Protein AF-A0A0D2KY37-F1 (afdb_monomer_lite)

Structure (mmCIF, N/CA/C/O backbone):
data_AF-A0A0D2KY37-F1
#
_entry.id   AF-A0A0D2KY37-F1
#
loop_
_atom_site.group_PDB
_atom_site.id
_atom_site.type_symbol
_atom_site.label_atom_id
_atom_site.label_alt_id
_atom_site.label_comp_id
_atom_site.label_asym_id
_atom_site.label_entity_id
_atom_site.label_seq_id
_atom_site.pdbx_PDB_ins_code
_atom_site.Cartn_x
_atom_site.Cartn_y
_atom_site.Cartn_z
_atom_site.occupancy
_atom_site.B_iso_or_equiv
_atom_site.auth_seq_id
_atom_site.auth_comp_id
_atom_site.auth_asym_id
_atom_site.auth_atom_id
_atom_site.pdbx_PDB_model_num
ATOM 1 N N . MET A 1 1 ? 14.536 -15.785 -15.680 1.00 70.12 1 MET A N 1
ATOM 2 C CA . MET A 1 1 ? 14.813 -16.699 -16.808 1.00 70.12 1 MET A CA 1
ATOM 3 C C . MET A 1 1 ? 16.221 -16.424 -17.296 1.00 70.12 1 MET A C 1
ATOM 5 O O . MET A 1 1 ? 16.558 -15.265 -17.468 1.00 70.12 1 MET A O 1
ATOM 9 N N . THR A 1 2 ? 17.029 -17.465 -17.504 1.00 73.38 2 THR A N 1
ATOM 10 C CA . THR A 1 2 ? 18.356 -17.340 -18.128 1.00 73.38 2 THR A CA 1
ATOM 11 C C . THR A 1 2 ? 18.236 -17.385 -19.651 1.00 73.38 2 THR A C 1
ATOM 13 O O . THR A 1 2 ? 17.233 -17.863 -20.192 1.00 73.38 2 THR A O 1
ATOM 16 N N . SER A 1 3 ? 19.289 -16.984 -20.362 1.00 73.62 3 SER A N 1
ATOM 17 C CA . SER A 1 3 ? 19.343 -17.005 -21.830 1.00 73.62 3 SER A CA 1
ATOM 18 C C . SER A 1 3 ? 19.081 -18.392 -22.445 1.00 73.62 3 SER A C 1
ATOM 20 O O . SER A 1 3 ? 18.662 -18.481 -23.600 1.00 73.62 3 SER A O 1
ATOM 22 N N . LEU A 1 4 ? 19.327 -19.482 -21.702 1.00 77.50 4 LEU A N 1
ATOM 23 C CA . LEU A 1 4 ? 19.006 -20.857 -22.110 1.00 77.50 4 LEU A CA 1
ATOM 24 C C . LEU A 1 4 ? 17.498 -21.135 -22.028 1.00 77.50 4 LEU A C 1
ATOM 26 O O . LEU A 1 4 ? 16.919 -21.662 -22.977 1.00 77.50 4 LEU A O 1
ATOM 30 N N . ARG A 1 5 ? 16.858 -20.743 -20.920 1.00 80.50 5 ARG A N 1
ATOM 31 C CA . ARG A 1 5 ? 15.409 -20.915 -20.722 1.00 80.50 5 ARG A CA 1
ATOM 32 C C . ARG A 1 5 ? 14.601 -20.095 -21.727 1.00 80.50 5 ARG A C 1
ATOM 34 O O . ARG A 1 5 ? 13.606 -20.591 -22.243 1.00 80.50 5 ARG A O 1
ATOM 41 N N . ILE A 1 6 ? 15.070 -18.894 -22.076 1.00 83.38 6 ILE A N 1
ATOM 42 C CA . ILE A 1 6 ? 14.454 -18.068 -23.127 1.00 83.38 6 ILE A CA 1
ATOM 43 C C . ILE A 1 6 ? 14.475 -18.799 -24.476 1.00 83.38 6 ILE A C 1
ATOM 45 O O . ILE A 1 6 ? 13.445 -18.892 -25.140 1.00 83.38 6 ILE A O 1
ATOM 49 N N . ASN A 1 7 ? 15.610 -19.392 -24.858 1.00 82.38 7 ASN A N 1
ATOM 50 C CA . ASN A 1 7 ? 15.710 -20.160 -26.103 1.00 82.38 7 ASN A CA 1
ATOM 51 C C . ASN A 1 7 ? 14.785 -21.386 -26.111 1.00 82.38 7 ASN A C 1
ATOM 53 O O . ASN A 1 7 ? 14.140 -21.654 -27.123 1.00 82.38 7 ASN A O 1
ATOM 57 N N . GLN A 1 8 ? 14.691 -22.109 -24.991 1.00 85.75 8 GLN A N 1
ATOM 58 C CA . GLN A 1 8 ? 13.761 -23.233 -24.851 1.00 85.75 8 GLN A CA 1
ATOM 59 C C . GLN A 1 8 ? 12.312 -22.773 -25.028 1.00 85.75 8 GLN A C 1
ATOM 61 O O . GLN A 1 8 ? 11.577 -23.368 -25.814 1.00 85.75 8 GLN A O 1
ATOM 66 N N . LEU A 1 9 ? 11.917 -21.678 -24.373 1.00 86.50 9 LEU A N 1
ATOM 67 C CA . LEU A 1 9 ? 10.571 -21.122 -24.493 1.00 86.50 9 LEU A CA 1
ATOM 68 C C . LEU A 1 9 ? 10.265 -20.671 -25.926 1.00 86.50 9 LEU A C 1
ATOM 70 O O . LEU A 1 9 ? 9.193 -20.963 -26.444 1.00 86.50 9 LEU A O 1
ATOM 74 N N . ILE A 1 10 ? 11.223 -20.045 -26.613 1.00 87.94 10 ILE A N 1
ATOM 75 C CA . ILE A 1 10 ? 11.088 -19.692 -28.033 1.00 87.94 10 ILE A CA 1
ATOM 76 C C . ILE A 1 10 ? 10.832 -20.939 -28.894 1.00 87.94 10 ILE A C 1
ATOM 78 O O . ILE A 1 10 ? 9.987 -20.898 -29.789 1.00 87.94 10 ILE A O 1
ATOM 82 N N . ILE A 1 11 ? 11.546 -22.042 -28.646 1.00 87.56 11 ILE A N 1
ATOM 83 C CA . ILE A 1 11 ? 11.342 -23.307 -29.366 1.00 87.56 11 ILE A CA 1
ATOM 84 C C . ILE A 1 11 ? 9.944 -23.864 -29.069 1.00 87.56 11 ILE A C 1
ATOM 86 O O . ILE A 1 11 ? 9.227 -24.217 -30.004 1.00 87.56 11 ILE A O 1
ATOM 90 N N . PHE A 1 12 ? 9.512 -23.861 -27.805 1.00 87.19 12 PHE A N 1
ATOM 91 C CA . PHE A 1 12 ? 8.162 -24.290 -27.432 1.00 87.19 12 PHE A CA 1
ATOM 92 C C . PHE A 1 12 ? 7.074 -23.449 -28.102 1.00 87.19 12 PHE A C 1
ATOM 94 O O . PHE A 1 12 ? 6.133 -24.015 -28.650 1.00 87.19 12 PHE A O 1
ATOM 101 N N . LEU A 1 13 ? 7.227 -22.124 -28.155 1.00 87.81 13 LEU A N 1
ATOM 102 C CA . LEU A 1 13 ? 6.288 -21.231 -28.841 1.00 87.81 13 LEU A CA 1
ATOM 103 C C . LEU A 1 13 ? 6.267 -21.432 -30.362 1.00 87.81 13 LEU A C 1
ATOM 105 O O . LEU A 1 13 ? 5.258 -21.150 -31.003 1.00 87.81 13 LEU A O 1
ATOM 109 N N . ARG A 1 14 ? 7.356 -21.922 -30.971 1.00 87.38 14 ARG A N 1
ATOM 110 C CA . ARG A 1 14 ? 7.355 -22.301 -32.396 1.00 87.38 14 ARG A CA 1
ATOM 111 C C . ARG A 1 14 ? 6.544 -23.569 -32.646 1.00 87.38 14 ARG A C 1
ATOM 113 O O . ARG A 1 14 ? 5.856 -23.638 -33.656 1.00 87.38 14 ARG A O 1
ATOM 120 N N . VAL A 1 15 ? 6.638 -24.548 -31.747 1.00 90.50 15 VAL A N 1
ATOM 121 C CA . VAL A 1 15 ? 5.927 -25.831 -31.866 1.00 90.50 15 VAL A CA 1
ATOM 122 C C . VAL A 1 15 ? 4.458 -25.690 -31.466 1.00 90.50 15 VAL A C 1
ATOM 124 O O . VAL A 1 15 ? 3.588 -26.283 -32.096 1.00 90.50 15 VAL A O 1
ATOM 127 N N . ASN A 1 16 ? 4.167 -24.881 -30.447 1.00 87.88 16 ASN A N 1
ATOM 128 C CA . ASN A 1 16 ? 2.819 -24.642 -29.951 1.00 87.88 16 ASN A CA 1
ATOM 129 C C . ASN A 1 16 ? 2.573 -23.141 -29.703 1.00 87.88 16 ASN A C 1
ATOM 131 O O . ASN A 1 16 ? 2.680 -22.670 -28.567 1.00 87.88 16 ASN A O 1
ATOM 135 N N . PRO A 1 17 ? 2.206 -22.379 -30.751 1.00 87.44 17 PRO A N 1
ATOM 136 C CA . PRO A 1 17 ? 1.990 -20.937 -30.649 1.00 87.44 17 PRO A CA 1
ATOM 137 C C . PRO A 1 17 ? 0.914 -20.546 -29.635 1.00 87.44 17 PRO A C 1
ATOM 139 O O . PRO A 1 17 ? 1.040 -19.515 -28.984 1.00 87.44 17 PRO A O 1
ATOM 142 N N . ARG A 1 18 ? -0.111 -21.388 -29.432 1.00 86.88 18 ARG A N 1
ATOM 143 C CA . ARG A 1 18 ? -1.206 -21.106 -28.488 1.00 86.88 18 ARG A CA 1
ATOM 144 C C . ARG A 1 18 ? -0.717 -20.894 -27.058 1.00 86.88 18 ARG A C 1
ATOM 146 O O . ARG A 1 18 ? -1.395 -20.222 -26.300 1.00 86.88 18 ARG A O 1
ATOM 153 N N . LEU A 1 19 ? 0.454 -21.411 -26.685 1.00 85.31 19 LEU A N 1
ATOM 154 C CA . LEU A 1 19 ? 1.026 -21.167 -25.360 1.00 85.31 19 LEU A CA 1
ATOM 155 C C . LEU A 1 19 ? 1.254 -19.674 -25.080 1.00 85.31 19 LEU A C 1
ATOM 157 O O . LEU A 1 19 ? 1.133 -19.267 -23.932 1.00 85.31 19 LEU A O 1
ATOM 161 N N . ALA A 1 20 ? 1.507 -18.852 -26.105 1.00 84.62 20 ALA A N 1
ATOM 162 C CA . ALA A 1 20 ? 1.725 -17.416 -25.932 1.00 84.62 20 ALA A CA 1
ATOM 163 C C . ALA A 1 20 ? 0.520 -16.689 -25.312 1.00 84.62 20 ALA A C 1
ATOM 165 O O . ALA A 1 20 ? 0.726 -15.723 -24.587 1.00 84.62 20 ALA A O 1
ATOM 166 N N . THR A 1 21 ? -0.716 -17.153 -25.542 1.00 84.62 21 THR A N 1
ATOM 167 C CA . THR A 1 21 ? -1.920 -16.524 -24.965 1.00 84.62 21 THR A CA 1
ATOM 168 C C . THR A 1 21 ? -2.069 -16.788 -23.468 1.00 84.62 21 THR A C 1
ATOM 170 O O . THR A 1 21 ? -2.853 -16.113 -22.812 1.00 84.62 21 THR A O 1
ATOM 173 N N . TYR A 1 22 ? -1.341 -17.771 -22.933 1.00 86.94 22 TYR A N 1
ATOM 174 C CA . TYR A 1 22 ? -1.355 -18.134 -21.514 1.00 86.94 22 TYR A CA 1
ATOM 175 C C . TYR A 1 22 ? -0.148 -17.577 -20.748 1.00 86.94 22 TYR A C 1
ATOM 177 O O . TYR A 1 22 ? -0.066 -17.751 -19.535 1.00 86.94 22 TYR A O 1
ATOM 185 N N . ILE A 1 23 ? 0.803 -16.931 -21.434 1.00 88.44 23 ILE A N 1
ATOM 186 C CA . ILE A 1 23 ? 1.933 -16.271 -20.777 1.00 88.44 23 ILE A CA 1
ATOM 187 C C . ILE A 1 23 ? 1.458 -14.896 -20.307 1.00 88.44 23 ILE A C 1
ATOM 189 O O . ILE A 1 23 ? 1.388 -13.961 -21.100 1.00 88.44 23 ILE A O 1
ATOM 193 N N . SER A 1 24 ? 1.136 -14.793 -19.021 1.00 88.44 24 SER A N 1
ATOM 194 C CA . SER A 1 24 ? 0.787 -13.534 -18.354 1.00 88.44 24 SER A CA 1
ATOM 195 C C . SER A 1 24 ? 1.970 -12.898 -17.625 1.00 88.44 24 SER A C 1
ATOM 197 O O . SER A 1 24 ? 1.984 -11.689 -17.441 1.00 88.44 24 SER A O 1
ATOM 199 N N . GLU A 1 25 ? 2.981 -13.687 -17.250 1.00 92.75 25 GLU A N 1
ATOM 200 C CA . GLU A 1 25 ? 4.141 -13.222 -16.488 1.00 92.75 25 GLU A CA 1
ATOM 201 C C . GLU A 1 25 ? 5.451 -13.782 -17.061 1.00 92.75 25 GLU A C 1
ATOM 203 O O . GLU A 1 25 ? 5.562 -14.966 -17.400 1.00 92.75 25 GLU A O 1
ATOM 208 N N . ILE A 1 26 ? 6.476 -12.932 -17.136 1.00 92.12 26 ILE A N 1
ATOM 209 C CA . ILE A 1 26 ? 7.859 -13.314 -17.412 1.00 92.12 26 ILE A CA 1
ATOM 210 C C . ILE A 1 26 ? 8.756 -12.798 -16.288 1.00 92.12 26 ILE A C 1
ATOM 212 O O . ILE A 1 26 ? 9.016 -11.605 -16.179 1.00 92.12 26 ILE A O 1
ATOM 216 N N . THR A 1 27 ? 9.343 -13.714 -15.517 1.00 91.38 27 THR A N 1
ATOM 217 C CA . THR A 1 27 ? 10.465 -13.384 -14.630 1.00 91.38 27 THR A CA 1
ATOM 218 C C . THR A 1 27 ? 11.786 -13.539 -15.385 1.00 91.38 27 THR A C 1
ATOM 220 O O . THR A 1 27 ? 12.134 -14.634 -15.845 1.00 91.38 27 THR A O 1
ATOM 223 N N . THR A 1 28 ? 12.576 -12.477 -15.480 1.00 89.94 28 THR A N 1
ATOM 224 C CA . THR A 1 28 ? 13.885 -12.408 -16.139 1.00 89.94 28 THR A CA 1
ATOM 225 C C . THR A 1 28 ? 14.976 -11.911 -15.183 1.00 89.94 28 THR A C 1
ATOM 227 O O . THR A 1 28 ? 14.690 -11.565 -14.039 1.00 89.94 28 THR A O 1
ATOM 230 N N . SER A 1 29 ? 16.236 -11.941 -15.621 1.00 87.06 29 SER A N 1
ATOM 231 C CA . SER A 1 29 ? 17.353 -11.366 -14.870 1.00 87.06 29 SER A CA 1
ATOM 232 C C . SER A 1 29 ? 17.941 -10.126 -15.543 1.00 87.06 29 SER A C 1
ATOM 234 O O . SER A 1 29 ? 17.772 -9.931 -16.750 1.00 87.06 29 SER A O 1
ATOM 236 N N . THR A 1 30 ? 18.674 -9.332 -14.766 1.00 84.19 30 THR A N 1
ATOM 237 C CA . THR A 1 30 ? 19.556 -8.223 -15.194 1.00 84.19 30 THR A CA 1
ATOM 238 C C . THR A 1 30 ? 20.441 -8.574 -16.395 1.00 84.19 30 THR A C 1
ATOM 240 O O . THR A 1 30 ? 20.605 -7.752 -17.284 1.00 84.19 30 THR A O 1
ATOM 243 N N . GLN A 1 31 ? 20.910 -9.822 -16.521 1.00 82.06 31 GLN A N 1
ATOM 244 C CA . GLN A 1 31 ? 21.679 -10.285 -17.692 1.00 82.06 31 GLN A CA 1
ATOM 245 C C . GLN A 1 31 ? 20.974 -10.170 -19.047 1.00 82.06 31 GLN A C 1
ATOM 247 O O . GLN A 1 31 ? 21.627 -10.257 -20.084 1.00 82.06 31 GLN A O 1
ATOM 252 N N . GLN A 1 32 ? 19.649 -10.031 -19.068 1.00 85.00 32 GLN A N 1
ATOM 253 C CA . GLN A 1 32 ? 18.905 -9.812 -20.311 1.00 85.00 32 GLN A CA 1
ATOM 254 C C . GLN A 1 32 ? 18.830 -8.331 -20.703 1.00 85.00 32 GLN A C 1
ATOM 256 O O . GLN A 1 32 ? 18.091 -7.970 -21.622 1.00 85.00 32 GLN A O 1
ATOM 261 N N . PHE A 1 33 ? 19.584 -7.485 -20.008 1.00 81.12 33 PHE A N 1
ATOM 262 C CA . PHE A 1 33 ? 19.670 -6.058 -20.224 1.00 81.12 33 PHE A CA 1
ATOM 263 C C . PHE A 1 33 ? 21.124 -5.684 -20.495 1.00 81.12 33 PHE A C 1
ATOM 265 O O . PHE A 1 33 ? 22.038 -6.122 -19.802 1.00 81.12 33 PHE A O 1
ATOM 272 N N . VAL A 1 34 ? 21.336 -4.889 -21.537 1.00 75.94 34 VAL A N 1
ATOM 273 C CA . VAL A 1 34 ? 22.650 -4.370 -21.903 1.00 75.94 34 VAL A CA 1
ATOM 274 C C . VAL A 1 34 ? 22.751 -2.939 -21.371 1.00 75.94 34 VAL A C 1
ATOM 276 O O . VAL A 1 34 ? 21.892 -2.114 -21.723 1.00 75.94 34 VAL A O 1
ATOM 279 N N . PRO A 1 35 ? 23.764 -2.616 -20.543 1.00 70.50 35 PRO A N 1
ATOM 280 C CA . PRO A 1 35 ? 23.951 -1.272 -20.005 1.00 70.50 35 PRO A CA 1
ATOM 281 C C . PRO A 1 35 ? 23.894 -0.210 -21.107 1.00 70.50 35 PRO A C 1
ATOM 283 O O . PRO A 1 35 ? 24.473 -0.380 -22.179 1.00 70.50 35 PRO A O 1
ATOM 286 N N . HIS A 1 36 ? 23.145 0.868 -20.864 1.00 69.00 36 HIS A N 1
ATOM 287 C CA . HIS A 1 36 ? 22.909 1.992 -21.788 1.00 69.00 36 HIS A CA 1
ATOM 288 C C . HIS A 1 36 ? 22.251 1.664 -23.147 1.00 69.00 36 HIS A C 1
ATOM 290 O O . HIS A 1 36 ? 21.855 2.588 -23.856 1.00 69.00 36 HIS A O 1
ATOM 296 N N . GLN A 1 37 ? 22.098 0.391 -23.519 1.00 72.12 37 GLN A N 1
ATOM 297 C CA . GLN A 1 37 ? 21.596 -0.027 -24.833 1.00 72.12 37 GLN A CA 1
ATOM 298 C C . GLN A 1 37 ? 20.200 -0.653 -24.775 1.00 72.12 37 GLN A C 1
ATOM 300 O O . GLN A 1 37 ? 19.478 -0.590 -25.767 1.00 72.12 37 GLN A O 1
ATOM 305 N N . GLY A 1 38 ? 19.781 -1.204 -23.632 1.00 79.69 38 GLY A N 1
ATOM 306 C CA . GLY A 1 38 ? 18.414 -1.679 -23.418 1.00 79.69 38 GLY A CA 1
ATOM 307 C C . GLY A 1 38 ? 18.292 -3.203 -23.377 1.00 79.69 38 GLY A C 1
ATOM 308 O O . GLY A 1 38 ? 18.954 -3.843 -22.569 1.00 79.69 38 GLY A O 1
ATOM 309 N N . LEU A 1 39 ? 17.402 -3.794 -24.181 1.00 84.81 39 LEU A N 1
ATOM 310 C CA . LEU A 1 39 ? 17.125 -5.240 -24.155 1.00 84.81 39 LEU A CA 1
ATOM 311 C C . LEU A 1 39 ? 18.173 -6.067 -24.917 1.00 84.81 39 LEU A C 1
ATOM 313 O O . LEU A 1 39 ? 18.529 -5.729 -26.050 1.00 84.81 39 LEU A O 1
ATOM 317 N N . ASP A 1 40 ? 18.556 -7.220 -24.358 1.00 85.88 40 ASP A N 1
ATOM 318 C CA . ASP A 1 40 ? 19.234 -8.280 -25.112 1.00 85.88 40 ASP A CA 1
ATOM 319 C C . ASP A 1 40 ? 18.313 -8.851 -26.207 1.00 85.88 40 ASP A C 1
ATOM 321 O O . ASP A 1 40 ? 17.097 -9.010 -26.035 1.00 85.88 40 ASP A O 1
ATOM 325 N N . HIS A 1 41 ? 18.915 -9.211 -27.341 1.00 83.81 41 HIS A N 1
ATOM 326 C CA . HIS A 1 41 ? 18.229 -9.770 -28.505 1.00 83.81 41 HIS A CA 1
ATOM 327 C C . HIS A 1 41 ? 17.328 -10.979 -28.202 1.00 83.81 41 HIS A C 1
ATOM 329 O O . HIS A 1 41 ? 16.300 -11.133 -28.864 1.00 83.81 41 HIS A O 1
ATOM 335 N N . ARG A 1 42 ? 17.667 -11.845 -27.234 1.00 85.44 42 ARG A N 1
ATOM 336 C CA . ARG A 1 42 ? 16.871 -13.048 -26.932 1.00 85.44 42 ARG A CA 1
ATOM 337 C C . ARG A 1 42 ? 15.577 -12.687 -26.236 1.00 85.44 42 ARG A C 1
ATOM 339 O O . ARG A 1 42 ? 14.523 -13.179 -26.639 1.00 85.44 42 ARG A O 1
ATOM 346 N N . LEU A 1 43 ? 15.654 -11.833 -25.216 1.00 89.38 43 LEU A N 1
ATOM 347 C CA . LEU A 1 43 ? 14.470 -11.360 -24.509 1.00 89.38 43 LEU A CA 1
ATOM 348 C C . LEU A 1 43 ? 13.580 -10.553 -25.457 1.00 89.38 43 LEU A C 1
ATOM 350 O O . LEU A 1 43 ? 12.385 -10.821 -25.541 1.00 89.38 43 LEU A O 1
ATOM 354 N N . ALA A 1 44 ? 14.167 -9.654 -26.250 1.00 89.00 44 ALA A N 1
ATOM 355 C CA . ALA A 1 44 ? 13.427 -8.908 -27.261 1.00 89.00 44 ALA A CA 1
ATOM 356 C C . ALA A 1 44 ? 12.733 -9.835 -28.277 1.00 89.00 44 ALA A C 1
ATOM 358 O O . ALA A 1 44 ? 11.548 -9.663 -28.554 1.00 89.00 44 ALA A O 1
ATOM 359 N N . PHE A 1 45 ? 13.420 -10.865 -28.787 1.00 88.69 45 PHE A N 1
ATOM 360 C CA . PHE A 1 45 ? 12.814 -11.822 -29.715 1.00 88.69 45 PHE A CA 1
ATOM 361 C C . PHE A 1 45 ? 11.667 -12.604 -29.070 1.00 88.69 45 PHE A C 1
ATOM 363 O O . PHE A 1 45 ? 10.628 -12.783 -29.700 1.00 88.69 45 PHE A O 1
ATOM 370 N N . LEU A 1 46 ? 11.817 -13.056 -27.823 1.00 90.81 46 LEU A N 1
ATOM 371 C CA . LEU A 1 46 ? 10.737 -13.724 -27.097 1.00 90.81 46 LEU A CA 1
ATOM 372 C C . LEU A 1 46 ? 9.504 -12.817 -26.977 1.00 90.81 46 LEU A C 1
ATOM 374 O O . LEU A 1 46 ? 8.414 -13.226 -27.376 1.00 90.81 46 LEU A O 1
ATOM 378 N N . LEU A 1 47 ? 9.685 -11.588 -26.486 1.00 92.50 47 LEU A N 1
ATOM 379 C CA . LEU A 1 47 ? 8.608 -10.608 -26.326 1.00 92.50 47 LEU A CA 1
ATOM 380 C C . LEU A 1 47 ? 7.925 -10.297 -27.662 1.00 92.50 47 LEU A C 1
ATOM 382 O O . LEU A 1 47 ? 6.698 -10.304 -27.761 1.00 92.50 47 LEU A O 1
ATOM 386 N N . PHE A 1 48 ? 8.713 -10.121 -28.723 1.00 90.25 48 PHE A N 1
ATOM 387 C CA . PHE A 1 48 ? 8.196 -9.933 -30.073 1.00 90.25 48 PHE A CA 1
ATOM 388 C C . PHE A 1 48 ? 7.330 -11.108 -30.532 1.00 90.25 48 PHE A C 1
ATOM 390 O O . PHE A 1 48 ? 6.249 -10.901 -31.078 1.00 90.25 48 PHE A O 1
ATOM 397 N N . ARG A 1 49 ? 7.779 -12.349 -30.307 1.00 89.06 49 ARG A N 1
ATOM 398 C CA . ARG A 1 49 ? 7.023 -13.547 -30.698 1.00 89.06 49 ARG A CA 1
ATOM 399 C C . ARG A 1 49 ? 5.717 -13.666 -29.928 1.00 89.06 49 ARG A C 1
ATOM 401 O O . ARG A 1 49 ? 4.708 -13.995 -30.544 1.00 89.06 49 ARG A O 1
ATOM 408 N N . ILE A 1 50 ? 5.723 -13.363 -28.631 1.00 90.81 50 ILE A N 1
ATOM 409 C CA . ILE A 1 50 ? 4.496 -13.326 -27.828 1.00 90.81 50 ILE A CA 1
ATOM 410 C C . ILE A 1 50 ? 3.539 -12.286 -28.410 1.00 90.81 50 ILE A C 1
ATOM 412 O O . ILE A 1 50 ? 2.411 -12.638 -28.733 1.00 90.81 50 ILE A O 1
ATOM 416 N N . LYS A 1 51 ? 4.003 -11.057 -28.664 1.00 90.56 51 LYS A N 1
ATOM 417 C CA . LYS A 1 51 ? 3.181 -10.000 -29.272 1.00 90.56 51 LYS A CA 1
ATOM 418 C C . LYS A 1 51 ? 2.616 -10.385 -30.640 1.00 90.56 51 LYS A C 1
ATOM 420 O O . LYS A 1 51 ? 1.466 -10.089 -30.930 1.00 90.56 51 LYS A O 1
ATOM 425 N N . GLN A 1 52 ? 3.409 -11.025 -31.500 1.00 89.50 52 GLN A N 1
ATOM 426 C CA . GLN A 1 52 ? 2.937 -11.457 -32.821 1.00 89.50 52 GLN A CA 1
ATOM 427 C C . GLN A 1 52 ? 1.796 -12.471 -32.728 1.00 89.50 52 GLN A C 1
ATOM 429 O O . GLN A 1 52 ? 0.908 -12.468 -33.576 1.00 89.50 52 GLN A O 1
ATOM 434 N N . ILE A 1 53 ? 1.844 -13.355 -31.731 1.00 88.56 53 ILE A N 1
ATOM 435 C CA . ILE A 1 53 ? 0.843 -14.407 -31.553 1.00 88.56 53 ILE A CA 1
ATOM 436 C C . ILE A 1 53 ? -0.365 -13.889 -30.763 1.00 88.56 53 ILE A C 1
ATOM 438 O O . ILE A 1 53 ? -1.495 -14.266 -31.060 1.00 88.56 53 ILE A O 1
ATOM 442 N N . SER A 1 54 ? -0.129 -13.022 -29.778 1.00 87.25 54 SER A N 1
ATOM 443 C CA . SER A 1 54 ? -1.140 -12.458 -28.888 1.00 87.25 54 SER A CA 1
ATOM 444 C C . SER A 1 54 ? -0.942 -10.942 -28.724 1.00 87.25 54 SER A C 1
ATOM 446 O O . SER A 1 54 ? -0.389 -10.478 -27.725 1.00 87.25 54 SER A O 1
ATOM 448 N N . PRO A 1 55 ? -1.369 -10.137 -29.714 1.00 84.38 55 PRO A N 1
ATOM 449 C CA . PRO A 1 55 ? -1.085 -8.698 -29.757 1.00 84.38 55 PRO A CA 1
ATOM 450 C C . PRO A 1 55 ? -1.824 -7.881 -28.693 1.00 84.38 55 PRO A C 1
ATOM 452 O O . PRO A 1 55 ? -1.443 -6.742 -28.438 1.00 84.38 55 PRO A O 1
ATOM 455 N N . HIS A 1 56 ? -2.866 -8.452 -28.087 1.00 83.12 56 HIS A N 1
ATOM 456 C CA . HIS A 1 56 ? -3.672 -7.822 -27.039 1.00 83.12 56 HIS A CA 1
ATOM 457 C C . HIS A 1 56 ? -3.368 -8.371 -25.639 1.00 83.12 56 HIS A C 1
ATOM 459 O O . HIS A 1 56 ? -4.062 -8.022 -24.689 1.00 83.12 56 HIS A O 1
ATOM 465 N N . SER A 1 57 ? -2.367 -9.248 -25.501 1.00 80.50 57 SER A N 1
ATOM 466 C CA . SER A 1 57 ? -1.969 -9.757 -24.190 1.00 80.50 57 SER A CA 1
ATOM 467 C C . SER A 1 57 ? -1.368 -8.653 -23.329 1.00 80.50 57 SER A C 1
ATOM 469 O O . SER A 1 57 ? -0.511 -7.896 -23.779 1.00 80.50 57 SER A O 1
ATOM 471 N N . SER A 1 58 ? -1.797 -8.635 -22.072 1.00 87.56 58 SER A N 1
ATOM 472 C CA . SER A 1 58 ? -1.150 -7.930 -20.970 1.00 87.56 58 SER A CA 1
ATOM 473 C C . SER A 1 58 ? -0.042 -8.822 -20.417 1.00 87.56 58 SER A C 1
ATOM 475 O O . SER A 1 58 ? -0.300 -9.996 -20.140 1.00 87.56 58 SER A O 1
ATOM 477 N N . LEU A 1 59 ? 1.173 -8.291 -20.289 1.00 93.62 59 LEU A N 1
ATOM 478 C CA . LEU A 1 59 ? 2.316 -9.027 -19.759 1.00 93.62 59 LEU A CA 1
ATOM 479 C C . LEU A 1 59 ? 2.936 -8.309 -18.562 1.00 93.62 59 LEU A C 1
ATOM 481 O O . LEU A 1 59 ? 3.325 -7.141 -18.654 1.00 93.62 59 LEU A O 1
ATOM 485 N N . ASP A 1 60 ? 3.141 -9.077 -17.499 1.00 94.44 60 ASP A N 1
ATOM 486 C CA . ASP A 1 60 ? 3.890 -8.672 -16.320 1.00 94.44 60 ASP A CA 1
ATOM 487 C C . ASP A 1 60 ? 5.355 -9.096 -16.474 1.00 94.44 60 ASP A C 1
ATOM 489 O O . ASP A 1 60 ? 5.679 -10.279 -16.612 1.00 94.44 60 ASP A O 1
ATOM 493 N N . LEU A 1 61 ? 6.266 -8.124 -16.478 1.00 94.44 61 LEU A N 1
ATOM 494 C CA . LEU A 1 61 ? 7.704 -8.360 -16.560 1.00 94.44 61 LEU A CA 1
ATOM 495 C C . LEU A 1 61 ? 8.340 -8.138 -15.188 1.00 94.44 61 LEU A C 1
ATOM 497 O O . LEU A 1 61 ? 8.402 -7.011 -14.701 1.00 94.44 61 LEU A O 1
ATOM 501 N N . GLU A 1 62 ? 8.871 -9.199 -14.586 1.00 93.75 62 GLU A N 1
ATOM 502 C CA . GLU A 1 62 ? 9.641 -9.115 -13.345 1.00 93.75 62 GLU A CA 1
ATOM 503 C C . GLU A 1 62 ? 11.141 -9.276 -13.625 1.00 93.75 62 GLU A C 1
ATOM 505 O O . GLU A 1 62 ? 11.562 -10.247 -14.251 1.00 93.75 62 GLU A O 1
ATOM 510 N N . VAL A 1 63 ? 11.969 -8.349 -13.143 1.00 90.56 63 VAL A N 1
ATOM 511 C CA . VAL A 1 63 ? 13.430 -8.370 -13.275 1.00 90.56 63 VAL A CA 1
ATOM 512 C C . VAL A 1 63 ? 14.065 -8.526 -11.901 1.00 90.56 63 VAL A C 1
ATOM 514 O O . VAL A 1 63 ? 13.759 -7.775 -10.975 1.00 90.56 63 VAL A O 1
ATOM 517 N N . ARG A 1 64 ? 14.973 -9.496 -11.789 1.00 88.50 64 ARG A N 1
ATOM 518 C CA . ARG A 1 64 ? 15.777 -9.767 -10.590 1.00 88.50 64 ARG A CA 1
ATOM 519 C C . ARG A 1 64 ? 17.274 -9.730 -10.914 1.00 88.50 64 ARG A C 1
ATOM 521 O O . ARG A 1 64 ? 17.626 -9.952 -12.076 1.00 88.50 64 ARG A O 1
ATOM 528 N N . PRO A 1 65 ? 18.162 -9.513 -9.935 1.00 84.81 65 PRO A N 1
ATOM 529 C CA . PRO A 1 65 ? 19.590 -9.708 -10.138 1.00 84.81 65 PRO A CA 1
ATOM 530 C C . PRO A 1 65 ? 19.868 -11.158 -10.542 1.00 84.81 65 PRO A C 1
ATOM 532 O O . PRO A 1 65 ? 19.151 -12.088 -10.159 1.00 84.81 65 PRO A O 1
ATOM 535 N N . HIS A 1 66 ? 20.890 -11.350 -11.365 1.00 81.88 66 HIS A N 1
ATOM 536 C CA . HIS A 1 66 ? 21.442 -12.664 -11.640 1.00 81.88 66 HIS A CA 1
ATOM 537 C C . HIS A 1 66 ? 22.461 -13.022 -10.552 1.00 81.88 66 HIS A C 1
ATOM 539 O O . HIS A 1 66 ? 23.220 -12.169 -10.100 1.00 81.88 66 HIS A O 1
ATOM 545 N N . ASP A 1 67 ? 22.559 -14.303 -10.191 1.00 72.62 67 ASP A N 1
ATOM 546 C CA . ASP A 1 67 ? 23.450 -14.792 -9.121 1.00 72.62 67 ASP A CA 1
ATOM 547 C C . ASP A 1 67 ? 24.947 -14.480 -9.352 1.00 72.62 67 ASP A C 1
ATOM 549 O O . ASP A 1 67 ? 25.768 -14.613 -8.450 1.00 72.62 67 ASP A O 1
ATOM 553 N N . THR A 1 68 ? 25.320 -14.080 -10.571 1.00 66.25 68 THR A N 1
ATOM 554 C CA . THR A 1 68 ? 26.700 -13.774 -10.980 1.00 66.25 68 THR A CA 1
ATOM 555 C C . THR A 1 68 ? 26.952 -12.284 -11.216 1.00 66.25 68 THR A C 1
ATOM 557 O O . THR A 1 68 ? 28.001 -11.946 -11.758 1.00 66.25 68 THR A O 1
ATOM 560 N N . ASP A 1 69 ? 26.022 -11.397 -10.852 1.00 60.81 69 ASP A N 1
ATOM 561 C CA . ASP A 1 69 ? 26.141 -9.941 -11.069 1.00 60.81 69 ASP A CA 1
ATOM 562 C C . ASP A 1 69 ? 27.298 -9.287 -10.282 1.00 60.81 69 ASP A C 1
ATOM 564 O O . ASP A 1 69 ? 27.611 -8.121 -10.490 1.00 60.81 69 ASP A O 1
ATOM 568 N N . LEU A 1 70 ? 27.997 -10.048 -9.430 1.00 53.19 70 LEU A N 1
ATOM 569 C CA . LEU A 1 70 ? 29.253 -9.645 -8.781 1.00 53.19 70 LEU A CA 1
ATOM 570 C C . LEU A 1 70 ? 30.451 -9.570 -9.747 1.00 53.19 70 LEU A C 1
ATOM 572 O O . LEU A 1 70 ? 31.520 -9.095 -9.363 1.00 53.19 70 LEU A O 1
ATOM 576 N N . VAL A 1 71 ? 30.309 -10.069 -10.978 1.00 49.16 71 VAL A N 1
ATOM 577 C CA . VAL A 1 71 ? 31.362 -10.047 -11.999 1.00 49.16 71 VAL A CA 1
ATOM 578 C C . VAL A 1 71 ? 31.017 -8.978 -13.038 1.00 49.16 71 VAL A C 1
ATOM 580 O O . VAL A 1 71 ? 29.909 -9.019 -13.577 1.00 49.16 71 VAL A O 1
ATOM 583 N N . PRO A 1 72 ? 31.929 -8.036 -13.353 1.00 50.75 72 PRO A N 1
ATOM 584 C CA . PRO A 1 72 ? 31.658 -6.993 -14.334 1.00 50.75 72 PRO A CA 1
ATOM 585 C C . PRO A 1 72 ? 31.232 -7.608 -15.669 1.00 50.75 72 PRO A C 1
ATOM 587 O O . PRO A 1 72 ? 31.896 -8.499 -16.204 1.00 50.75 72 PRO A O 1
ATOM 590 N N . PHE A 1 73 ? 30.095 -7.135 -16.180 1.00 53.00 73 PHE A N 1
ATOM 591 C CA . PHE A 1 73 ? 29.548 -7.557 -17.461 1.00 53.00 73 PHE A CA 1
ATOM 592 C C . PHE A 1 73 ? 30.557 -7.331 -18.586 1.00 53.00 73 PHE A C 1
ATOM 594 O O . PHE A 1 73 ? 31.201 -6.285 -18.664 1.00 53.00 73 PHE A O 1
ATOM 601 N N . ASP A 1 74 ? 30.638 -8.290 -19.506 1.00 47.81 74 ASP A N 1
ATOM 602 C CA . ASP A 1 74 ? 31.349 -8.101 -20.764 1.00 47.81 74 ASP A CA 1
ATOM 603 C C . ASP A 1 74 ? 30.572 -7.093 -21.632 1.00 47.81 74 ASP A C 1
ATOM 605 O O . ASP A 1 74 ? 29.595 -7.422 -22.312 1.00 47.81 74 ASP A O 1
ATOM 609 N N . THR A 1 75 ? 30.985 -5.827 -21.563 1.00 49.81 75 THR A N 1
ATOM 610 C CA . THR A 1 75 ? 30.389 -4.683 -22.273 1.00 49.81 75 THR A CA 1
ATOM 611 C C . THR A 1 75 ? 30.608 -4.730 -23.788 1.00 49.81 75 THR A C 1
ATOM 613 O O . THR A 1 75 ? 30.101 -3.873 -24.510 1.00 49.81 75 THR A O 1
ATOM 616 N N . THR A 1 76 ? 31.315 -5.742 -24.304 1.00 46.38 76 THR A N 1
ATOM 617 C CA . THR A 1 76 ? 31.564 -5.923 -25.744 1.00 46.38 76 THR A CA 1
ATOM 618 C C . THR A 1 76 ? 30.412 -6.603 -26.497 1.00 46.38 76 THR A C 1
ATOM 620 O O . THR A 1 76 ? 30.482 -6.789 -27.715 1.00 46.38 76 THR A O 1
ATOM 623 N N . SER A 1 77 ? 29.320 -6.961 -25.811 1.00 51.94 77 SER A N 1
ATOM 624 C CA . SER A 1 77 ? 28.173 -7.631 -26.428 1.00 51.94 77 SER A CA 1
ATOM 625 C C . SER A 1 77 ? 27.465 -6.747 -27.468 1.00 51.94 77 SER A C 1
ATOM 627 O O . SER A 1 77 ? 26.741 -5.813 -27.141 1.00 51.94 77 SER A O 1
ATOM 629 N N . THR A 1 78 ? 27.584 -7.107 -28.750 1.00 55.78 78 THR A N 1
ATOM 630 C CA . THR A 1 78 ? 26.866 -6.495 -29.891 1.00 55.78 78 THR A CA 1
ATOM 631 C C . THR A 1 78 ? 25.389 -6.904 -29.987 1.00 55.78 78 THR A C 1
ATOM 633 O O . THR A 1 78 ? 24.732 -6.685 -31.003 1.00 55.78 78 THR A O 1
ATOM 636 N N . ARG A 1 79 ? 24.848 -7.552 -28.950 1.00 65.56 79 ARG A N 1
ATOM 637 C CA . ARG A 1 79 ? 23.578 -8.290 -28.993 1.00 65.56 79 ARG A CA 1
ATOM 638 C C . ARG A 1 79 ? 22.383 -7.489 -28.472 1.00 65.56 79 ARG A C 1
ATOM 640 O O . ARG A 1 79 ? 21.535 -8.027 -27.764 1.00 65.56 79 ARG A O 1
ATOM 647 N N . PHE A 1 80 ? 22.297 -6.218 -28.837 1.00 71.88 80 PHE A N 1
ATOM 648 C CA . PHE A 1 80 ? 21.163 -5.359 -28.500 1.00 71.88 80 PHE A CA 1
ATOM 649 C C . PHE A 1 80 ? 20.266 -5.124 -29.718 1.00 71.88 80 PHE A C 1
ATOM 651 O O . PHE A 1 80 ? 20.653 -5.330 -30.870 1.00 71.88 80 PHE A O 1
ATOM 658 N N . VAL A 1 81 ? 19.030 -4.710 -29.460 1.00 79.19 81 VAL A N 1
ATOM 659 C CA . VAL A 1 81 ? 18.029 -4.449 -30.502 1.00 79.19 81 VAL A CA 1
ATOM 660 C C . VAL A 1 81 ? 17.928 -2.949 -30.774 1.00 79.19 81 VAL A C 1
ATOM 662 O O . VAL A 1 81 ? 18.082 -2.148 -29.863 1.00 79.19 81 VAL A O 1
ATOM 665 N N . ALA A 1 82 ? 17.654 -2.531 -32.010 1.00 83.12 82 ALA A N 1
ATOM 666 C CA . ALA A 1 82 ? 17.467 -1.110 -32.317 1.00 83.12 82 ALA A CA 1
ATOM 667 C C . ALA A 1 82 ? 16.222 -0.522 -31.605 1.00 83.12 82 ALA A C 1
ATOM 669 O O . ALA A 1 82 ? 15.225 -1.238 -31.449 1.00 83.12 82 ALA A O 1
ATOM 670 N N . PRO A 1 83 ? 16.210 0.776 -31.241 1.00 82.81 83 PRO A N 1
ATOM 671 C CA . PRO A 1 83 ? 15.123 1.395 -30.470 1.00 82.81 83 PRO A CA 1
ATOM 672 C C . PRO A 1 83 ? 13.691 1.145 -30.982 1.00 82.81 83 PRO A C 1
ATOM 674 O O . PRO A 1 83 ? 12.837 0.788 -30.169 1.00 82.81 83 PRO A O 1
ATOM 677 N N . PRO A 1 84 ? 13.383 1.229 -32.298 1.00 85.25 84 PRO A N 1
ATOM 678 C CA . PRO A 1 84 ? 12.024 0.971 -32.787 1.00 85.25 84 PRO A CA 1
ATOM 679 C C . PRO A 1 84 ? 11.542 -0.454 -32.508 1.00 85.25 84 PRO A C 1
ATOM 681 O O . PRO A 1 84 ? 10.381 -0.678 -32.166 1.00 85.25 84 PRO A O 1
ATOM 684 N N . ALA A 1 85 ? 12.450 -1.423 -32.615 1.00 85.50 85 ALA A N 1
ATOM 685 C CA . ALA A 1 85 ? 12.143 -2.807 -32.308 1.00 85.50 85 ALA A CA 1
ATOM 686 C C . ALA A 1 85 ? 12.025 -3.023 -30.791 1.00 85.50 85 ALA A C 1
ATOM 688 O O . ALA A 1 85 ? 11.130 -3.755 -30.378 1.00 85.50 85 ALA A O 1
ATOM 689 N N . GLN A 1 86 ? 12.813 -2.334 -29.955 1.00 87.00 86 GLN A N 1
ATOM 690 C CA . GLN A 1 86 ? 12.622 -2.365 -28.497 1.00 87.00 86 GLN A CA 1
ATOM 691 C C . GLN A 1 86 ? 11.235 -1.853 -28.090 1.00 87.00 86 GLN A C 1
ATOM 693 O O . GLN A 1 86 ? 10.526 -2.555 -27.374 1.00 87.00 86 GLN A O 1
ATOM 698 N N . MET A 1 87 ? 10.803 -0.697 -28.609 1.00 86.12 87 MET A N 1
ATOM 699 C CA . MET A 1 87 ? 9.456 -0.157 -28.364 1.00 86.12 87 MET A CA 1
ATOM 700 C C . MET A 1 87 ? 8.361 -1.146 -28.778 1.00 86.12 87 MET A C 1
ATOM 702 O O . MET A 1 87 ? 7.433 -1.424 -28.017 1.00 86.12 87 MET A O 1
ATOM 706 N N . ALA A 1 88 ? 8.488 -1.741 -29.968 1.00 86.25 88 ALA A N 1
ATOM 707 C CA . ALA A 1 88 ? 7.528 -2.731 -30.438 1.00 86.25 88 ALA A CA 1
ATOM 708 C C . ALA A 1 88 ? 7.479 -3.973 -29.533 1.00 86.25 88 ALA A C 1
ATOM 710 O O . ALA A 1 88 ? 6.388 -4.485 -29.288 1.00 86.25 88 ALA A O 1
ATOM 711 N N . CYS A 1 89 ? 8.624 -4.439 -29.031 1.00 88.19 89 CYS A N 1
ATOM 712 C CA . CYS A 1 89 ? 8.707 -5.586 -28.127 1.00 88.19 89 CYS A CA 1
ATOM 713 C C . CYS A 1 89 ? 8.211 -5.266 -26.717 1.00 88.19 89 CYS A C 1
ATOM 715 O O . CYS A 1 89 ? 7.697 -6.153 -26.060 1.00 88.19 89 CYS A O 1
ATOM 717 N N . LEU A 1 90 ? 8.354 -4.033 -26.238 1.00 89.62 90 LEU A N 1
ATOM 718 C CA . LEU A 1 90 ? 7.960 -3.650 -24.881 1.00 89.62 90 LEU A CA 1
ATOM 719 C C . LEU A 1 90 ? 6.503 -3.202 -24.772 1.00 89.62 90 LEU A C 1
ATOM 721 O O . LEU A 1 90 ? 5.948 -3.204 -23.685 1.00 89.62 90 LEU A O 1
ATOM 725 N N . SER A 1 91 ? 5.845 -2.889 -25.886 1.00 89.19 91 SER A N 1
ATOM 726 C CA . SER A 1 91 ? 4.439 -2.452 -25.875 1.00 89.19 91 SER A CA 1
ATOM 727 C C . SER A 1 91 ? 3.414 -3.468 -25.335 1.00 89.19 91 SER A C 1
ATOM 729 O O . SER A 1 91 ? 2.293 -3.063 -25.062 1.00 89.19 91 SER A O 1
ATOM 731 N N . LEU A 1 92 ? 3.741 -4.761 -25.191 1.00 90.44 92 LEU A N 1
ATOM 732 C CA . LEU A 1 92 ? 2.840 -5.708 -24.502 1.00 90.44 92 LEU A CA 1
ATOM 733 C C . LEU A 1 92 ? 3.005 -5.682 -22.973 1.00 90.44 92 LEU A C 1
ATOM 735 O O . LEU A 1 92 ? 2.204 -6.280 -22.262 1.00 90.44 92 LEU A O 1
ATOM 739 N N . VAL A 1 93 ? 4.067 -5.040 -22.475 1.00 93.38 93 VAL A N 1
ATOM 740 C CA . VAL A 1 93 ? 4.360 -4.953 -21.046 1.00 93.38 93 VAL A CA 1
ATOM 741 C C . VAL A 1 93 ? 3.454 -3.895 -20.433 1.00 93.38 93 VAL A C 1
ATOM 743 O O . VAL A 1 93 ? 3.523 -2.719 -20.793 1.00 93.38 93 VAL A O 1
ATOM 746 N N . THR A 1 94 ? 2.614 -4.331 -19.507 1.00 94.12 94 THR A N 1
ATOM 747 C CA . THR A 1 94 ? 1.634 -3.507 -18.786 1.00 94.12 94 THR A CA 1
ATOM 748 C C . THR A 1 94 ? 1.994 -3.386 -17.308 1.00 94.12 94 THR A C 1
ATOM 750 O O . THR A 1 94 ? 1.711 -2.356 -16.693 1.00 94.12 94 THR A O 1
ATOM 753 N N . SER A 1 95 ? 2.704 -4.374 -16.752 1.00 95.06 95 SER A N 1
ATOM 754 C CA . SER A 1 95 ? 3.348 -4.268 -15.445 1.00 95.06 95 SER A CA 1
ATOM 755 C C . SER A 1 95 ? 4.852 -4.496 -15.536 1.00 95.06 95 SER A C 1
ATOM 757 O O . SER A 1 95 ? 5.318 -5.446 -16.165 1.00 95.06 95 SER A O 1
ATOM 759 N N . LEU A 1 96 ? 5.621 -3.632 -14.871 1.00 93.44 96 LEU A N 1
ATOM 760 C CA . LEU A 1 96 ? 7.053 -3.807 -14.665 1.00 93.44 96 LEU A CA 1
ATOM 761 C C . LEU A 1 96 ? 7.350 -3.889 -13.170 1.00 93.44 96 LEU A C 1
ATOM 763 O O . LEU A 1 96 ? 7.010 -2.986 -12.404 1.00 93.44 96 LEU A O 1
ATOM 767 N N . LYS A 1 97 ? 8.055 -4.945 -12.767 1.00 92.44 97 LYS A N 1
ATOM 768 C CA . LYS A 1 97 ? 8.527 -5.140 -11.401 1.00 92.44 97 LYS A CA 1
ATOM 769 C C . LYS A 1 97 ? 10.041 -5.315 -11.380 1.00 92.44 97 LYS A C 1
ATOM 771 O O . LYS A 1 97 ? 10.563 -6.264 -11.953 1.00 92.44 97 LYS A O 1
ATOM 776 N N . LEU A 1 98 ? 10.746 -4.415 -10.708 1.00 89.44 98 LEU A N 1
ATOM 777 C CA . LEU A 1 98 ? 12.198 -4.445 -10.541 1.00 89.44 98 LEU A CA 1
ATOM 778 C C . LEU A 1 98 ? 12.513 -4.760 -9.078 1.00 89.44 98 LEU A C 1
ATOM 780 O O . LEU A 1 98 ? 11.996 -4.094 -8.182 1.00 89.44 98 LEU A O 1
ATOM 784 N N . VAL A 1 99 ? 13.300 -5.805 -8.827 1.00 87.75 99 VAL A N 1
ATOM 785 C CA . VAL A 1 99 ? 13.527 -6.344 -7.478 1.00 87.75 99 VAL A CA 1
ATOM 786 C C . VAL A 1 99 ? 15.016 -6.581 -7.264 1.00 87.75 99 VAL A C 1
ATOM 788 O O . VAL A 1 99 ? 15.564 -7.454 -7.928 1.00 87.75 99 VAL A O 1
ATOM 791 N N . PHE A 1 100 ? 15.647 -5.854 -6.336 1.00 80.75 100 PHE A N 1
ATOM 792 C CA . PHE A 1 100 ? 17.094 -5.903 -6.054 1.00 80.75 100 PHE A CA 1
ATOM 793 C C . PHE A 1 100 ? 17.966 -5.584 -7.280 1.00 80.75 100 PHE A C 1
ATOM 795 O O . PHE A 1 100 ? 18.988 -6.227 -7.517 1.00 80.75 100 PHE A O 1
ATOM 802 N N . VAL A 1 101 ? 17.530 -4.638 -8.114 1.00 76.19 101 VAL A N 1
ATOM 803 C CA . VAL A 1 101 ? 18.238 -4.264 -9.346 1.00 76.19 101 VAL A CA 1
ATOM 804 C C . VAL A 1 101 ? 19.042 -2.994 -9.085 1.00 76.19 101 VAL A C 1
ATOM 806 O O . VAL A 1 101 ? 18.459 -1.923 -8.948 1.00 76.19 101 VAL A O 1
ATOM 809 N N . GLY A 1 102 ? 20.371 -3.122 -9.027 1.00 67.62 102 GLY A N 1
ATOM 810 C CA . GLY A 1 102 ? 21.276 -1.988 -8.797 1.00 67.62 102 GLY A CA 1
ATOM 811 C C . GLY A 1 102 ? 21.434 -1.057 -10.005 1.00 67.62 102 GLY A C 1
ATOM 812 O O . GLY A 1 102 ? 21.617 0.140 -9.849 1.00 67.62 102 GLY A O 1
ATOM 813 N N . GLU A 1 103 ? 21.322 -1.571 -11.234 1.00 67.12 103 GLU A N 1
ATOM 814 C CA . GLU A 1 103 ? 21.378 -0.743 -12.444 1.00 67.12 103 GLU A CA 1
ATOM 815 C C . GLU A 1 103 ? 20.364 -1.236 -13.481 1.00 67.12 103 GLU A C 1
ATOM 817 O O . GLU A 1 103 ? 20.564 -2.244 -14.160 1.00 67.12 103 GLU A O 1
ATOM 822 N N . PHE A 1 104 ? 19.247 -0.516 -13.618 1.00 74.19 104 PHE A N 1
ATOM 823 C CA . PHE A 1 104 ? 18.291 -0.738 -14.703 1.00 74.19 104 PHE A CA 1
ATOM 824 C C . PHE A 1 104 ? 18.541 0.269 -15.836 1.00 74.19 104 PHE A C 1
ATOM 826 O O . PHE A 1 104 ? 18.638 1.467 -15.555 1.00 74.19 104 PHE A O 1
ATOM 833 N N . PRO A 1 105 ? 18.608 -0.147 -17.120 1.00 72.31 105 PRO A N 1
ATOM 834 C CA . PRO A 1 105 ? 18.785 0.798 -18.217 1.00 72.31 105 PRO A CA 1
ATOM 835 C C . PRO A 1 105 ? 17.595 1.758 -18.304 1.00 72.31 105 PRO A C 1
ATOM 837 O O . PRO A 1 105 ? 16.544 1.425 -18.852 1.00 72.31 105 PRO A O 1
ATOM 840 N N . SER A 1 106 ? 17.775 2.978 -17.799 1.00 69.50 106 SER A N 1
ATOM 841 C CA . SER A 1 106 ? 16.734 4.011 -17.741 1.00 69.50 106 SER A CA 1
ATOM 842 C C . SER A 1 106 ? 16.130 4.327 -19.112 1.00 69.50 106 SER A C 1
ATOM 844 O O . SER A 1 106 ? 14.947 4.636 -19.202 1.00 69.50 106 SER A O 1
ATOM 846 N N . ILE A 1 107 ? 16.895 4.142 -20.194 1.00 70.56 107 ILE A N 1
ATOM 847 C CA . ILE A 1 107 ? 16.419 4.265 -21.580 1.00 70.56 107 ILE A CA 1
ATOM 848 C C . ILE A 1 107 ? 15.185 3.394 -21.874 1.00 70.56 107 ILE A C 1
ATOM 850 O O . ILE A 1 107 ? 14.326 3.786 -22.660 1.00 70.56 107 ILE A O 1
ATOM 854 N N . LEU A 1 108 ? 15.063 2.231 -21.223 1.00 77.19 108 LEU A N 1
ATOM 855 C CA . LEU A 1 108 ? 13.936 1.320 -21.414 1.00 77.19 108 LEU A CA 1
ATOM 856 C C . LEU A 1 108 ? 12.645 1.834 -20.795 1.00 77.19 108 LEU A C 1
ATOM 858 O O . LEU A 1 108 ? 11.574 1.526 -21.315 1.00 77.19 108 LEU A O 1
ATOM 862 N N . LEU A 1 109 ? 12.738 2.640 -19.735 1.00 77.06 109 LEU A N 1
ATOM 863 C CA . LEU A 1 109 ? 11.576 3.273 -19.114 1.00 77.06 109 LEU A CA 1
ATOM 864 C C . LEU A 1 109 ? 10.819 4.136 -20.132 1.00 77.06 109 LEU A C 1
ATOM 866 O O . LEU A 1 109 ? 9.594 4.140 -20.141 1.00 77.06 109 LEU A O 1
ATOM 870 N N . PHE A 1 110 ? 11.527 4.768 -21.070 1.00 74.12 110 PHE A N 1
ATOM 871 C CA . PHE A 1 110 ? 10.917 5.592 -22.119 1.00 74.12 110 PHE A CA 1
ATOM 872 C C . PHE A 1 110 ? 10.204 4.782 -23.213 1.00 74.12 110 PHE A C 1
ATOM 874 O O . PHE A 1 110 ? 9.327 5.308 -23.902 1.00 74.12 110 PHE A O 1
ATOM 881 N N . TYR A 1 111 ? 10.555 3.505 -23.385 1.00 81.06 111 TYR A N 1
ATOM 882 C CA . TYR A 1 111 ? 9.938 2.619 -24.380 1.00 81.06 111 TYR A CA 1
ATOM 883 C C . TYR A 1 111 ? 8.705 1.876 -23.846 1.00 81.06 111 TYR A C 1
ATOM 885 O O . TYR A 1 111 ? 7.950 1.286 -24.625 1.00 81.06 111 TYR A O 1
ATOM 893 N N . LEU A 1 112 ? 8.480 1.924 -22.533 1.00 84.75 112 LEU A N 1
ATOM 894 C CA . LEU A 1 112 ? 7.355 1.308 -21.837 1.00 84.75 112 LEU A CA 1
ATOM 895 C C . LEU A 1 112 ? 6.119 2.214 -21.890 1.00 84.75 112 LEU A C 1
ATOM 897 O O . LEU A 1 112 ? 5.766 2.893 -20.935 1.00 84.75 112 LEU A O 1
ATOM 901 N N . THR A 1 113 ? 5.462 2.223 -23.047 1.00 82.69 113 THR A N 1
ATOM 902 C CA . THR A 1 113 ? 4.334 3.126 -23.348 1.00 82.69 113 THR A CA 1
ATOM 903 C C . THR A 1 113 ? 2.981 2.670 -22.802 1.00 82.69 113 THR A C 1
ATOM 905 O O . THR A 1 113 ? 2.069 3.483 -22.709 1.00 82.69 113 THR A O 1
ATOM 908 N N . ASN A 1 114 ? 2.850 1.390 -22.446 1.00 88.69 114 ASN A N 1
ATOM 909 C CA . ASN A 1 114 ? 1.598 0.785 -21.981 1.00 88.69 114 ASN A CA 1
ATOM 910 C C . ASN A 1 114 ? 1.670 0.328 -20.517 1.00 88.69 114 ASN A C 1
ATOM 912 O O . ASN A 1 114 ? 0.763 -0.358 -20.046 1.00 88.69 114 ASN A O 1
ATOM 916 N N . VAL A 1 115 ? 2.740 0.681 -19.796 1.00 91.75 115 VAL A N 1
ATOM 917 C CA . VAL A 1 115 ? 2.897 0.277 -18.397 1.00 91.75 115 VAL A CA 1
ATOM 918 C C . VAL A 1 115 ? 1.961 1.093 -17.522 1.00 91.75 115 VAL A C 1
ATOM 920 O O . VAL A 1 115 ? 2.106 2.309 -17.408 1.00 91.75 115 VAL A O 1
ATOM 923 N N . THR A 1 116 ? 1.025 0.400 -16.884 1.00 94.81 116 THR A N 1
ATOM 924 C CA . THR A 1 116 ? 0.085 0.951 -15.906 1.00 94.81 116 THR A CA 1
ATOM 925 C C . THR A 1 116 ? 0.532 0.682 -14.473 1.00 94.81 116 THR A C 1
ATOM 927 O O . THR A 1 116 ? 0.194 1.447 -13.574 1.00 94.81 116 THR A O 1
ATOM 930 N N . CYS A 1 117 ? 1.334 -0.362 -14.246 1.00 94.94 117 CYS A N 1
ATOM 931 C CA . CYS A 1 117 ? 1.777 -0.770 -12.916 1.00 94.94 117 CYS A CA 1
ATOM 932 C C . CYS A 1 117 ? 3.305 -0.872 -12.832 1.00 94.94 117 CYS A C 1
ATOM 934 O O . CYS A 1 117 ? 3.908 -1.744 -13.461 1.00 94.94 117 CYS A O 1
ATOM 936 N N . LEU A 1 118 ? 3.929 -0.013 -12.022 1.00 92.69 118 LEU A N 1
ATOM 937 C CA . LEU A 1 118 ? 5.374 0.005 -11.788 1.00 92.69 118 LEU A CA 1
ATOM 938 C C . LEU A 1 118 ? 5.687 -0.328 -10.324 1.00 92.69 118 LEU A C 1
ATOM 940 O O . LEU A 1 118 ? 5.258 0.377 -9.412 1.00 92.69 118 LEU A O 1
ATOM 944 N N . LYS A 1 119 ? 6.452 -1.398 -10.092 1.00 91.88 119 LYS A N 1
ATOM 945 C CA . LYS A 1 119 ? 6.873 -1.844 -8.755 1.00 91.88 119 LYS A CA 1
ATOM 946 C C . LYS A 1 119 ? 8.395 -1.853 -8.657 1.00 91.88 119 LYS A C 1
ATOM 948 O O . LYS A 1 119 ? 9.055 -2.599 -9.373 1.00 91.88 119 LYS A O 1
ATOM 953 N N . LEU A 1 120 ? 8.949 -1.052 -7.760 1.00 88.38 120 LEU A N 1
ATOM 954 C CA . LEU A 1 120 ? 10.381 -0.861 -7.556 1.00 88.38 120 LEU A CA 1
ATOM 955 C C . LEU A 1 120 ? 10.719 -1.307 -6.136 1.00 88.38 120 LEU A C 1
ATOM 957 O O . LEU A 1 120 ? 10.278 -0.685 -5.175 1.00 88.38 120 LEU A O 1
ATOM 961 N N . LYS A 1 121 ? 11.460 -2.405 -5.995 1.00 85.56 121 LYS A N 1
ATOM 962 C CA . LYS A 1 121 ? 11.880 -2.943 -4.700 1.00 85.56 121 LYS A CA 1
ATOM 963 C C . LYS A 1 121 ? 13.398 -2.986 -4.630 1.00 85.56 121 LYS A C 1
ATOM 965 O O . LYS A 1 121 ? 13.993 -3.771 -5.362 1.00 85.56 121 LYS A O 1
ATOM 970 N N . ILE A 1 122 ? 13.977 -2.216 -3.713 1.00 76.69 122 ILE A N 1
ATOM 971 C CA . ILE A 1 122 ? 15.414 -2.151 -3.416 1.00 76.69 122 ILE A CA 1
ATOM 972 C C . ILE A 1 122 ? 16.171 -1.932 -4.725 1.00 76.69 122 ILE A C 1
ATOM 974 O O . ILE A 1 122 ? 16.747 -2.847 -5.312 1.00 76.69 122 ILE A O 1
ATOM 978 N N . MET A 1 123 ? 16.021 -0.722 -5.252 1.00 69.31 123 MET A N 1
ATOM 979 C CA . MET A 1 123 ? 16.719 -0.296 -6.452 1.00 69.31 123 MET A CA 1
ATOM 980 C C . MET A 1 123 ? 17.705 0.792 -6.100 1.00 69.31 123 MET A C 1
ATOM 982 O O . MET A 1 123 ? 17.317 1.778 -5.474 1.00 69.31 123 MET A O 1
ATOM 986 N N . ASP A 1 124 ? 18.911 0.647 -6.629 1.00 60.56 124 ASP A N 1
ATOM 987 C CA . ASP A 1 124 ? 19.832 1.760 -6.700 1.00 60.56 124 ASP A CA 1
ATOM 988 C C . ASP A 1 124 ? 19.500 2.528 -7.981 1.00 60.56 124 ASP A C 1
ATOM 990 O O . ASP A 1 124 ? 19.530 2.006 -9.099 1.00 60.56 124 ASP A O 1
ATOM 994 N N . PHE A 1 125 ? 19.102 3.786 -7.835 1.00 54.28 125 PHE A N 1
ATOM 995 C CA . PHE A 1 125 ? 19.075 4.672 -8.986 1.00 54.28 125 PHE A CA 1
ATOM 996 C C . PHE A 1 125 ? 20.518 5.094 -9.243 1.00 54.28 125 PHE A C 1
ATOM 998 O O . PHE A 1 125 ? 21.144 5.720 -8.392 1.00 54.28 125 PHE A O 1
ATOM 1005 N N . HIS A 1 126 ? 21.067 4.730 -10.407 1.00 48.16 126 HIS A N 1
ATOM 1006 C CA . HIS A 1 126 ? 22.380 5.222 -10.828 1.00 48.16 126 HIS A CA 1
ATOM 1007 C C . HIS A 1 126 ? 22.392 6.757 -10.684 1.00 48.16 126 HIS A C 1
ATOM 1009 O O . HIS A 1 126 ? 21.433 7.367 -11.143 1.00 48.16 126 HIS A O 1
ATOM 1015 N N . PRO A 1 127 ? 23.445 7.419 -10.173 1.00 39.94 127 PRO A N 1
ATOM 1016 C CA . PRO A 1 127 ? 23.512 8.885 -9.983 1.00 39.94 127 PRO A CA 1
ATOM 1017 C C . PRO A 1 127 ? 23.351 9.721 -11.273 1.00 39.94 127 PRO A C 1
ATOM 1019 O O . PRO A 1 127 ? 23.242 10.938 -11.257 1.00 39.94 127 PRO A O 1
ATOM 1022 N N . ALA A 1 128 ? 23.239 9.071 -12.434 1.00 43.62 128 ALA A N 1
ATOM 1023 C CA . ALA A 1 128 ? 22.759 9.701 -13.672 1.00 43.62 128 ALA A CA 1
ATOM 1024 C C . ALA A 1 128 ? 21.216 9.842 -13.703 1.00 43.62 128 ALA A C 1
ATOM 1026 O O . ALA A 1 128 ? 20.634 10.352 -14.661 1.00 43.62 128 ALA A O 1
ATOM 1027 N N . LEU A 1 129 ? 20.531 9.384 -12.662 1.00 41.88 129 LEU A N 1
ATOM 1028 C CA . LEU A 1 129 ? 19.160 9.725 -12.326 1.00 41.88 129 LEU A CA 1
ATOM 1029 C C . LEU A 1 129 ? 19.077 10.937 -11.400 1.00 41.88 129 LEU A C 1
ATOM 1031 O O . LEU A 1 129 ? 18.041 11.584 -11.415 1.00 41.88 129 LEU A O 1
ATOM 1035 N N . ASP A 1 130 ? 20.168 11.367 -10.761 1.00 41.09 130 ASP A N 1
ATOM 1036 C CA . ASP A 1 130 ? 20.236 12.726 -10.199 1.00 41.09 130 ASP A CA 1
ATOM 1037 C C . ASP A 1 130 ? 20.128 13.762 -11.338 1.00 41.09 130 ASP A C 1
ATOM 1039 O O . ASP A 1 130 ? 19.581 14.846 -11.181 1.00 41.09 130 ASP A O 1
ATOM 1043 N N . THR A 1 131 ? 20.506 13.391 -12.573 1.00 42.66 131 THR A N 1
ATOM 1044 C CA . THR A 1 131 ? 20.189 14.196 -13.764 1.00 42.66 131 THR A CA 1
ATOM 1045 C C . THR A 1 131 ? 18.721 14.140 -14.228 1.00 42.66 131 THR A C 1
ATOM 1047 O O . THR A 1 131 ? 18.360 14.946 -15.089 1.00 42.66 131 THR A O 1
ATOM 1050 N N . PHE A 1 132 ? 17.839 13.284 -13.677 1.00 44.97 132 PHE A N 1
ATOM 1051 C CA . PHE A 1 132 ? 16.385 13.319 -13.972 1.00 44.97 132 PHE A CA 1
ATOM 1052 C C . PHE A 1 132 ? 15.680 14.562 -13.422 1.00 44.97 132 PHE A C 1
ATOM 1054 O O . PHE A 1 132 ? 14.540 14.835 -13.790 1.00 44.97 132 PHE A O 1
ATOM 1061 N N . GLU A 1 133 ? 16.380 15.366 -12.634 1.00 49.34 133 GLU A N 1
ATOM 1062 C CA . GLU A 1 133 ? 15.959 16.711 -12.253 1.00 49.34 133 GLU A CA 1
ATOM 1063 C C . GLU A 1 133 ? 16.000 17.695 -13.436 1.00 49.34 133 GLU A C 1
ATOM 1065 O O . GLU A 1 133 ? 15.467 18.801 -13.367 1.00 49.34 133 GLU A O 1
ATOM 1070 N N . SER A 1 134 ? 16.570 17.291 -14.580 1.00 51.28 134 SER A N 1
ATOM 1071 C CA . SER A 1 134 ? 16.445 18.043 -15.823 1.00 51.28 134 SER A CA 1
ATOM 1072 C C . SER A 1 134 ? 15.022 17.919 -16.394 1.00 51.28 134 SER A C 1
ATOM 1074 O O . SER A 1 134 ? 14.600 16.812 -16.747 1.00 51.28 134 SER A O 1
ATOM 1076 N N . PRO A 1 135 ? 14.313 19.036 -16.658 1.00 56.97 135 PRO A N 1
ATOM 1077 C CA . PRO A 1 135 ? 13.015 19.034 -17.343 1.00 56.97 135 PRO A CA 1
ATOM 1078 C C . PRO A 1 135 ? 13.007 18.261 -18.675 1.00 56.97 135 PRO A C 1
ATOM 1080 O O . PRO A 1 135 ? 11.964 17.782 -19.118 1.00 56.97 135 PRO A O 1
ATOM 1083 N N . ARG A 1 136 ? 14.176 18.098 -19.312 1.00 53.25 136 ARG A N 1
ATOM 1084 C CA . ARG A 1 136 ? 14.350 17.314 -20.544 1.00 53.25 136 ARG A CA 1
ATOM 1085 C C . ARG A 1 136 ? 14.113 15.817 -20.343 1.00 53.25 136 ARG A C 1
ATOM 1087 O O . ARG A 1 136 ? 13.617 15.168 -21.255 1.00 53.25 136 ARG A O 1
ATOM 1094 N N . LEU A 1 137 ? 14.444 15.260 -19.179 1.00 53.75 137 LEU A N 1
ATOM 1095 C CA . LEU A 1 137 ? 14.238 13.837 -18.895 1.00 53.75 137 LEU A CA 1
ATOM 1096 C C . LEU A 1 137 ? 12.807 13.546 -18.439 1.00 53.75 137 LEU A C 1
ATOM 1098 O O . LEU A 1 137 ? 12.264 12.521 -18.835 1.00 53.75 137 LEU A O 1
ATOM 1102 N N . VAL A 1 138 ? 12.142 14.480 -17.748 1.00 59.25 138 VAL A N 1
ATOM 1103 C CA . VAL A 1 138 ? 10.682 14.418 -17.520 1.00 59.25 138 VAL A CA 1
ATOM 1104 C C . VAL A 1 138 ? 9.921 14.444 -18.852 1.00 59.25 138 VAL A C 1
ATOM 1106 O O . VAL A 1 138 ? 8.995 13.660 -19.055 1.00 59.25 138 VAL A O 1
ATOM 1109 N N . GLN A 1 139 ? 10.352 15.274 -19.811 1.00 61.81 139 GLN A N 1
ATOM 1110 C CA . GLN A 1 139 ? 9.805 15.261 -21.177 1.00 61.81 139 GLN A CA 1
ATOM 1111 C C . GLN A 1 139 ? 9.992 13.905 -21.874 1.00 61.81 139 GLN A C 1
ATOM 1113 O O . GLN A 1 139 ? 9.097 13.449 -22.583 1.00 61.81 139 GLN A O 1
ATOM 1118 N N . LEU A 1 140 ? 11.121 13.231 -21.645 1.00 56.56 140 LEU A N 1
ATOM 1119 C CA . LEU A 1 140 ? 11.371 11.891 -22.180 1.00 56.56 140 LEU A CA 1
ATOM 1120 C C . LEU A 1 140 ? 10.542 10.818 -21.453 1.00 56.56 140 LEU A C 1
ATOM 1122 O O . LEU A 1 140 ? 10.023 9.913 -22.102 1.00 56.56 140 LEU A O 1
ATOM 1126 N N . ALA A 1 141 ? 10.344 10.952 -20.137 1.00 63.88 141 ALA A N 1
ATOM 1127 C CA . ALA A 1 141 ? 9.516 10.075 -19.299 1.00 63.88 141 ALA A CA 1
ATOM 1128 C C . ALA A 1 141 ? 8.009 10.318 -19.455 1.00 63.88 141 ALA A C 1
ATOM 1130 O O . ALA A 1 141 ? 7.208 9.555 -18.924 1.00 63.88 141 ALA A O 1
ATOM 1131 N N . THR A 1 142 ? 7.601 11.358 -20.187 1.00 69.88 142 THR A N 1
ATOM 1132 C CA . THR A 1 142 ? 6.199 11.784 -20.277 1.00 69.88 142 THR A CA 1
ATOM 1133 C C . THR A 1 142 ? 5.283 10.676 -20.798 1.00 69.88 142 THR A C 1
ATOM 1135 O O . THR A 1 142 ? 4.139 10.585 -20.363 1.00 69.88 142 THR A O 1
ATOM 1138 N N . SER A 1 143 ? 5.756 9.820 -21.710 1.00 68.88 143 SER A N 1
ATOM 1139 C CA . SER A 1 143 ? 4.985 8.663 -22.186 1.00 68.88 143 SER A CA 1
ATOM 1140 C C . SER A 1 143 ? 4.690 7.672 -21.059 1.00 68.88 143 SER A C 1
ATOM 1142 O O . SER A 1 143 ? 3.536 7.301 -20.879 1.00 68.88 143 SER A O 1
ATOM 1144 N N . LEU A 1 144 ? 5.712 7.305 -20.284 1.00 75.25 144 LEU A N 1
ATOM 1145 C CA . LEU A 1 144 ? 5.606 6.398 -19.144 1.00 75.25 144 LEU A CA 1
ATOM 1146 C C . LEU A 1 144 ? 4.718 6.985 -18.040 1.00 75.25 144 LEU A C 1
ATOM 1148 O O . LEU A 1 144 ? 3.804 6.330 -17.552 1.00 75.25 144 LEU A O 1
ATOM 1152 N N . CYS A 1 145 ? 4.956 8.237 -17.655 1.00 79.50 145 CYS A N 1
ATOM 1153 C CA . CYS A 1 145 ? 4.214 8.864 -16.565 1.00 79.50 145 CYS A CA 1
ATOM 1154 C C . CYS A 1 145 ? 2.720 9.038 -16.894 1.00 79.50 145 CYS A C 1
ATOM 1156 O O . CYS A 1 145 ? 1.883 9.023 -15.997 1.00 79.50 145 CYS A O 1
ATOM 1158 N N . ARG A 1 146 ? 2.351 9.161 -18.175 1.00 83.19 146 ARG A N 1
ATOM 1159 C CA . ARG A 1 146 ? 0.941 9.259 -18.589 1.00 83.19 146 ARG A CA 1
ATOM 1160 C C . ARG A 1 146 ? 0.156 7.958 -18.433 1.00 83.19 146 ARG A C 1
ATOM 1162 O O . ARG A 1 146 ? -1.060 8.033 -18.330 1.00 83.19 146 ARG A O 1
ATOM 1169 N N . SER A 1 147 ? 0.805 6.794 -18.473 1.00 88.12 147 SER A N 1
ATOM 1170 C CA . SER A 1 147 ? 0.115 5.499 -18.396 1.00 88.12 147 SER A CA 1
ATOM 1171 C C . SER A 1 147 ? 0.062 4.914 -16.988 1.00 88.12 147 SER A C 1
ATOM 1173 O O . SER A 1 147 ? -0.817 4.099 -16.720 1.00 88.12 147 SER A O 1
ATOM 1175 N N . ILE A 1 148 ? 0.983 5.295 -16.097 1.00 92.50 148 ILE A N 1
ATOM 1176 C CA . ILE A 1 148 ? 1.081 4.700 -14.760 1.00 92.50 148 ILE A CA 1
ATOM 1177 C C . ILE A 1 148 ? -0.142 5.079 -13.917 1.00 92.50 148 ILE A C 1
ATOM 1179 O O . ILE A 1 148 ? -0.350 6.249 -13.604 1.00 92.50 148 ILE A O 1
ATOM 1183 N N . THR A 1 149 ? -0.891 4.063 -13.489 1.00 96.06 149 THR A N 1
ATOM 1184 C CA . THR A 1 149 ? -1.995 4.167 -12.526 1.00 96.06 149 THR A CA 1
ATOM 1185 C C . THR A 1 149 ? -1.619 3.618 -11.153 1.00 96.06 149 THR A C 1
ATOM 1187 O O . THR A 1 149 ? -2.201 4.017 -10.147 1.00 96.06 149 THR A O 1
ATOM 1190 N N . THR A 1 150 ? -0.631 2.720 -11.083 1.00 97.00 150 THR A N 1
ATOM 1191 C CA . THR A 1 150 ? -0.142 2.110 -9.841 1.00 97.00 150 THR A CA 1
ATOM 1192 C C . THR A 1 150 ? 1.375 2.223 -9.737 1.00 97.00 150 THR A C 1
ATOM 1194 O O . THR A 1 150 ? 2.098 1.715 -10.596 1.00 97.00 150 THR A O 1
ATOM 1197 N N . LEU A 1 151 ? 1.861 2.826 -8.652 1.00 95.25 151 LEU A N 1
ATOM 1198 C CA . LEU A 1 151 ? 3.283 2.950 -8.339 1.00 95.25 151 LEU A CA 1
ATOM 1199 C C . LEU A 1 151 ? 3.570 2.386 -6.945 1.00 95.25 151 LEU A C 1
ATOM 1201 O O . LEU A 1 151 ? 2.965 2.802 -5.961 1.00 95.25 151 LEU A O 1
ATOM 1205 N N . SER A 1 152 ? 4.510 1.448 -6.856 1.00 94.62 152 SER A N 1
ATOM 1206 C CA . SER A 1 152 ? 4.997 0.902 -5.589 1.00 94.62 152 SER A CA 1
ATOM 1207 C C . SER A 1 152 ? 6.503 1.066 -5.500 1.00 94.62 152 SER A C 1
ATOM 1209 O O . SER A 1 152 ? 7.221 0.606 -6.384 1.00 94.62 152 SER A O 1
ATOM 1211 N N . ILE A 1 153 ? 6.977 1.714 -4.441 1.00 90.69 153 ILE A N 1
ATOM 1212 C CA . ILE A 1 153 ? 8.393 1.952 -4.179 1.00 90.69 153 ILE A CA 1
ATOM 1213 C C . ILE A 1 153 ? 8.685 1.425 -2.781 1.00 90.69 153 ILE A C 1
ATOM 1215 O O . ILE A 1 153 ? 8.130 1.915 -1.802 1.00 90.69 153 ILE A O 1
ATOM 1219 N N . LYS A 1 154 ? 9.544 0.414 -2.699 1.00 87.88 154 LYS A N 1
ATOM 1220 C CA . LYS A 1 154 ? 9.980 -0.192 -1.444 1.00 87.88 154 LYS A CA 1
ATOM 1221 C C . LYS A 1 154 ? 11.493 -0.149 -1.371 1.00 87.88 154 LYS A C 1
ATOM 1223 O O . LYS A 1 154 ? 12.141 -0.820 -2.174 1.00 87.88 154 LYS A O 1
ATOM 1228 N N . ASN A 1 155 ? 12.053 0.635 -0.463 1.00 78.94 155 ASN A N 1
ATOM 1229 C CA . ASN A 1 155 ? 13.493 0.685 -0.248 1.00 78.94 155 ASN A CA 1
ATOM 1230 C C . ASN A 1 155 ? 13.882 -0.118 1.001 1.00 78.94 155 ASN A C 1
ATOM 1232 O O . ASN A 1 155 ? 13.024 -0.511 1.782 1.00 78.94 155 ASN A O 1
ATOM 1236 N N . SER A 1 156 ? 15.168 -0.409 1.173 1.00 57.25 156 SER A N 1
ATOM 1237 C CA . SER A 1 156 ? 15.695 -0.954 2.427 1.00 57.25 156 SER A CA 1
ATOM 1238 C C . SER A 1 156 ? 16.588 0.083 3.089 1.00 57.25 156 SER A C 1
ATOM 1240 O O . SER A 1 156 ? 17.480 0.624 2.435 1.00 57.25 156 SER A O 1
ATOM 1242 N N . GLU A 1 157 ? 16.399 0.306 4.391 1.00 55.25 157 GLU A N 1
ATOM 1243 C CA . GLU A 1 157 ? 17.224 1.217 5.199 1.00 55.25 157 GLU A CA 1
ATOM 1244 C C . GLU A 1 157 ? 18.731 0.912 5.131 1.00 55.25 157 GLU A C 1
ATOM 1246 O O . GLU A 1 157 ? 19.546 1.810 5.331 1.00 55.25 157 GLU A O 1
ATOM 1251 N N . GLU A 1 158 ? 19.123 -0.325 4.792 1.00 53.69 158 GLU A N 1
ATOM 1252 C CA . GLU A 1 158 ? 20.529 -0.725 4.628 1.00 53.69 158 GLU A CA 1
ATOM 1253 C C . GLU A 1 158 ? 21.279 0.116 3.571 1.00 53.69 158 GLU A C 1
ATOM 1255 O O . GLU A 1 158 ? 22.486 0.316 3.697 1.00 53.69 158 GLU A O 1
ATOM 1260 N N . ASN A 1 159 ? 20.569 0.712 2.602 1.00 53.50 159 ASN A N 1
ATOM 1261 C CA . ASN A 1 159 ? 21.129 1.631 1.600 1.00 53.50 159 ASN A CA 1
ATOM 1262 C C . ASN A 1 159 ? 20.926 3.110 1.993 1.00 53.50 159 ASN A C 1
ATOM 1264 O O . ASN A 1 159 ? 20.674 3.952 1.129 1.00 53.50 159 ASN A O 1
ATOM 1268 N N . GLY A 1 160 ? 21.024 3.414 3.295 1.00 50.06 160 GLY A N 1
ATOM 1269 C CA . GLY A 1 160 ? 20.505 4.584 4.033 1.00 50.06 160 GLY A CA 1
ATOM 1270 C C . GLY A 1 160 ? 20.777 6.019 3.548 1.00 50.06 160 GLY A C 1
ATOM 1271 O O . GLY A 1 160 ? 20.431 6.958 4.257 1.00 50.06 160 GLY A O 1
ATOM 1272 N N . ASN A 1 161 ? 21.334 6.228 2.356 1.00 58.44 161 ASN A N 1
ATOM 1273 C CA . ASN A 1 161 ? 21.506 7.545 1.736 1.00 58.44 161 ASN A CA 1
ATOM 1274 C C . ASN A 1 161 ? 20.780 7.714 0.393 1.00 58.44 161 ASN A C 1
ATOM 1276 O O . ASN A 1 161 ? 20.850 8.793 -0.195 1.00 58.44 161 ASN A O 1
ATOM 1280 N N . GLN A 1 162 ? 20.100 6.687 -0.122 1.00 67.62 162 GLN A N 1
ATOM 1281 C CA . GLN A 1 162 ? 19.441 6.799 -1.420 1.00 67.62 162 GLN A CA 1
ATOM 1282 C C . GLN A 1 162 ? 18.057 7.432 -1.314 1.00 67.62 162 GLN A C 1
ATOM 1284 O O . GLN A 1 162 ? 17.149 6.918 -0.656 1.00 67.62 162 GLN A O 1
ATOM 1289 N N . LYS A 1 163 ? 17.911 8.556 -2.013 1.00 77.25 163 LYS A N 1
ATOM 1290 C CA . LYS A 1 163 ? 16.687 9.343 -2.104 1.00 77.25 163 LYS A CA 1
ATOM 1291 C C . LYS A 1 163 ? 16.004 9.080 -3.446 1.00 77.25 163 LYS A C 1
ATOM 1293 O O . LYS A 1 163 ? 16.653 9.004 -4.485 1.00 77.25 163 LYS A O 1
ATOM 1298 N N . PHE A 1 164 ? 14.686 8.939 -3.428 1.00 80.38 164 PHE A N 1
ATOM 1299 C CA . PHE A 1 164 ? 13.865 8.763 -4.618 1.00 80.38 164 PHE A CA 1
ATOM 1300 C C . PHE A 1 164 ? 13.522 10.127 -5.248 1.00 80.38 164 PHE A C 1
ATOM 1302 O O . PHE A 1 164 ? 13.116 11.043 -4.526 1.00 80.38 164 PHE A O 1
ATOM 1309 N N . PRO A 1 165 ? 13.598 10.278 -6.582 1.00 78.00 165 PRO A N 1
ATOM 1310 C CA . PRO A 1 165 ? 13.231 11.523 -7.252 1.00 78.00 165 PRO A CA 1
ATOM 1311 C C . PRO A 1 165 ? 11.706 11.721 -7.246 1.00 78.00 165 PRO A C 1
ATOM 1313 O O . PRO A 1 165 ? 10.982 11.214 -8.109 1.00 78.00 165 PRO A O 1
ATOM 1316 N N . GLY A 1 166 ? 11.200 12.496 -6.280 1.00 80.75 166 GLY A N 1
ATOM 1317 C CA . GLY A 1 166 ? 9.761 12.730 -6.079 1.00 80.75 166 GLY A CA 1
ATOM 1318 C C . GLY A 1 166 ? 9.036 13.298 -7.309 1.00 80.75 166 GLY A C 1
ATOM 1319 O O . GLY A 1 166 ? 7.857 13.011 -7.519 1.00 80.75 166 GLY A O 1
ATOM 1320 N N . ILE A 1 167 ? 9.749 14.018 -8.184 1.00 77.94 167 ILE A N 1
ATOM 1321 C CA . ILE A 1 167 ? 9.218 14.559 -9.446 1.00 77.94 167 ILE A CA 1
ATOM 1322 C C . ILE A 1 167 ? 8.606 13.485 -10.359 1.00 77.94 167 ILE A C 1
ATOM 1324 O O . ILE A 1 167 ? 7.664 13.778 -11.100 1.00 77.94 167 ILE A O 1
ATOM 1328 N N . LEU A 1 168 ? 9.083 12.235 -10.290 1.00 80.12 168 LEU A N 1
ATOM 1329 C CA . LEU A 1 168 ? 8.500 11.133 -11.057 1.00 80.12 168 LEU A CA 1
ATOM 1330 C C . LEU A 1 168 ? 7.072 10.823 -10.602 1.00 80.12 168 LEU A C 1
ATOM 1332 O O . LEU A 1 168 ? 6.217 10.587 -11.450 1.00 80.12 168 LEU A O 1
ATOM 1336 N N . ILE A 1 169 ? 6.797 10.887 -9.294 1.00 88.00 169 ILE A N 1
ATOM 1337 C CA . ILE A 1 169 ? 5.443 10.716 -8.746 1.00 88.00 169 ILE A CA 1
ATOM 1338 C C . ILE A 1 169 ? 4.557 11.854 -9.246 1.00 88.00 169 ILE A C 1
ATOM 1340 O O . ILE A 1 169 ? 3.519 11.604 -9.852 1.00 88.00 169 ILE A O 1
ATOM 1344 N N . ALA A 1 170 ? 5.013 13.099 -9.074 1.00 85.62 170 ALA A N 1
ATOM 1345 C CA . ALA A 1 170 ? 4.252 14.290 -9.449 1.00 85.62 170 ALA A CA 1
ATOM 1346 C C . ALA A 1 170 ? 3.942 14.369 -10.959 1.00 85.62 170 ALA A C 1
ATOM 1348 O O . ALA A 1 170 ? 2.962 14.990 -11.363 1.00 85.62 170 ALA A O 1
ATOM 1349 N N . SER A 1 171 ? 4.759 13.723 -11.796 1.00 83.44 171 SER A N 1
ATOM 1350 C CA . SER A 1 171 ? 4.565 13.667 -13.250 1.00 83.44 171 SER A CA 1
ATOM 1351 C C . SER A 1 171 ? 3.553 12.601 -13.691 1.00 83.44 171 SER A C 1
ATOM 1353 O O . SER A 1 171 ? 3.095 12.629 -14.836 1.00 83.44 171 SER A O 1
ATOM 1355 N N . CYS A 1 172 ? 3.196 11.647 -12.823 1.00 88.88 172 CYS A N 1
ATOM 1356 C CA . CYS A 1 172 ? 2.286 10.554 -13.162 1.00 88.88 172 CYS A CA 1
ATOM 1357 C C . CYS A 1 172 ? 0.817 10.974 -13.035 1.00 88.88 172 CYS A C 1
ATOM 1359 O O . CYS A 1 172 ? 0.132 10.545 -12.120 1.00 88.88 172 CYS A O 1
ATOM 1361 N N . HIS A 1 173 ? 0.309 11.815 -13.939 1.00 87.94 173 HIS A N 1
ATOM 1362 C CA . HIS A 1 173 ? -1.031 12.417 -13.806 1.00 87.94 173 HIS A CA 1
ATOM 1363 C C . HIS A 1 173 ? -2.207 11.423 -13.715 1.00 87.94 173 HIS A C 1
ATOM 1365 O O . HIS A 1 173 ? -3.265 11.802 -13.220 1.00 87.94 173 HIS A O 1
ATOM 1371 N N . SER A 1 174 ? -2.037 10.185 -14.189 1.00 92.31 174 SER A N 1
ATOM 1372 C CA . SER A 1 174 ? -3.039 9.109 -14.102 1.00 92.31 174 SER A CA 1
ATOM 1373 C C . SER A 1 174 ? -2.862 8.204 -12.879 1.00 92.31 174 SER A C 1
ATOM 1375 O O . SER A 1 174 ? -3.537 7.183 -12.779 1.00 92.31 174 SER A O 1
ATOM 1377 N N . LEU A 1 175 ? -1.948 8.543 -11.967 1.00 95.62 175 LEU A N 1
ATOM 1378 C CA . LEU A 1 175 ? -1.661 7.752 -10.778 1.00 95.62 175 LEU A CA 1
ATOM 1379 C C . LEU A 1 175 ? -2.861 7.748 -9.827 1.00 95.62 175 LEU A C 1
ATOM 1381 O O . LEU A 1 175 ? -3.265 8.794 -9.332 1.00 95.62 175 LEU A O 1
ATOM 1385 N N . GLU A 1 176 ? -3.360 6.554 -9.523 1.00 97.25 176 GLU A N 1
ATOM 1386 C CA . GLU A 1 176 ? -4.485 6.320 -8.614 1.00 97.25 176 GLU A CA 1
ATOM 1387 C C . GLU A 1 176 ? -4.037 5.609 -7.330 1.00 97.25 176 GLU A C 1
ATOM 1389 O O . GLU A 1 176 ? -4.570 5.875 -6.253 1.00 97.25 176 GLU A O 1
ATOM 1394 N N . ARG A 1 177 ? -3.049 4.708 -7.430 1.00 98.25 177 ARG A N 1
ATOM 1395 C CA . ARG A 1 177 ? -2.575 3.867 -6.322 1.00 98.25 177 ARG A CA 1
ATOM 1396 C C . ARG A 1 177 ? -1.093 4.094 -6.058 1.00 98.25 177 ARG A C 1
ATOM 1398 O O . ARG A 1 177 ? -0.263 3.833 -6.932 1.00 98.25 177 ARG A O 1
ATOM 1405 N N . LEU A 1 178 ? -0.755 4.511 -4.842 1.00 97.69 178 LEU A N 1
ATOM 1406 C CA . LEU A 1 178 ? 0.622 4.750 -4.417 1.00 97.69 178 LEU A CA 1
ATOM 1407 C C . LEU A 1 178 ? 0.970 3.914 -3.179 1.00 97.69 178 LEU A C 1
ATOM 1409 O O . LEU A 1 178 ? 0.250 3.940 -2.187 1.00 97.69 178 LEU A O 1
ATOM 1413 N N . VAL A 1 179 ? 2.085 3.187 -3.241 1.00 96.38 179 VAL A N 1
ATOM 1414 C CA . VAL A 1 179 ? 2.632 2.397 -2.127 1.00 96.38 179 VAL A CA 1
ATOM 1415 C C . VAL A 1 179 ? 4.073 2.829 -1.879 1.00 96.38 179 VAL A C 1
ATOM 1417 O O . VAL A 1 179 ? 4.898 2.711 -2.786 1.00 96.38 179 VAL A O 1
ATOM 1420 N N . LEU A 1 180 ? 4.385 3.301 -0.674 1.00 93.50 180 LEU A N 1
ATOM 1421 C CA . LEU A 1 180 ? 5.724 3.742 -0.275 1.00 93.50 180 LEU A CA 1
ATOM 1422 C C . LEU A 1 180 ? 6.169 3.008 0.989 1.00 93.50 180 LEU A C 1
ATOM 1424 O O . LEU A 1 180 ? 5.435 2.974 1.967 1.00 93.50 180 LEU A O 1
ATOM 1428 N N . ASP A 1 181 ? 7.373 2.453 0.977 1.00 89.94 181 ASP A N 1
ATOM 1429 C CA . ASP A 1 181 ? 7.923 1.651 2.074 1.00 89.94 181 ASP A CA 1
ATOM 1430 C C . ASP A 1 181 ? 9.407 2.008 2.254 1.00 89.94 181 ASP A C 1
ATOM 1432 O O . ASP A 1 181 ? 10.192 1.869 1.308 1.00 89.94 181 ASP A O 1
ATOM 1436 N N . ALA A 1 182 ? 9.750 2.584 3.411 1.00 86.19 182 ALA A N 1
ATOM 1437 C CA . ALA A 1 182 ? 11.078 3.112 3.750 1.00 86.19 182 ALA A CA 1
ATOM 1438 C C . ALA A 1 182 ? 11.663 4.085 2.697 1.00 86.19 182 ALA A C 1
ATOM 1440 O O . ALA A 1 182 ? 12.850 4.057 2.365 1.00 86.19 182 ALA A O 1
ATOM 1441 N N . VAL A 1 183 ? 10.827 4.962 2.126 1.00 86.12 183 VAL A N 1
ATOM 1442 C CA . VAL A 1 183 ? 11.230 5.903 1.062 1.00 86.12 183 VAL A CA 1
ATOM 1443 C C . VAL A 1 183 ? 11.602 7.270 1.635 1.00 86.12 183 VAL A C 1
ATOM 1445 O O . VAL A 1 183 ? 10.908 7.816 2.488 1.00 86.12 183 VAL A O 1
ATOM 1448 N N . THR A 1 184 ? 12.659 7.881 1.099 1.00 84.94 184 THR A N 1
ATOM 1449 C CA . THR A 1 184 ? 12.972 9.307 1.289 1.00 84.94 184 THR A CA 1
ATOM 1450 C C . THR A 1 184 ? 13.045 10.001 -0.068 1.00 84.94 184 THR A C 1
ATOM 1452 O O . THR A 1 184 ? 13.333 9.343 -1.064 1.00 84.94 184 THR A O 1
ATOM 1455 N N . PHE A 1 185 ? 12.755 11.302 -0.135 1.00 83.38 185 PHE A N 1
ATOM 1456 C CA . PHE A 1 185 ? 12.773 12.068 -1.389 1.00 83.38 185 PHE A CA 1
ATOM 1457 C C . PHE A 1 185 ? 14.015 12.954 -1.494 1.00 83.38 185 PHE A C 1
ATOM 1459 O O . PHE A 1 185 ? 14.570 13.341 -0.465 1.00 83.38 185 PHE A O 1
ATOM 1466 N N . THR A 1 186 ? 14.455 13.254 -2.721 1.00 77.00 186 THR A N 1
ATOM 1467 C CA . THR A 1 186 ? 15.526 14.232 -2.986 1.00 77.00 186 THR A CA 1
ATOM 1468 C C . THR A 1 186 ? 15.103 15.632 -2.523 1.00 77.00 186 THR A C 1
ATOM 1470 O O . THR A 1 186 ? 13.923 15.975 -2.591 1.00 77.00 186 THR A O 1
ATOM 1473 N N . ASP A 1 187 ? 16.050 16.416 -1.985 1.00 64.88 187 ASP A N 1
ATOM 1474 C CA . ASP A 1 187 ? 15.762 17.730 -1.371 1.00 64.88 187 ASP A CA 1
ATOM 1475 C C . ASP A 1 187 ? 15.540 18.831 -2.422 1.00 64.88 187 ASP A C 1
ATOM 1477 O O . ASP A 1 187 ? 15.043 19.914 -2.095 1.00 64.88 187 ASP A O 1
ATOM 1481 N N . ASP A 1 188 ? 15.921 18.572 -3.675 1.00 57.22 188 ASP A N 1
ATOM 1482 C CA . ASP A 1 188 ? 15.872 19.558 -4.739 1.00 57.22 188 ASP A CA 1
ATOM 1483 C C . ASP A 1 188 ? 14.426 19.916 -5.076 1.00 57.22 188 ASP A C 1
ATOM 1485 O O . ASP A 1 188 ? 13.583 19.079 -5.407 1.00 57.22 188 ASP A O 1
ATOM 1489 N N . MET A 1 189 ? 14.148 21.208 -4.897 1.00 52.78 189 MET A N 1
ATOM 1490 C CA . MET A 1 189 ? 12.829 21.821 -4.894 1.00 52.78 189 MET A CA 1
ATOM 1491 C C . MET A 1 189 ? 11.968 21.307 -6.044 1.00 52.78 189 MET A C 1
ATOM 1493 O O . MET A 1 189 ? 12.104 21.744 -7.188 1.00 52.78 189 MET A O 1
ATOM 1497 N N . VAL A 1 190 ? 11.025 20.420 -5.721 1.00 54.06 190 VAL A N 1
ATOM 1498 C CA . VAL A 1 190 ? 9.939 20.062 -6.625 1.00 54.06 190 VAL A CA 1
ATOM 1499 C C . VAL A 1 190 ? 9.150 21.343 -6.873 1.00 54.06 190 VAL A C 1
ATOM 1501 O O . VAL A 1 190 ? 8.290 21.729 -6.081 1.00 54.06 190 VAL A O 1
ATOM 1504 N N . LEU A 1 191 ? 9.470 22.041 -7.967 1.00 55.53 191 LEU A N 1
ATOM 1505 C CA . LEU A 1 191 ? 8.579 23.026 -8.563 1.00 55.53 191 LEU A CA 1
ATOM 1506 C C . LEU A 1 191 ? 7.251 22.299 -8.722 1.00 55.53 191 LEU A C 1
ATOM 1508 O O . LEU A 1 191 ? 7.176 21.344 -9.491 1.00 55.53 191 LEU A O 1
ATOM 1512 N N . SER A 1 192 ? 6.257 22.693 -7.925 1.00 53.47 192 SER A N 1
ATOM 1513 C CA . SER A 1 192 ? 4.952 22.047 -7.827 1.00 53.47 192 SER A CA 1
ATOM 1514 C C . SER A 1 192 ? 4.415 21.756 -9.228 1.00 53.47 192 SER A C 1
ATOM 1516 O O . SER A 1 192 ? 3.928 22.668 -9.905 1.00 53.47 192 SER A O 1
ATOM 1518 N N . ALA A 1 193 ? 4.547 20.510 -9.688 1.00 59.72 193 ALA A N 1
ATOM 1519 C CA . ALA A 1 193 ? 3.991 20.099 -10.963 1.00 59.72 193 ALA A CA 1
ATOM 1520 C C . ALA A 1 193 ? 2.474 20.165 -10.791 1.00 59.72 193 ALA A C 1
ATOM 1522 O O . ALA A 1 193 ? 1.887 19.403 -10.028 1.00 59.72 193 ALA A O 1
ATOM 1523 N N . SER A 1 194 ? 1.852 21.163 -11.411 1.00 62.69 194 SER A N 1
ATOM 1524 C CA . SER A 1 194 ? 0.409 21.363 -11.364 1.00 62.69 194 SER A CA 1
ATOM 1525 C C . SER A 1 194 ? -0.175 21.024 -12.737 1.00 62.69 194 SER A C 1
ATOM 1527 O O . SER A 1 194 ? 0.315 21.561 -13.734 1.00 62.69 194 SER A O 1
ATOM 1529 N N . PRO A 1 195 ? -1.202 20.161 -12.823 1.00 81.38 195 PRO A N 1
ATOM 1530 C CA . PRO A 1 195 ? -1.890 19.504 -11.710 1.00 81.38 195 PRO A CA 1
ATOM 1531 C C . PRO A 1 195 ? -1.100 18.314 -11.133 1.00 81.38 195 PRO A C 1
ATOM 1533 O O . PRO A 1 195 ? -0.556 17.498 -11.881 1.00 81.38 195 PRO A O 1
ATOM 1536 N N . ARG A 1 196 ? -1.097 18.201 -9.797 1.00 89.62 196 ARG A N 1
ATOM 1537 C CA . ARG A 1 196 ? -0.588 17.022 -9.078 1.00 89.62 196 ARG A CA 1
ATOM 1538 C C . ARG A 1 196 ? -1.538 15.836 -9.297 1.00 89.62 196 ARG A C 1
ATOM 1540 O O . ARG A 1 196 ? -2.744 16.065 -9.425 1.00 89.62 196 ARG A O 1
ATOM 1547 N N . PRO A 1 197 ? -1.036 14.592 -9.333 1.00 92.69 197 PRO A N 1
ATOM 1548 C CA . PRO A 1 197 ? -1.884 13.413 -9.437 1.00 92.69 197 PRO A CA 1
ATOM 1549 C C . PRO A 1 197 ? -2.839 13.303 -8.254 1.00 92.69 197 PRO A C 1
ATOM 1551 O O . PRO A 1 197 ? -2.432 13.472 -7.102 1.00 92.69 197 PRO A O 1
ATOM 1554 N N . LYS A 1 198 ? -4.099 12.992 -8.553 1.00 95.31 198 LYS A N 1
ATOM 1555 C CA . LYS A 1 198 ? -5.124 12.716 -7.551 1.00 95.31 198 LYS A CA 1
ATOM 1556 C C . LYS A 1 198 ? -5.168 11.222 -7.287 1.00 95.31 198 LYS A C 1
ATOM 1558 O O . LYS A 1 198 ? -5.594 10.462 -8.149 1.00 95.31 198 LYS A O 1
ATOM 1563 N N . ILE A 1 199 ? -4.724 10.814 -6.106 1.00 97.50 199 ILE A N 1
ATOM 1564 C CA . ILE A 1 199 ? -4.677 9.397 -5.748 1.00 97.50 199 ILE A CA 1
ATOM 1565 C C . ILE A 1 199 ? -5.926 8.992 -4.965 1.00 97.50 199 ILE A C 1
ATOM 1567 O O . ILE A 1 199 ? -6.443 9.761 -4.156 1.00 97.50 199 ILE A O 1
ATOM 1571 N N . THR A 1 200 ? -6.386 7.763 -5.183 1.00 98.25 200 THR A N 1
ATOM 1572 C CA . THR A 1 200 ? -7.528 7.156 -4.485 1.00 98.25 200 THR A CA 1
ATOM 1573 C C . THR A 1 200 ? -7.081 6.142 -3.432 1.00 98.25 200 THR A C 1
ATOM 1575 O O . THR A 1 200 ? -7.816 5.887 -2.480 1.00 98.25 200 THR A O 1
ATOM 1578 N N . PHE A 1 201 ? -5.863 5.603 -3.552 1.00 98.38 201 PHE A N 1
ATOM 1579 C CA . PHE A 1 201 ? -5.278 4.655 -2.606 1.00 98.38 201 PHE A CA 1
ATOM 1580 C C . PHE A 1 201 ? -3.849 5.057 -2.227 1.00 98.38 201 PHE A C 1
ATOM 1582 O O . PHE A 1 201 ? -3.009 5.280 -3.105 1.00 98.38 201 PHE A O 1
ATOM 1589 N N . LEU A 1 202 ? -3.565 5.074 -0.923 1.00 98.06 202 LEU A N 1
ATOM 1590 C CA . LEU A 1 202 ? -2.238 5.329 -0.373 1.00 98.06 202 LEU A CA 1
ATOM 1591 C C . LEU A 1 202 ? -1.881 4.301 0.706 1.00 98.06 202 LEU A C 1
ATOM 1593 O O . LEU A 1 202 ? -2.580 4.188 1.709 1.00 98.06 202 LEU A O 1
ATOM 1597 N N . GLU A 1 203 ? -0.755 3.615 0.528 1.00 96.12 203 GLU A N 1
ATOM 1598 C CA . GLU A 1 203 ? -0.135 2.759 1.544 1.00 96.12 203 GLU A CA 1
ATOM 1599 C C . GLU A 1 203 ? 1.255 3.301 1.889 1.00 96.12 203 GLU A C 1
ATOM 1601 O O . GLU A 1 203 ? 2.060 3.556 0.988 1.00 96.12 203 GLU A O 1
ATOM 1606 N N . LEU A 1 204 ? 1.530 3.489 3.180 1.00 92.88 204 LEU A N 1
ATOM 1607 C CA . LEU A 1 204 ? 2.813 3.976 3.686 1.00 92.88 204 LEU A CA 1
ATOM 1608 C C . LEU A 1 204 ? 3.378 3.017 4.739 1.00 92.88 204 LEU A C 1
ATOM 1610 O O . LEU A 1 204 ? 2.654 2.625 5.647 1.00 92.88 204 LEU A O 1
ATOM 1614 N N . ALA A 1 205 ? 4.670 2.716 4.668 1.00 88.69 205 ALA A N 1
ATOM 1615 C CA . ALA A 1 205 ? 5.436 2.016 5.699 1.00 88.69 205 ALA A CA 1
ATOM 1616 C C . ALA A 1 205 ? 6.764 2.740 5.961 1.00 88.69 205 ALA A C 1
ATOM 1618 O O . ALA A 1 205 ? 7.328 3.348 5.045 1.00 88.69 205 ALA A O 1
ATOM 1619 N N . ASP A 1 206 ? 7.246 2.683 7.204 1.00 84.12 206 ASP A N 1
ATOM 1620 C CA . ASP A 1 206 ? 8.543 3.218 7.644 1.00 84.12 206 ASP A CA 1
ATOM 1621 C C . ASP A 1 206 ? 8.779 4.668 7.182 1.00 84.12 206 ASP A C 1
ATOM 1623 O O . ASP A 1 206 ? 9.791 5.025 6.574 1.00 84.12 206 ASP A O 1
ATOM 1627 N N . PHE A 1 207 ? 7.785 5.526 7.432 1.00 86.69 207 PHE A N 1
ATOM 1628 C CA . PHE A 1 207 ? 7.783 6.922 6.998 1.00 86.69 207 PHE A CA 1
ATOM 1629 C C . PHE A 1 207 ? 8.142 7.901 8.121 1.00 86.69 207 PHE A C 1
ATOM 1631 O O . PHE A 1 207 ? 7.981 7.641 9.311 1.00 86.69 207 PHE A O 1
ATOM 1638 N N . ARG A 1 208 ? 8.587 9.097 7.716 1.00 86.31 208 ARG A N 1
ATOM 1639 C CA . ARG A 1 208 ? 8.889 10.229 8.606 1.00 86.31 208 ARG A CA 1
ATOM 1640 C C . ARG A 1 208 ? 8.016 11.430 8.265 1.00 86.31 208 ARG A C 1
ATOM 1642 O O . ARG A 1 208 ? 7.563 11.562 7.127 1.00 86.31 208 ARG A O 1
ATOM 1649 N N . TYR A 1 209 ? 7.851 12.343 9.219 1.00 88.94 209 TYR A N 1
ATOM 1650 C CA . TYR A 1 209 ? 7.064 13.564 9.031 1.00 88.94 209 TYR A CA 1
ATOM 1651 C C . TYR A 1 209 ? 7.471 14.362 7.785 1.00 88.94 209 TYR A C 1
ATOM 1653 O O . TYR A 1 209 ? 6.616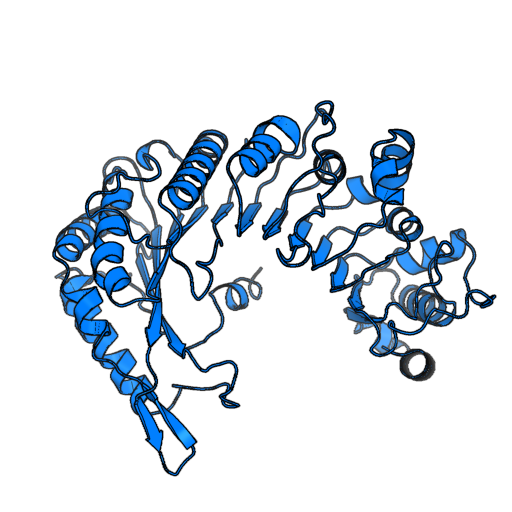 14.655 6.954 1.00 88.94 209 TYR A O 1
ATOM 1661 N N . ASP A 1 210 ? 8.764 14.631 7.589 1.00 89.06 210 ASP A N 1
ATOM 1662 C CA . ASP A 1 210 ? 9.247 15.417 6.441 1.00 89.06 210 ASP A CA 1
ATOM 1663 C C . ASP A 1 210 ? 8.915 14.768 5.087 1.00 89.06 210 ASP A C 1
ATOM 1665 O O . ASP A 1 210 ? 8.603 15.456 4.112 1.00 89.06 210 ASP A O 1
ATOM 1669 N N . MET A 1 211 ? 8.935 13.432 5.030 1.00 89.81 211 MET A N 1
ATOM 1670 C CA . MET A 1 211 ? 8.568 12.666 3.837 1.00 89.81 211 MET A CA 1
ATOM 1671 C C . MET A 1 211 ? 7.075 12.811 3.539 1.00 89.81 211 MET A C 1
ATOM 1673 O O . MET A 1 211 ? 6.708 13.166 2.418 1.00 89.81 211 MET A O 1
ATOM 1677 N N . VAL A 1 212 ? 6.222 12.615 4.549 1.00 93.25 212 VAL A N 1
ATOM 1678 C CA . VAL A 1 212 ? 4.765 12.757 4.414 1.00 93.25 212 VAL A CA 1
ATOM 1679 C C . VAL A 1 212 ? 4.386 14.190 4.059 1.00 93.25 212 VAL A C 1
ATOM 1681 O O . VAL A 1 212 ? 3.566 14.413 3.169 1.00 93.25 212 VAL A O 1
ATOM 1684 N N . LYS A 1 213 ? 5.022 15.172 4.700 1.00 92.69 213 LYS A N 1
ATOM 1685 C CA . LYS A 1 213 ? 4.832 16.584 4.386 1.00 92.69 213 LYS A CA 1
ATOM 1686 C C . LYS A 1 213 ? 5.185 16.867 2.927 1.00 92.69 213 LYS A C 1
ATOM 1688 O O . LYS A 1 213 ? 4.392 17.476 2.221 1.00 92.69 213 LYS A O 1
ATOM 1693 N N . THR A 1 214 ? 6.329 16.373 2.451 1.00 90.69 214 THR A N 1
ATOM 1694 C CA . THR A 1 214 ? 6.747 16.540 1.050 1.00 90.69 214 THR A CA 1
ATOM 1695 C C . THR A 1 214 ? 5.752 15.906 0.078 1.00 90.69 214 THR A C 1
ATOM 1697 O O . THR A 1 214 ? 5.357 16.533 -0.906 1.00 90.69 214 THR A O 1
ATOM 1700 N N . LEU A 1 215 ? 5.305 14.684 0.379 1.00 92.75 215 LEU A N 1
ATOM 1701 C CA . LEU A 1 215 ? 4.314 13.956 -0.409 1.00 92.75 215 LEU A CA 1
ATOM 1702 C C . LEU A 1 215 ? 3.023 14.774 -0.576 1.00 92.75 215 LEU A C 1
ATOM 1704 O O . LEU A 1 215 ? 2.583 15.012 -1.700 1.00 92.75 215 LEU A O 1
ATOM 1708 N N . VAL A 1 216 ? 2.457 15.239 0.537 1.00 93.50 216 VAL A N 1
ATOM 1709 C CA . VAL A 1 216 ? 1.173 15.953 0.589 1.00 93.50 216 VAL A CA 1
ATOM 1710 C C . VAL A 1 216 ? 1.263 17.379 0.039 1.00 93.50 216 VAL A C 1
ATOM 1712 O O . VAL A 1 216 ? 0.341 17.831 -0.643 1.00 93.50 216 VAL A O 1
ATOM 1715 N N . ASP A 1 217 ? 2.354 18.100 0.307 1.00 91.12 217 ASP A N 1
ATOM 1716 C CA . ASP A 1 217 ? 2.513 19.495 -0.125 1.00 91.12 217 ASP A CA 1
ATOM 1717 C C . ASP A 1 217 ? 2.902 19.609 -1.602 1.00 91.12 217 ASP A C 1
ATOM 1719 O O . ASP A 1 217 ? 2.486 20.554 -2.276 1.00 91.12 217 ASP A O 1
ATOM 1723 N N . PHE A 1 218 ? 3.646 18.644 -2.154 1.00 89.38 218 PHE A N 1
ATOM 1724 C CA . PHE A 1 218 ? 4.271 18.820 -3.472 1.00 89.38 218 PHE A CA 1
ATOM 1725 C C . PHE A 1 218 ? 3.990 17.712 -4.480 1.00 89.38 218 PHE A C 1
ATOM 1727 O O . PHE A 1 218 ? 3.945 18.006 -5.675 1.00 89.38 218 PHE A O 1
ATOM 1734 N N . LEU A 1 219 ? 3.797 16.464 -4.048 1.00 90.81 219 LEU A N 1
ATOM 1735 C CA . LEU A 1 219 ? 3.839 15.326 -4.971 1.00 90.81 219 LEU A CA 1
ATOM 1736 C C . LEU A 1 219 ? 2.464 14.816 -5.390 1.00 90.81 219 LEU A C 1
ATOM 1738 O O . LEU A 1 219 ? 2.301 14.429 -6.543 1.00 90.81 219 LEU A O 1
ATOM 1742 N N . VAL A 1 220 ? 1.489 14.803 -4.483 1.00 93.81 220 VAL A N 1
ATOM 1743 C CA . VAL A 1 220 ? 0.155 14.240 -4.739 1.00 93.81 220 VAL A CA 1
ATOM 1744 C C . VAL A 1 220 ? -0.950 15.147 -4.207 1.00 93.81 220 VAL A C 1
ATOM 1746 O O . VAL A 1 220 ? -0.735 16.001 -3.349 1.00 93.81 220 VAL A O 1
ATOM 1749 N N . ASP A 1 221 ? -2.154 14.958 -4.729 1.00 94.81 221 ASP A N 1
ATOM 1750 C CA . ASP A 1 221 ? -3.389 15.539 -4.223 1.00 94.81 221 ASP A CA 1
ATOM 1751 C C . ASP A 1 221 ? -4.229 14.436 -3.560 1.00 94.81 221 ASP A C 1
ATOM 1753 O O . ASP A 1 221 ? -4.574 13.434 -4.188 1.00 94.81 221 ASP A O 1
ATOM 1757 N N . LEU A 1 222 ? -4.537 14.622 -2.273 1.00 96.62 222 LEU A N 1
ATOM 1758 C CA . LEU A 1 222 ? -5.324 13.688 -1.463 1.00 96.62 222 LEU A CA 1
ATOM 1759 C C . LEU A 1 222 ? -6.814 14.052 -1.404 1.00 96.62 222 LEU A C 1
ATOM 1761 O O . LEU A 1 222 ? -7.561 13.445 -0.643 1.00 96.62 222 LEU A O 1
ATOM 1765 N N . SER A 1 223 ? -7.273 15.033 -2.185 1.00 95.38 223 SER A N 1
ATOM 1766 C CA . SER A 1 223 ? -8.675 15.469 -2.177 1.00 95.38 223 SER A CA 1
ATOM 1767 C C . SER A 1 223 ? -9.667 14.381 -2.596 1.00 95.38 223 SER A C 1
ATOM 1769 O O . SER A 1 223 ? -10.828 14.449 -2.200 1.00 95.38 223 SER A O 1
ATOM 1771 N N . GLU A 1 224 ? -9.225 13.345 -3.312 1.00 96.25 224 GLU A N 1
ATOM 1772 C CA . GLU A 1 224 ? -10.046 12.212 -3.774 1.00 96.25 224 GLU A CA 1
ATOM 1773 C C . GLU A 1 224 ? -9.627 10.868 -3.147 1.00 96.25 224 GLU A C 1
ATOM 1775 O O . GLU A 1 224 ? -10.023 9.804 -3.625 1.00 96.25 224 GLU A O 1
ATOM 1780 N N . ILE A 1 225 ? -8.845 10.896 -2.062 1.00 97.75 225 ILE A N 1
ATOM 1781 C CA . ILE A 1 225 ? -8.392 9.673 -1.397 1.00 97.75 225 ILE A CA 1
ATOM 1782 C C . ILE A 1 225 ? -9.578 8.887 -0.831 1.00 97.75 225 ILE A C 1
ATOM 1784 O O . ILE A 1 225 ? -10.402 9.402 -0.079 1.00 97.75 225 ILE A O 1
ATOM 1788 N N . TYR A 1 226 ? -9.651 7.610 -1.187 1.00 97.75 226 TYR A N 1
ATOM 1789 C CA . TYR A 1 226 ? -10.684 6.689 -0.733 1.00 97.75 226 TYR A CA 1
ATOM 1790 C C . TYR A 1 226 ? -10.159 5.781 0.380 1.00 97.75 226 TYR A C 1
ATOM 1792 O O . TYR A 1 226 ? -10.841 5.582 1.387 1.00 97.75 226 TYR A O 1
ATOM 1800 N N . GLU A 1 227 ? -8.938 5.263 0.226 1.00 97.38 227 GLU A N 1
ATOM 1801 C CA . GLU A 1 227 ? -8.321 4.325 1.161 1.00 97.38 227 GLU A CA 1
ATOM 1802 C C . GLU A 1 227 ? -6.903 4.747 1.554 1.00 97.38 227 GLU A C 1
ATOM 1804 O O . GLU A 1 227 ? -6.068 5.062 0.704 1.00 97.38 227 GLU A O 1
ATOM 1809 N N . LEU A 1 228 ? -6.643 4.725 2.862 1.00 96.75 228 LEU A N 1
ATOM 1810 C CA . LEU A 1 228 ? -5.352 5.028 3.467 1.00 96.75 228 LEU A CA 1
ATOM 1811 C C . LEU A 1 228 ? -4.943 3.888 4.395 1.00 96.75 228 LEU A C 1
ATOM 1813 O O . LEU A 1 228 ? -5.692 3.520 5.304 1.00 96.75 228 LEU A O 1
ATOM 1817 N N . VAL A 1 229 ? -3.742 3.362 4.176 1.00 93.44 229 VAL A N 1
ATOM 1818 C CA . VAL A 1 229 ? -3.172 2.245 4.929 1.00 93.44 229 VAL A CA 1
ATOM 1819 C C . VAL A 1 229 ? -1.814 2.647 5.497 1.00 93.44 229 VAL A C 1
ATOM 1821 O O . VAL A 1 229 ? -0.896 2.990 4.756 1.00 93.44 229 VAL A O 1
ATOM 1824 N N . ASP A 1 230 ? -1.683 2.585 6.815 1.00 89.81 230 ASP A N 1
ATOM 1825 C CA . ASP A 1 230 ? -0.392 2.579 7.501 1.00 89.81 230 ASP A CA 1
ATOM 1826 C C . ASP A 1 230 ? 0.064 1.132 7.701 1.00 89.81 230 ASP A C 1
ATOM 1828 O O . ASP A 1 230 ? -0.683 0.299 8.221 1.00 89.81 230 ASP A O 1
ATOM 1832 N N . PHE A 1 231 ? 1.285 0.853 7.262 1.00 84.06 231 PHE A N 1
ATOM 1833 C CA . PHE A 1 231 ? 1.949 -0.440 7.298 1.00 84.06 231 PHE A CA 1
ATOM 1834 C C . PHE A 1 231 ? 3.357 -0.347 7.922 1.00 84.06 231 PHE A C 1
ATOM 1836 O O . PHE A 1 231 ? 4.220 -1.177 7.662 1.00 84.06 231 PHE A O 1
ATOM 1843 N N . THR A 1 232 ? 3.605 0.661 8.761 1.00 78.25 232 THR A N 1
ATOM 1844 C CA . THR A 1 232 ? 4.874 0.834 9.491 1.00 78.25 232 THR A CA 1
ATOM 1845 C C . THR A 1 232 ? 5.065 -0.273 10.530 1.00 78.25 232 THR A C 1
ATOM 1847 O O . THR A 1 232 ? 4.415 -0.251 11.576 1.00 78.25 232 THR A O 1
ATOM 1850 N N . GLU A 1 233 ? 5.929 -1.259 10.264 1.00 70.25 233 GLU A N 1
ATOM 1851 C CA . GLU A 1 233 ? 6.200 -2.349 11.209 1.00 70.25 233 GLU A CA 1
ATOM 1852 C C . GLU A 1 233 ? 7.216 -1.899 12.281 1.00 70.25 233 GLU A C 1
ATOM 1854 O O . GLU A 1 233 ? 8.204 -1.232 11.978 1.00 70.25 233 GLU A O 1
ATOM 1859 N N . PRO A 1 234 ? 7.038 -2.270 13.560 1.00 61.06 234 PRO A N 1
ATOM 1860 C CA . PRO A 1 234 ? 8.084 -2.092 14.550 1.00 61.06 234 PRO A CA 1
ATOM 1861 C C . PRO A 1 234 ? 9.255 -3.006 14.185 1.00 61.06 234 PRO A C 1
ATOM 1863 O O . PRO A 1 234 ? 9.088 -4.221 14.062 1.00 61.06 234 PRO A O 1
ATOM 1866 N N . GLN A 1 235 ? 10.455 -2.442 14.045 1.00 58.34 235 GLN A N 1
ATOM 1867 C CA . GLN A 1 235 ? 11.647 -3.256 13.831 1.00 58.34 235 GLN A CA 1
ATOM 1868 C C . GLN A 1 235 ? 11.779 -4.262 14.984 1.00 58.34 235 GLN A C 1
ATOM 1870 O O . GLN A 1 235 ? 11.742 -3.872 16.152 1.00 58.34 235 GLN A O 1
ATOM 1875 N N . ASP A 1 236 ? 11.937 -5.552 14.648 1.00 52.56 236 ASP A N 1
ATOM 1876 C CA . ASP A 1 236 ? 11.889 -6.747 15.522 1.00 52.56 236 ASP A CA 1
ATOM 1877 C C . ASP A 1 236 ? 12.704 -6.665 16.848 1.00 52.56 236 ASP A C 1
ATOM 1879 O O . ASP A 1 236 ? 12.690 -7.609 17.645 1.00 52.56 236 ASP A O 1
ATOM 1883 N N . ARG A 1 237 ? 13.492 -5.606 17.091 1.00 47.88 237 ARG A N 1
ATOM 1884 C CA . ARG A 1 237 ? 14.502 -5.531 18.158 1.00 47.88 237 ARG A CA 1
ATOM 1885 C C . ARG A 1 237 ? 14.561 -4.223 18.948 1.00 47.88 237 ARG A C 1
ATOM 1887 O O . ARG A 1 237 ? 14.997 -4.277 20.095 1.00 47.88 237 ARG A O 1
ATOM 1894 N N . GLU A 1 238 ? 14.090 -3.087 18.435 1.00 53.56 238 GLU A N 1
ATOM 1895 C CA . GLU A 1 238 ? 14.323 -1.783 19.084 1.00 53.56 238 GLU A CA 1
ATOM 1896 C C . GLU A 1 238 ? 13.015 -1.071 19.437 1.00 53.56 238 GLU A C 1
ATOM 1898 O O . GLU A 1 238 ? 12.004 -1.198 18.752 1.00 53.56 238 GLU A O 1
ATOM 1903 N N . GLU A 1 239 ? 12.978 -0.449 20.621 1.00 58.69 239 GLU A N 1
ATOM 1904 C CA . GLU A 1 239 ? 11.851 0.417 20.968 1.00 58.69 239 GLU A CA 1
ATOM 1905 C C . GLU A 1 239 ? 11.945 1.638 20.078 1.00 58.69 239 GLU A C 1
ATOM 1907 O O . GLU A 1 239 ? 12.996 2.275 20.068 1.00 58.69 239 GLU A O 1
ATOM 1912 N N . PHE A 1 240 ? 10.847 2.017 19.420 1.00 62.91 240 PHE A N 1
ATOM 1913 C CA . PHE A 1 240 ? 10.759 3.381 18.923 1.00 62.91 240 PHE A CA 1
ATOM 1914 C C . PHE A 1 240 ? 11.048 4.319 20.088 1.00 62.91 240 PHE A C 1
ATOM 1916 O O . PHE A 1 240 ? 10.344 4.315 21.113 1.00 62.91 240 PHE A O 1
ATOM 1923 N N . THR A 1 241 ? 12.080 5.133 19.914 1.00 69.31 241 THR A N 1
ATOM 1924 C CA . THR A 1 241 ? 12.357 6.245 20.802 1.00 69.31 241 THR A CA 1
ATOM 1925 C C . THR A 1 241 ? 11.107 7.121 20.882 1.00 69.31 241 THR A C 1
ATOM 1927 O O . THR A 1 241 ? 10.289 7.191 19.959 1.00 69.31 241 THR A O 1
ATOM 1930 N N . SER A 1 242 ? 10.933 7.840 21.994 1.00 73.19 242 SER A N 1
ATOM 1931 C CA . SER A 1 242 ? 9.817 8.789 22.119 1.00 73.19 242 SER A CA 1
ATOM 1932 C C . SER A 1 242 ? 9.774 9.791 20.958 1.00 73.19 242 SER A C 1
ATOM 1934 O O . SER A 1 242 ? 8.695 10.252 20.604 1.00 73.19 242 SER A O 1
ATOM 1936 N N . LYS A 1 243 ? 10.937 10.110 20.372 1.00 76.69 243 LYS A N 1
ATOM 1937 C CA . LYS A 1 243 ? 11.061 10.990 19.212 1.00 76.69 243 LYS A CA 1
ATOM 1938 C C . LYS A 1 243 ? 10.485 10.344 17.950 1.00 76.69 243 LYS A C 1
ATOM 1940 O O . LYS A 1 243 ? 9.569 10.915 17.382 1.00 76.69 243 LYS A O 1
ATOM 1945 N N . GLU A 1 244 ? 10.937 9.148 17.573 1.00 75.44 244 GLU A N 1
ATOM 1946 C CA . GLU A 1 244 ? 10.442 8.448 16.372 1.00 75.44 244 GLU A CA 1
ATOM 1947 C C . GLU A 1 244 ? 8.934 8.207 16.435 1.00 75.44 244 GLU A C 1
ATOM 1949 O O . GLU A 1 244 ? 8.219 8.435 15.464 1.00 75.44 244 GLU A O 1
ATOM 1954 N N . TYR A 1 245 ? 8.421 7.827 17.608 1.00 76.81 245 TYR A N 1
ATOM 1955 C CA . TYR A 1 245 ? 6.981 7.674 17.790 1.00 76.81 245 TYR A CA 1
ATOM 1956 C C . TYR A 1 245 ? 6.228 8.998 17.588 1.00 76.81 245 TYR A C 1
ATOM 1958 O O . TYR A 1 245 ? 5.168 9.018 16.965 1.00 76.81 245 TYR A O 1
ATOM 1966 N N . ASN A 1 246 ? 6.740 10.102 18.140 1.00 79.94 246 ASN A N 1
ATOM 1967 C CA . ASN A 1 246 ? 6.113 11.411 17.964 1.00 79.94 246 ASN A CA 1
ATOM 1968 C C . ASN A 1 246 ? 6.149 11.849 16.495 1.00 79.94 246 ASN A C 1
ATOM 1970 O O . ASN A 1 246 ? 5.136 12.347 16.012 1.00 79.94 246 ASN A O 1
ATOM 1974 N N . ASP A 1 247 ? 7.253 11.591 15.791 1.00 82.00 247 ASP A N 1
ATOM 1975 C CA . ASP A 1 247 ? 7.396 11.884 14.363 1.00 82.00 247 ASP A CA 1
ATOM 1976 C C . ASP A 1 247 ? 6.366 11.091 13.531 1.00 82.00 247 ASP A C 1
ATOM 1978 O O . ASP A 1 247 ? 5.725 11.661 12.647 1.00 82.00 247 ASP A O 1
ATOM 1982 N N . ILE A 1 248 ? 6.130 9.809 13.849 1.00 83.06 248 ILE A N 1
ATOM 1983 C CA . ILE A 1 248 ? 5.083 8.984 13.211 1.00 83.06 248 ILE A CA 1
ATOM 1984 C C . ILE A 1 248 ? 3.686 9.555 13.494 1.00 83.06 248 ILE A C 1
ATOM 1986 O O . ILE A 1 248 ? 2.872 9.704 12.581 1.00 83.06 248 ILE A O 1
ATOM 1990 N N . VAL A 1 249 ? 3.387 9.905 14.750 1.00 83.38 249 VAL A N 1
ATOM 1991 C CA . VAL A 1 249 ? 2.080 10.476 15.122 1.00 83.38 249 VAL A CA 1
ATOM 1992 C C . VAL A 1 249 ? 1.835 11.812 14.424 1.00 83.38 249 VAL A C 1
ATOM 1994 O O . VAL A 1 249 ? 0.718 12.071 13.972 1.00 83.38 249 VAL A O 1
ATOM 1997 N N . GLU A 1 250 ? 2.853 12.663 14.330 1.00 88.06 250 GLU A N 1
ATOM 1998 C CA . GLU A 1 250 ? 2.760 13.948 13.640 1.00 88.06 250 GLU A CA 1
ATOM 1999 C C . GLU A 1 250 ? 2.553 13.755 12.133 1.00 88.06 250 GLU A C 1
ATOM 2001 O O . GLU A 1 250 ? 1.673 14.392 11.550 1.00 88.06 250 GLU A O 1
ATOM 2006 N N . ALA A 1 251 ? 3.271 12.807 11.526 1.00 90.12 251 ALA A N 1
ATOM 2007 C CA . ALA A 1 251 ? 3.102 12.413 10.130 1.00 90.12 251 ALA A CA 1
ATOM 2008 C C . ALA A 1 251 ? 1.677 11.918 9.837 1.00 90.12 251 ALA A C 1
ATOM 2010 O O . ALA A 1 251 ? 1.017 12.433 8.931 1.00 90.12 251 ALA A O 1
ATOM 2011 N N . LEU A 1 252 ? 1.153 10.994 10.647 1.00 90.25 252 LEU A N 1
ATOM 2012 C CA . LEU A 1 252 ? -0.217 10.494 10.512 1.00 90.25 252 LEU A CA 1
ATOM 2013 C C . LEU A 1 252 ? -1.253 11.604 10.702 1.00 90.25 252 LEU A C 1
ATOM 2015 O O . LEU A 1 252 ? -2.205 11.700 9.931 1.00 90.25 252 LEU A O 1
ATOM 2019 N N . ARG A 1 253 ? -1.073 12.486 11.692 1.00 91.06 253 ARG A N 1
ATOM 2020 C CA . ARG A 1 253 ? -1.977 13.625 11.913 1.00 91.06 253 ARG A CA 1
ATOM 2021 C C . ARG A 1 253 ? -1.991 14.577 10.721 1.00 91.06 253 ARG A C 1
ATOM 2023 O O . ARG A 1 253 ? -3.052 15.095 10.367 1.00 91.06 253 ARG A O 1
ATOM 2030 N N . TYR A 1 254 ? -0.833 14.829 10.123 1.00 94.19 254 TYR A N 1
ATOM 2031 C CA . TYR A 1 254 ? -0.713 15.668 8.937 1.00 94.19 254 TYR A CA 1
ATOM 2032 C C . TYR A 1 254 ? -1.431 15.039 7.739 1.00 94.19 254 TYR A C 1
ATOM 2034 O O . TYR A 1 254 ? -2.264 15.682 7.098 1.00 94.19 254 TYR A O 1
ATOM 2042 N N . LEU A 1 255 ? -1.199 13.745 7.515 1.00 94.50 255 LEU A N 1
ATOM 2043 C CA . LEU A 1 255 ? -1.822 12.975 6.446 1.00 94.50 255 LEU A CA 1
ATOM 2044 C C . LEU A 1 255 ? -3.350 12.893 6.589 1.00 94.50 255 LEU A C 1
ATOM 2046 O O . LEU A 1 255 ? -4.080 13.124 5.624 1.00 94.50 255 LEU A O 1
ATOM 2050 N N . LEU A 1 256 ? -3.852 12.625 7.798 1.00 94.62 256 LEU A N 1
ATOM 2051 C CA . LEU A 1 256 ? -5.288 12.574 8.095 1.00 94.62 256 LEU A CA 1
ATOM 2052 C C . LEU A 1 256 ? -5.955 13.943 7.924 1.00 94.62 256 LEU A C 1
ATOM 2054 O O . LEU A 1 256 ? -7.056 14.032 7.386 1.00 94.62 256 LEU A O 1
ATOM 2058 N N . ASN A 1 257 ? -5.280 15.034 8.294 1.00 95.31 257 ASN A N 1
ATOM 2059 C CA . ASN A 1 257 ? -5.800 16.380 8.047 1.00 95.31 257 ASN A CA 1
ATOM 2060 C C . ASN A 1 257 ? -5.961 16.698 6.558 1.00 95.31 257 ASN A C 1
ATOM 2062 O O . ASN A 1 257 ? -6.928 17.372 6.197 1.00 95.31 257 ASN A O 1
ATOM 2066 N N . ALA A 1 258 ? -5.042 16.221 5.717 1.00 95.50 258 ALA A N 1
ATOM 2067 C CA . ALA A 1 258 ? -5.092 16.416 4.272 1.00 95.50 258 ALA A CA 1
ATOM 2068 C C . ALA A 1 258 ? -6.125 15.514 3.569 1.00 95.50 258 ALA A C 1
ATOM 2070 O O . ALA A 1 258 ? -6.640 15.888 2.520 1.00 95.50 258 ALA A O 1
ATOM 2071 N N . SER A 1 259 ? -6.452 14.356 4.151 1.00 96.56 259 SER A N 1
ATOM 2072 C CA . SER A 1 259 ? -7.326 13.330 3.554 1.00 96.56 259 SER A CA 1
ATOM 2073 C C . SER A 1 259 ? -8.761 13.307 4.093 1.00 96.56 259 SER A C 1
ATOM 2075 O O . SER A 1 259 ? -9.651 12.741 3.458 1.00 96.56 259 SER A O 1
ATOM 2077 N N . LYS A 1 260 ? -9.036 13.940 5.242 1.00 95.12 260 LYS A N 1
ATOM 2078 C CA . LYS A 1 260 ? -10.324 13.819 5.957 1.00 95.12 260 LYS A CA 1
ATOM 2079 C C . LYS A 1 260 ? -11.581 14.138 5.141 1.00 95.12 260 LYS A C 1
ATOM 2081 O O . LYS A 1 260 ? -12.657 13.669 5.494 1.00 95.12 260 LYS A O 1
ATOM 2086 N N . GLY A 1 261 ? -11.468 14.958 4.094 1.00 95.00 261 GLY A N 1
ATOM 2087 C CA . GLY A 1 261 ? -12.607 15.390 3.280 1.00 95.00 261 GLY A CA 1
ATOM 2088 C C . GLY A 1 261 ? -13.221 14.284 2.417 1.00 95.00 261 GLY A C 1
ATOM 2089 O O . GLY A 1 261 ? -14.412 14.349 2.124 1.00 95.00 261 GLY A O 1
ATOM 2090 N N . SER A 1 262 ? -12.444 13.270 2.039 1.00 96.62 262 SER A N 1
ATOM 2091 C CA . SER A 1 262 ? -12.855 12.205 1.109 1.00 96.62 262 SER A CA 1
ATOM 2092 C C . SER A 1 262 ? -12.604 10.796 1.633 1.00 96.62 262 SER A C 1
ATOM 2094 O O . SER A 1 262 ? -13.258 9.874 1.158 1.00 96.62 262 SER A O 1
ATOM 2096 N N . LEU A 1 263 ? -11.743 10.636 2.642 1.00 97.19 263 LEU A N 1
ATOM 2097 C CA . LEU A 1 263 ? -11.349 9.331 3.164 1.00 97.19 263 LEU A CA 1
ATOM 2098 C C . LEU A 1 263 ? -12.546 8.486 3.634 1.00 97.19 263 LEU A C 1
ATOM 2100 O O . LEU A 1 263 ? -13.324 8.913 4.491 1.00 97.19 263 LEU A O 1
ATOM 2104 N N . VAL A 1 264 ? -12.634 7.261 3.106 1.00 94.94 264 VAL A N 1
ATOM 2105 C CA . VAL A 1 264 ? -13.702 6.289 3.393 1.00 94.94 264 VAL A CA 1
ATOM 2106 C C . VAL A 1 264 ? -13.179 5.104 4.204 1.00 94.94 264 VAL A C 1
ATOM 2108 O O . VAL A 1 264 ? -13.818 4.684 5.171 1.00 94.94 264 VAL A O 1
ATOM 2111 N N . ASN A 1 265 ? -12.000 4.591 3.845 1.00 94.75 265 ASN A N 1
ATOM 2112 C CA . ASN A 1 265 ? -11.367 3.447 4.494 1.00 94.75 265 ASN A CA 1
ATOM 2113 C C . ASN A 1 265 ? -10.030 3.855 5.114 1.00 94.75 265 ASN A C 1
ATOM 2115 O O . ASN A 1 265 ? -9.114 4.276 4.412 1.00 94.75 265 ASN A O 1
ATOM 2119 N N . LEU A 1 266 ? -9.904 3.685 6.427 1.00 94.31 266 LEU A N 1
ATOM 2120 C CA . LEU A 1 266 ? -8.670 3.942 7.160 1.00 94.31 266 LEU A CA 1
ATOM 2121 C C . LEU A 1 266 ? -8.177 2.651 7.805 1.00 94.31 266 LEU A C 1
ATOM 2123 O O . LEU A 1 266 ? -8.922 2.019 8.550 1.00 94.31 266 LEU A O 1
ATOM 2127 N N . ARG A 1 267 ? -6.921 2.278 7.566 1.00 91.06 267 ARG A N 1
ATOM 2128 C CA . ARG A 1 267 ? -6.247 1.180 8.266 1.00 91.06 267 ARG A CA 1
ATOM 2129 C C . ARG A 1 267 ? -4.991 1.702 8.940 1.00 91.06 267 ARG A C 1
ATOM 2131 O O . ARG A 1 267 ? -4.149 2.309 8.287 1.00 91.06 267 ARG A O 1
ATOM 2138 N N . LEU A 1 268 ? -4.889 1.473 10.242 1.00 88.25 268 LEU A N 1
ATOM 2139 C CA . LEU A 1 268 ? -3.772 1.919 11.062 1.00 88.25 268 LEU A CA 1
ATOM 2140 C C . LEU A 1 268 ? -3.044 0.715 11.651 1.00 88.25 268 LEU A C 1
ATOM 2142 O O . LEU A 1 268 ? -3.654 -0.089 12.363 1.00 88.25 268 LEU A O 1
ATOM 2146 N N . LEU A 1 269 ? -1.741 0.622 11.402 1.00 79.06 269 LEU A N 1
ATOM 2147 C CA . LEU A 1 269 ? -0.870 -0.315 12.093 1.00 79.06 269 LEU A CA 1
ATOM 2148 C C . LEU A 1 269 ? -0.365 0.342 13.380 1.00 79.06 269 LEU A C 1
ATOM 2150 O O . LEU A 1 269 ? 0.263 1.395 13.378 1.00 79.06 269 LEU A O 1
ATOM 2154 N N . HIS A 1 270 ? -0.678 -0.259 14.521 1.00 69.75 270 HIS A N 1
ATOM 2155 C CA . HIS A 1 270 ? -0.214 0.218 15.808 1.00 69.75 270 HIS A CA 1
ATOM 2156 C C . HIS A 1 270 ? 1.111 -0.431 16.196 1.00 69.75 270 HIS A C 1
ATOM 2158 O O . HIS A 1 270 ? 1.168 -1.623 16.514 1.00 69.75 270 HIS A O 1
ATOM 2164 N N . CYS A 1 271 ? 2.133 0.414 16.302 1.00 57.31 271 CYS A N 1
ATOM 2165 C CA . CYS A 1 271 ? 3.374 0.121 17.002 1.00 57.31 271 CYS A CA 1
ATOM 2166 C C . CYS A 1 271 ? 3.280 0.628 18.443 1.00 57.31 271 CYS A C 1
ATOM 2168 O O . CYS A 1 271 ? 3.260 1.839 18.699 1.00 57.31 271 CYS A O 1
ATOM 2170 N N . VAL A 1 272 ? 3.217 -0.289 19.410 1.00 56.50 272 VAL A N 1
ATOM 2171 C CA . VAL A 1 272 ? 3.249 0.087 20.824 1.00 56.50 272 VAL A CA 1
ATOM 2172 C C . VAL A 1 272 ? 4.651 0.606 21.168 1.00 56.50 272 VAL A C 1
ATOM 2174 O O . VAL A 1 272 ? 5.634 -0.121 21.100 1.00 56.50 272 VAL A O 1
ATOM 2177 N N . SER A 1 273 ? 4.756 1.872 21.578 1.00 52.81 273 SER A N 1
ATOM 2178 C CA . SER A 1 273 ? 6.007 2.443 22.101 1.00 52.81 273 SER A CA 1
ATOM 2179 C C . SER A 1 273 ? 6.101 2.306 23.630 1.00 52.81 273 SER A C 1
ATOM 2181 O O . SER A 1 273 ? 5.104 2.317 24.367 1.00 52.81 273 SER A O 1
ATOM 2183 N N . ALA A 1 274 ? 7.330 2.190 24.132 1.00 45.22 274 ALA A N 1
ATOM 2184 C CA . ALA A 1 274 ? 7.644 1.959 25.537 1.00 45.22 274 ALA A CA 1
ATOM 2185 C C . ALA A 1 274 ? 7.340 3.140 26.477 1.00 45.22 274 ALA A C 1
ATOM 2187 O O . ALA A 1 274 ? 7.097 2.924 27.666 1.00 45.22 274 ALA A O 1
ATOM 2188 N N . SER A 1 275 ? 7.229 4.368 25.971 1.00 46.53 275 SER A N 1
ATOM 2189 C CA . SER A 1 275 ? 7.157 5.560 26.819 1.00 46.53 275 SER A CA 1
ATOM 2190 C C . SER A 1 275 ? 5.726 6.084 27.040 1.00 46.53 275 SER A C 1
ATOM 2192 O O . SER A 1 275 ? 5.164 6.764 26.193 1.00 46.53 275 SER A O 1
ATOM 2194 N N . SER A 1 276 ? 5.185 5.832 28.238 1.00 46.97 276 SER A N 1
ATOM 2195 C CA . SER A 1 276 ? 3.960 6.396 28.854 1.00 46.97 276 SER A CA 1
ATOM 2196 C C . SER A 1 276 ? 2.634 5.620 28.725 1.00 46.97 276 SER A C 1
ATOM 2198 O O . SER A 1 276 ? 2.282 5.062 27.688 1.00 46.97 276 SER A O 1
ATOM 2200 N N . GLU A 1 277 ? 1.900 5.590 29.845 1.00 51.62 277 GLU A N 1
ATOM 2201 C CA . GLU A 1 277 ? 0.598 4.928 30.049 1.00 51.62 277 GLU A CA 1
ATOM 2202 C C . GLU A 1 277 ? -0.593 5.728 29.478 1.00 51.62 277 GLU A C 1
ATOM 2204 O O . GLU A 1 277 ? -1.725 5.246 29.456 1.00 51.62 277 GLU A O 1
ATOM 2209 N N . THR A 1 278 ? -0.359 6.955 29.005 1.00 53.12 278 THR A N 1
ATOM 2210 C CA . THR A 1 278 ? -1.408 7.926 28.654 1.00 53.12 278 THR A CA 1
ATOM 2211 C C . THR A 1 278 ? -1.081 8.665 27.360 1.00 53.12 278 THR A C 1
ATOM 2213 O O . THR A 1 278 ? -1.009 9.893 27.320 1.00 53.12 278 THR A O 1
ATOM 2216 N N . LYS A 1 279 ? -0.882 7.935 26.258 1.00 61.28 279 LYS A N 1
ATOM 2217 C CA . LYS A 1 279 ? -0.745 8.600 24.957 1.00 61.28 279 LYS A CA 1
ATOM 2218 C C . LYS A 1 279 ? -2.116 9.068 24.437 1.00 61.28 279 LYS A C 1
ATOM 2220 O O . LYS A 1 279 ? -3.060 8.267 24.419 1.00 61.28 279 LYS A O 1
ATOM 2225 N N . PRO A 1 280 ? -2.249 10.351 24.044 1.00 59.75 280 PRO A N 1
ATOM 2226 C CA . PRO A 1 280 ? -3.468 10.870 23.433 1.00 59.75 280 PRO A CA 1
ATOM 2227 C C . PRO A 1 280 ? -3.719 10.205 22.072 1.00 59.75 280 PRO A C 1
ATOM 2229 O O . PRO A 1 280 ? -2.800 9.651 21.469 1.00 59.75 280 PRO A O 1
ATOM 2232 N N . SER A 1 281 ? -4.969 10.263 21.602 1.00 66.81 281 SER A N 1
ATOM 2233 C CA . SER A 1 281 ? -5.346 9.793 20.262 1.00 66.81 281 SER A CA 1
ATOM 2234 C C . SER A 1 281 ? -4.445 10.410 19.187 1.00 66.81 281 SER A C 1
ATOM 2236 O O . SER A 1 281 ? -4.061 11.580 19.298 1.00 66.81 281 SER A O 1
ATOM 2238 N N . ILE A 1 282 ? -4.130 9.647 18.135 1.00 72.88 282 ILE A N 1
ATOM 2239 C CA . ILE A 1 282 ? -3.338 10.149 16.998 1.00 72.88 282 ILE A CA 1
ATOM 2240 C C . ILE A 1 282 ? -4.062 11.337 16.358 1.00 72.88 282 ILE A C 1
ATOM 2242 O O . ILE A 1 282 ? -3.477 12.399 16.104 1.00 72.88 282 ILE A O 1
ATOM 2246 N N . PHE A 1 283 ? -5.368 11.161 16.177 1.00 81.38 283 PHE A N 1
ATOM 2247 C CA . PHE A 1 283 ? -6.262 12.085 15.507 1.00 81.38 283 PHE A CA 1
ATOM 2248 C C . PHE A 1 283 ? -7.670 11.989 16.102 1.00 81.38 283 PHE A C 1
ATOM 2250 O O . PHE A 1 283 ? -8.037 10.974 16.694 1.00 81.38 283 PHE A O 1
ATOM 2257 N N . ASP A 1 284 ? -8.456 13.049 15.960 1.00 87.81 284 ASP A N 1
ATOM 2258 C CA . ASP A 1 284 ? -9.875 13.027 16.300 1.00 87.81 284 ASP A CA 1
ATOM 2259 C C . ASP A 1 284 ? -10.671 12.470 15.112 1.00 87.81 284 ASP A C 1
ATOM 2261 O O . ASP A 1 284 ? -10.976 13.189 14.159 1.00 87.81 284 ASP A O 1
ATOM 2265 N N . LEU A 1 285 ? -10.968 11.168 15.142 1.00 89.75 285 LEU A N 1
ATOM 2266 C CA . LEU A 1 285 ? -11.602 10.458 14.027 1.00 89.75 285 LEU A CA 1
ATOM 2267 C C . LEU A 1 285 ? -13.031 10.949 13.733 1.00 89.75 285 LEU A C 1
ATOM 2269 O O . LEU A 1 285 ? -13.541 10.703 12.638 1.00 89.75 285 LEU A O 1
ATOM 2273 N N . SER A 1 286 ? -13.671 11.694 14.646 1.00 89.19 286 SER A N 1
ATOM 2274 C CA . SER A 1 286 ? -14.952 12.357 14.362 1.00 89.19 286 SER A CA 1
ATOM 2275 C C . SER A 1 286 ? -14.860 13.414 13.256 1.00 89.19 286 SER A C 1
ATOM 2277 O O . SER A 1 286 ? -15.869 13.742 12.631 1.00 89.19 286 SER A O 1
ATOM 2279 N N . GLN A 1 287 ? -13.653 13.911 12.963 1.00 92.00 287 GLN A N 1
ATOM 2280 C CA . GLN A 1 287 ? -13.406 14.910 11.920 1.00 92.00 287 GLN A CA 1
ATOM 2281 C C . GLN A 1 287 ? -13.323 14.321 10.505 1.00 92.00 287 GLN A C 1
ATOM 2283 O O . GLN A 1 287 ? -13.109 15.074 9.555 1.00 92.00 287 GLN A O 1
ATOM 2288 N N . ILE A 1 288 ? -13.481 13.001 10.355 1.00 93.25 288 ILE A N 1
ATOM 2289 C CA . ILE A 1 288 ? -13.513 12.298 9.068 1.00 93.25 288 ILE A CA 1
ATOM 2290 C C . ILE A 1 288 ? -14.975 11.901 8.796 1.00 93.25 288 ILE A C 1
ATOM 2292 O O . ILE A 1 288 ? -15.412 10.817 9.195 1.00 93.25 288 ILE A O 1
ATOM 2296 N N . PRO A 1 289 ? -15.786 12.785 8.184 1.00 90.75 289 PRO A N 1
ATOM 2297 C CA . PRO A 1 289 ? -17.233 12.586 8.075 1.00 90.75 289 PRO A CA 1
ATOM 2298 C C . PRO A 1 289 ? -17.625 11.392 7.197 1.00 90.75 289 PRO A C 1
ATOM 2300 O O . PRO A 1 289 ? -18.681 10.806 7.420 1.00 90.75 289 PRO A O 1
ATOM 2303 N N . ASN A 1 290 ? -16.781 11.032 6.226 1.00 92.31 290 ASN A N 1
ATOM 2304 C CA . ASN A 1 290 ? -17.051 9.976 5.248 1.00 92.31 290 ASN A CA 1
ATOM 2305 C C . ASN A 1 290 ? -16.482 8.608 5.648 1.00 92.31 290 ASN A C 1
ATOM 2307 O O . ASN A 1 290 ? -16.611 7.658 4.879 1.00 92.31 290 ASN A O 1
ATOM 2311 N N . LEU A 1 291 ? -15.871 8.492 6.832 1.00 91.94 291 LEU A N 1
ATOM 2312 C CA . LEU A 1 291 ? -15.265 7.247 7.289 1.00 91.94 291 LEU A CA 1
ATOM 2313 C C . LEU A 1 291 ? -16.340 6.164 7.448 1.00 91.94 291 LEU A C 1
ATOM 2315 O O . LEU A 1 291 ? -17.212 6.280 8.311 1.00 91.94 291 LEU A O 1
ATOM 2319 N N . THR A 1 292 ? -16.255 5.105 6.645 1.00 89.62 292 THR A N 1
ATOM 2320 C CA . THR A 1 292 ? -17.133 3.931 6.750 1.00 89.62 292 THR A CA 1
ATOM 2321 C C . THR A 1 292 ? -16.405 2.721 7.297 1.00 89.62 292 THR A C 1
ATOM 2323 O O . THR A 1 292 ? -17.036 1.896 7.943 1.00 89.62 292 THR A O 1
ATOM 2326 N N . THR A 1 293 ? -15.097 2.608 7.063 1.00 89.50 293 THR A N 1
ATOM 2327 C CA . THR A 1 293 ? -14.305 1.450 7.488 1.00 89.50 293 THR A CA 1
ATOM 2328 C C . THR A 1 293 ? -13.099 1.904 8.287 1.00 89.50 293 THR A C 1
ATOM 2330 O O . THR A 1 293 ? -12.308 2.719 7.809 1.00 89.50 293 THR A O 1
ATOM 2333 N N . LEU A 1 294 ? -12.922 1.333 9.476 1.00 90.38 294 LEU A N 1
ATOM 2334 C CA . LEU A 1 294 ? -11.764 1.582 10.325 1.00 90.38 294 LEU A CA 1
ATOM 2335 C C . LEU A 1 294 ? -11.105 0.267 10.735 1.00 90.38 294 LEU A C 1
ATOM 2337 O O . LEU A 1 294 ? -11.686 -0.526 11.473 1.00 90.38 294 LEU A O 1
ATOM 2341 N N . GLY A 1 295 ? -9.880 0.059 10.267 1.00 88.44 295 GLY A N 1
ATOM 2342 C CA . GLY A 1 295 ? -9.028 -1.065 10.618 1.00 88.44 295 GLY A CA 1
ATOM 2343 C C . GLY A 1 295 ? -7.933 -0.673 11.603 1.00 88.44 295 GLY A C 1
ATOM 2344 O O . GLY A 1 295 ? -7.256 0.334 11.405 1.00 88.44 295 GLY A O 1
ATOM 2345 N N . PHE A 1 296 ? -7.717 -1.495 12.623 1.00 86.00 296 PHE A N 1
ATOM 2346 C CA . PHE A 1 296 ? -6.527 -1.449 13.462 1.00 86.00 296 PHE A CA 1
ATOM 2347 C C . PHE A 1 296 ? -5.827 -2.795 13.423 1.00 86.00 296 PHE A C 1
ATOM 2349 O O . PHE A 1 296 ? -6.404 -3.797 13.842 1.00 86.00 296 PHE A O 1
ATOM 2356 N N . THR A 1 297 ? -4.569 -2.798 13.004 1.00 82.50 297 THR A N 1
ATOM 2357 C CA . THR A 1 297 ? -3.678 -3.938 13.204 1.00 82.50 297 THR A CA 1
ATOM 2358 C C . THR A 1 297 ? -2.782 -3.615 14.389 1.00 82.50 297 THR A C 1
ATOM 2360 O O . THR A 1 297 ? -2.153 -2.567 14.432 1.00 82.50 297 THR A O 1
ATOM 2363 N N . VAL A 1 298 ? -2.745 -4.476 15.397 1.00 79.06 298 VAL A N 1
ATOM 2364 C CA . VAL A 1 298 ? -1.975 -4.276 16.623 1.00 79.06 298 VAL A CA 1
ATOM 2365 C C . VAL A 1 298 ? -0.896 -5.336 16.698 1.00 79.06 298 VAL A C 1
ATOM 2367 O O . VAL A 1 298 ? -1.199 -6.525 16.804 1.00 79.06 298 VAL A O 1
ATOM 2370 N N . GLN A 1 299 ? 0.363 -4.906 16.689 1.00 76.44 299 GLN A N 1
ATOM 2371 C CA . GLN A 1 299 ? 1.479 -5.816 16.898 1.00 76.44 299 GLN A CA 1
ATOM 2372 C C . GLN A 1 299 ? 1.822 -5.908 18.386 1.00 76.44 299 GLN A C 1
ATOM 2374 O O . GLN A 1 299 ? 2.233 -4.941 19.023 1.00 76.44 299 GLN A O 1
ATOM 2379 N N . CYS A 1 300 ? 1.628 -7.094 18.949 1.00 74.62 300 CYS A N 1
ATOM 2380 C CA . CYS A 1 300 ? 1.983 -7.454 20.312 1.00 74.62 300 CYS A CA 1
ATOM 2381 C C . CYS A 1 300 ? 3.281 -8.267 20.293 1.00 74.62 300 CYS A C 1
ATOM 2383 O O . CYS A 1 300 ? 3.255 -9.492 20.426 1.00 74.62 300 CYS A O 1
ATOM 2385 N N . VAL A 1 301 ? 4.406 -7.583 20.081 1.00 70.81 301 VAL A N 1
ATOM 2386 C CA . VAL A 1 301 ? 5.729 -8.208 19.917 1.00 70.81 301 VAL A CA 1
ATOM 2387 C C . VAL A 1 301 ? 6.406 -8.437 21.275 1.00 70.81 301 VAL A C 1
ATOM 2389 O O . VAL A 1 301 ? 7.245 -9.324 21.417 1.00 70.81 301 VAL A O 1
ATOM 2392 N N . ARG A 1 302 ? 6.033 -7.657 22.295 1.00 68.50 302 ARG A N 1
ATOM 2393 C CA . ARG A 1 302 ? 6.625 -7.655 23.639 1.00 68.50 302 ARG A CA 1
ATOM 2394 C C . ARG A 1 302 ? 5.563 -7.785 24.726 1.00 68.50 302 ARG A C 1
ATOM 2396 O O . ARG A 1 302 ? 4.421 -7.366 24.558 1.00 68.50 302 ARG A O 1
ATOM 2403 N N . ALA A 1 303 ? 5.985 -8.234 25.909 1.00 65.75 303 ALA A N 1
ATOM 2404 C CA . ALA A 1 303 ? 5.106 -8.395 27.071 1.00 65.75 303 ALA A CA 1
ATOM 2405 C C . ALA A 1 303 ? 4.357 -7.103 27.474 1.00 65.75 303 ALA A C 1
ATOM 2407 O O . ALA A 1 303 ? 3.201 -7.151 27.896 1.00 65.75 303 ALA A O 1
ATOM 2408 N N . VAL A 1 304 ? 5.000 -5.937 27.329 1.00 70.31 304 VAL A N 1
ATOM 2409 C CA . VAL A 1 304 ? 4.394 -4.625 27.630 1.00 70.31 304 VAL A CA 1
ATOM 2410 C C . VAL A 1 304 ? 3.339 -4.208 26.599 1.00 70.31 304 VAL A C 1
ATOM 2412 O O . VAL A 1 304 ? 2.410 -3.467 26.933 1.00 70.31 304 VAL A O 1
ATOM 2415 N N . ASP A 1 305 ? 3.432 -4.716 25.368 1.00 72.50 305 ASP A N 1
ATOM 2416 C CA . ASP A 1 305 ? 2.525 -4.359 24.274 1.00 72.50 305 ASP A CA 1
ATOM 2417 C C . ASP A 1 305 ? 1.105 -4.825 24.568 1.00 72.50 305 ASP A C 1
ATOM 2419 O O . ASP A 1 305 ? 0.133 -4.120 24.293 1.00 72.50 305 ASP A O 1
ATOM 2423 N N . HIS A 1 306 ? 0.995 -5.967 25.246 1.00 69.12 306 HIS A N 1
ATOM 2424 C CA . HIS A 1 306 ? -0.262 -6.543 25.700 1.00 69.12 306 HIS A CA 1
ATOM 2425 C C . HIS A 1 306 ? -1.052 -5.607 26.628 1.00 69.12 306 HIS A C 1
ATOM 2427 O O . HIS A 1 306 ? -2.281 -5.607 26.607 1.00 69.12 306 HIS A O 1
ATOM 2433 N N . ILE A 1 307 ? -0.363 -4.792 27.434 1.00 71.19 307 ILE A N 1
ATOM 2434 C CA . ILE A 1 307 ? -1.002 -3.867 28.382 1.00 71.19 307 ILE A CA 1
ATOM 2435 C C . ILE A 1 307 ? -1.485 -2.604 27.657 1.00 71.19 307 ILE A C 1
ATOM 2437 O O . ILE A 1 307 ? -2.577 -2.099 27.918 1.00 71.19 307 ILE A O 1
ATOM 2441 N N . LYS A 1 308 ? -0.684 -2.095 26.719 1.00 76.12 308 LYS A N 1
ATOM 2442 C CA . LYS A 1 308 ? -0.909 -0.790 26.081 1.00 76.12 308 LYS A CA 1
ATOM 2443 C C . LYS A 1 308 ? -1.826 -0.843 24.862 1.00 76.12 308 LYS A C 1
ATOM 2445 O O . LYS A 1 308 ? -2.532 0.132 24.609 1.00 76.12 308 LYS A O 1
ATOM 2450 N N . ALA A 1 309 ? -1.868 -1.973 24.158 1.00 76.25 309 ALA A N 1
ATOM 2451 C CA . ALA A 1 309 ? -2.703 -2.188 22.977 1.00 76.25 309 ALA A CA 1
ATOM 2452 C C . ALA A 1 309 ? -4.169 -1.771 23.191 1.00 76.25 309 ALA A C 1
ATOM 2454 O O . ALA A 1 309 ? -4.722 -0.975 22.431 1.00 76.25 309 ALA A O 1
ATOM 2455 N N . ALA A 1 310 ? -4.788 -2.265 24.267 1.00 78.00 310 ALA A N 1
ATOM 2456 C CA . ALA A 1 310 ? -6.190 -1.985 24.572 1.00 78.00 310 ALA A CA 1
ATOM 2457 C C . ALA A 1 310 ? -6.428 -0.505 24.927 1.00 78.00 310 ALA A C 1
ATOM 2459 O O . ALA A 1 310 ? -7.449 0.069 24.552 1.00 78.00 310 ALA A O 1
ATOM 2460 N N . VAL A 1 311 ? -5.483 0.137 25.622 1.00 79.75 311 VAL A N 1
ATOM 2461 C CA . VAL A 1 311 ? -5.570 1.564 25.976 1.00 79.75 311 VAL A CA 1
ATOM 2462 C C . VAL A 1 311 ? -5.491 2.437 24.727 1.00 79.75 311 VAL A C 1
ATOM 2464 O O . VAL A 1 311 ? -6.307 3.344 24.567 1.00 79.75 311 VAL A O 1
ATOM 2467 N N . TYR A 1 312 ? -4.553 2.145 23.827 1.00 79.12 312 TYR A N 1
ATOM 2468 C CA . TYR A 1 312 ? -4.413 2.858 22.561 1.00 79.12 312 TYR A CA 1
ATOM 2469 C C . TYR A 1 312 ? -5.665 2.719 21.692 1.00 79.12 312 TYR A C 1
ATOM 2471 O O . TYR A 1 312 ? -6.211 3.724 21.226 1.00 79.12 312 TYR A O 1
ATOM 2479 N N . LEU A 1 313 ? -6.151 1.485 21.520 1.00 82.75 313 LEU A N 1
ATOM 2480 C CA . LEU A 1 313 ? -7.355 1.222 20.744 1.00 82.75 313 LEU A CA 1
ATOM 2481 C C . LEU A 1 313 ? -8.544 1.992 21.326 1.00 82.75 313 LEU A C 1
ATOM 2483 O O . LEU A 1 313 ? -9.212 2.731 20.608 1.00 82.75 313 LEU A O 1
ATOM 2487 N N . ARG A 1 314 ? -8.759 1.903 22.645 1.00 85.50 314 ARG A N 1
ATOM 2488 C CA . ARG A 1 314 ? -9.801 2.671 23.333 1.00 85.50 314 ARG A CA 1
ATOM 2489 C C . ARG A 1 314 ? -9.673 4.167 23.056 1.00 85.50 314 ARG A C 1
ATOM 2491 O O . ARG A 1 314 ? -10.670 4.798 22.725 1.00 85.50 314 ARG A O 1
ATOM 2498 N N . ASN A 1 315 ? -8.482 4.741 23.214 1.00 84.31 315 ASN A N 1
ATOM 2499 C CA . ASN A 1 315 ? -8.284 6.183 23.080 1.00 84.31 315 ASN A CA 1
ATOM 2500 C C . ASN A 1 315 ? -8.611 6.676 21.661 1.00 84.31 315 ASN A C 1
ATOM 2502 O O . ASN A 1 315 ? -9.232 7.727 21.537 1.00 84.31 315 ASN A O 1
ATOM 2506 N N . ASN A 1 316 ? -8.273 5.913 20.615 1.00 84.88 316 ASN A N 1
ATOM 2507 C CA . ASN A 1 316 ? -8.661 6.252 19.241 1.00 84.88 316 ASN A CA 1
ATOM 2508 C C . ASN A 1 316 ? -10.169 6.062 19.019 1.00 84.88 316 ASN A C 1
ATOM 2510 O O . ASN A 1 316 ? -10.829 6.961 18.502 1.00 84.88 316 ASN A O 1
ATOM 2514 N N . LEU A 1 317 ? -10.749 4.943 19.470 1.00 85.94 317 LEU A N 1
ATOM 2515 C CA . LEU A 1 317 ? -12.187 4.680 19.321 1.00 85.94 317 LEU A CA 1
ATOM 2516 C C . LEU A 1 317 ? -13.067 5.692 20.064 1.00 85.94 317 LEU A C 1
ATOM 2518 O O . LEU A 1 317 ? -14.167 5.986 19.608 1.00 85.94 317 LEU A O 1
ATOM 2522 N N . LEU A 1 318 ? -12.599 6.243 21.187 1.00 87.31 318 LEU A N 1
ATOM 2523 C CA . LEU A 1 318 ? -13.310 7.288 21.930 1.00 87.31 318 LEU A CA 1
ATOM 2524 C C . LEU A 1 318 ? -13.412 8.614 21.165 1.00 87.31 318 LEU A C 1
ATOM 2526 O O . LEU A 1 318 ? -14.252 9.436 21.522 1.00 87.31 318 LEU A O 1
ATOM 2530 N N . THR A 1 319 ? -12.580 8.829 20.141 1.00 88.00 319 THR A N 1
ATOM 2531 C CA . THR A 1 319 ? -12.685 10.018 19.281 1.00 88.00 319 THR A CA 1
ATOM 2532 C C . THR A 1 319 ? -13.745 9.885 18.200 1.00 88.00 319 THR A C 1
ATOM 2534 O O . THR A 1 319 ? -14.151 10.882 17.618 1.00 88.00 319 THR A O 1
ATOM 2537 N N . LEU A 1 320 ? -14.228 8.673 17.930 1.00 86.12 320 LEU A N 1
ATOM 2538 C CA . LEU A 1 320 ? -15.375 8.502 17.055 1.00 86.12 320 LEU A CA 1
ATOM 2539 C C . LEU A 1 320 ? -16.638 8.977 17.769 1.00 86.12 320 LEU A C 1
ATOM 2541 O O . LEU A 1 320 ? -16.799 8.797 18.977 1.00 86.12 320 LEU A O 1
ATOM 2545 N N . SER A 1 321 ? -17.578 9.515 16.998 1.00 83.50 321 SER A N 1
ATOM 2546 C CA . SER A 1 321 ? -18.904 9.860 17.499 1.00 83.50 321 SER A CA 1
ATOM 2547 C C . SER A 1 321 ? -19.914 8.808 17.034 1.00 83.50 321 SER A C 1
ATOM 2549 O O . SER A 1 321 ? -20.385 8.868 15.893 1.00 83.50 321 SER A O 1
ATOM 2551 N N . PRO A 1 322 ? -20.345 7.873 17.910 1.00 74.88 322 PRO A N 1
ATOM 2552 C CA . PRO A 1 322 ? -21.378 6.894 17.561 1.00 74.88 322 PRO A CA 1
ATOM 2553 C C . PRO A 1 322 ? -22.705 7.553 17.169 1.00 74.88 322 PRO A C 1
ATOM 2555 O O . PRO A 1 322 ? -23.574 6.925 16.571 1.00 74.88 322 PRO A O 1
ATOM 2558 N N . GLN A 1 323 ? -22.887 8.825 17.537 1.00 74.06 323 GLN A N 1
ATOM 2559 C CA . GLN A 1 323 ? -24.089 9.601 17.265 1.00 74.06 323 GLN A CA 1
ATOM 2560 C C . GLN A 1 323 ? -24.178 10.057 15.807 1.00 74.06 323 GLN A C 1
ATOM 2562 O O . GLN A 1 323 ? -25.291 10.190 15.297 1.00 74.06 323 GLN A O 1
ATOM 2567 N N . THR A 1 324 ? -23.040 10.262 15.145 1.00 74.81 324 THR A N 1
ATOM 2568 C CA . THR A 1 324 ? -22.970 10.878 13.813 1.00 74.81 324 THR A CA 1
ATOM 2569 C C . THR A 1 324 ? -22.305 9.990 12.767 1.00 74.81 324 THR A C 1
ATOM 2571 O O . THR A 1 324 ? -22.526 10.216 11.583 1.00 74.81 324 THR A O 1
ATOM 2574 N N . GLN A 1 325 ? -21.545 8.969 13.171 1.00 76.56 325 GLN A N 1
ATOM 2575 C CA . GLN A 1 325 ? -20.798 8.101 12.260 1.00 76.56 325 GLN A CA 1
ATOM 2576 C C . GLN A 1 325 ? -21.297 6.650 12.319 1.00 76.56 325 GLN A C 1
ATOM 2578 O O . GLN A 1 325 ? -21.612 6.124 13.390 1.00 76.56 325 GLN A O 1
ATOM 2583 N N . LYS A 1 326 ? -21.354 5.999 11.151 1.00 80.31 326 LYS A N 1
ATOM 2584 C CA . LYS A 1 326 ? -21.569 4.553 10.997 1.00 80.31 326 LYS A CA 1
ATOM 2585 C C . LYS A 1 326 ? -20.277 3.956 10.455 1.00 80.31 326 LYS A C 1
ATOM 2587 O O . LYS A 1 326 ? -19.962 4.181 9.292 1.00 80.31 326 LYS A O 1
ATOM 2592 N N . VAL A 1 327 ? -19.543 3.252 11.309 1.00 81.94 327 VAL A N 1
ATOM 2593 C CA . VAL A 1 327 ? -18.215 2.723 10.990 1.00 81.94 327 VAL A CA 1
ATOM 2594 C C . VAL A 1 327 ? -18.204 1.219 11.224 1.00 81.94 327 VAL A C 1
ATOM 2596 O O . VAL A 1 327 ? -18.540 0.773 12.322 1.00 81.94 327 VAL A O 1
ATOM 2599 N N . ASP A 1 328 ? -17.794 0.470 10.207 1.00 83.50 328 ASP A N 1
ATOM 2600 C CA . ASP A 1 328 ? -17.448 -0.941 10.301 1.00 83.50 328 ASP A CA 1
ATOM 2601 C C . ASP A 1 328 ? -16.010 -1.053 10.824 1.00 83.50 328 ASP A C 1
ATOM 2603 O O . ASP A 1 328 ? -15.067 -0.480 10.264 1.00 83.50 328 ASP A O 1
ATOM 2607 N N . LEU A 1 329 ? -15.844 -1.762 11.938 1.00 82.00 329 LEU A N 1
ATOM 2608 C CA . LEU A 1 329 ? -14.586 -1.866 12.659 1.00 82.00 329 LEU A CA 1
ATOM 2609 C C . LEU A 1 329 ? -13.886 -3.197 12.367 1.00 82.00 329 LEU A C 1
ATOM 2611 O O . LEU A 1 329 ? -14.469 -4.266 12.522 1.00 82.00 329 LEU A O 1
ATOM 2615 N N . TYR A 1 330 ? -12.602 -3.142 12.038 1.00 82.94 330 TYR A N 1
ATOM 2616 C CA . TYR A 1 330 ? -11.764 -4.318 11.821 1.00 82.94 330 TYR A CA 1
ATOM 2617 C C . TYR A 1 330 ? -10.598 -4.273 12.802 1.00 82.94 330 TYR A C 1
ATOM 2619 O O . TYR A 1 330 ? -9.829 -3.318 12.809 1.00 82.94 330 TYR A O 1
ATOM 2627 N N . LEU A 1 331 ? -10.473 -5.283 13.656 1.00 78.88 331 LEU A N 1
ATOM 2628 C CA . LEU A 1 331 ? -9.372 -5.405 14.605 1.00 78.88 331 LEU A CA 1
ATOM 2629 C C . LEU A 1 331 ? -8.555 -6.652 14.291 1.00 78.88 331 LEU A C 1
ATOM 2631 O O . LEU A 1 331 ? -9.083 -7.759 14.290 1.00 78.88 331 LEU A O 1
ATOM 2635 N N . GLU A 1 332 ? -7.261 -6.474 14.091 1.00 80.56 332 GLU A N 1
ATOM 2636 C CA . GLU A 1 332 ? -6.304 -7.550 13.878 1.00 80.56 332 GLU A CA 1
ATOM 2637 C C . GLU A 1 332 ? -5.244 -7.489 14.977 1.00 80.56 332 GLU A C 1
ATOM 2639 O O . GLU A 1 332 ? -4.646 -6.446 15.219 1.00 80.56 332 GLU A O 1
ATOM 2644 N N . PHE A 1 333 ? -4.999 -8.605 15.657 1.00 75.88 333 PHE A N 1
ATOM 2645 C CA . PHE A 1 333 ? -3.929 -8.734 16.645 1.00 75.88 333 PHE A CA 1
ATOM 2646 C C . PHE A 1 333 ? -2.863 -9.685 16.128 1.00 75.88 333 PHE A C 1
ATOM 2648 O O . PHE A 1 333 ? -3.138 -10.862 15.921 1.00 75.88 333 PHE A O 1
ATOM 2655 N N . VAL A 1 334 ? -1.634 -9.208 15.980 1.00 75.50 334 VAL A N 1
ATOM 2656 C CA . VAL A 1 334 ? -0.476 -10.048 15.671 1.00 75.50 334 VAL A CA 1
ATOM 2657 C C . VAL A 1 334 ? 0.306 -10.246 16.961 1.00 75.50 334 VAL A C 1
ATOM 2659 O O . VAL A 1 334 ? 0.984 -9.336 17.429 1.00 75.50 334 VAL A O 1
ATOM 2662 N N . VAL A 1 335 ? 0.186 -11.422 17.570 1.00 74.06 335 VAL A N 1
ATOM 2663 C CA . VAL A 1 335 ? 0.847 -11.755 18.836 1.00 74.06 335 VAL A CA 1
ATOM 2664 C C . VAL A 1 335 ? 2.111 -12.552 18.549 1.00 74.06 335 VAL A C 1
ATOM 2666 O O . VAL A 1 335 ? 2.056 -13.619 17.931 1.00 74.06 335 VAL A O 1
ATOM 2669 N N . LEU A 1 336 ? 3.260 -12.043 18.993 1.00 72.75 336 LEU A N 1
ATOM 2670 C CA . LEU A 1 336 ? 4.499 -12.808 18.970 1.00 72.75 336 LEU A CA 1
ATOM 2671 C C . LEU A 1 336 ? 4.496 -13.787 20.147 1.00 72.75 336 LEU A C 1
ATOM 2673 O O . LEU A 1 336 ? 4.385 -13.376 21.300 1.00 72.75 336 LEU A O 1
ATOM 2677 N N . MET A 1 337 ? 4.630 -15.076 19.850 1.00 71.81 337 MET A N 1
ATOM 2678 C CA . MET A 1 337 ? 4.653 -16.132 20.860 1.00 71.81 337 MET A CA 1
ATOM 2679 C C . MET A 1 337 ? 6.056 -16.709 20.993 1.00 71.81 337 MET A C 1
ATOM 2681 O O . MET A 1 337 ? 6.746 -16.939 19.993 1.00 71.81 337 MET A O 1
ATOM 2685 N N . GLU A 1 338 ? 6.467 -16.949 22.236 1.00 71.81 338 GLU A N 1
ATOM 2686 C CA . GLU A 1 338 ? 7.745 -17.586 22.530 1.00 71.81 338 GLU A CA 1
ATOM 2687 C C . GLU A 1 338 ? 7.659 -19.097 22.300 1.00 71.81 338 GLU A C 1
ATOM 2689 O O . GLU A 1 338 ? 6.653 -19.745 22.602 1.00 71.81 338 GLU A O 1
ATOM 2694 N N . HIS A 1 339 ? 8.727 -19.658 21.740 1.00 72.50 339 HIS A N 1
ATOM 2695 C CA . HIS A 1 339 ? 8.879 -21.096 21.580 1.00 72.50 339 HIS A CA 1
ATOM 2696 C C . HIS A 1 339 ? 9.288 -21.727 22.917 1.00 72.50 339 HIS A C 1
ATOM 2698 O O . HIS A 1 339 ? 10.299 -21.344 23.504 1.00 72.50 339 HIS A O 1
ATOM 2704 N N . VAL A 1 340 ? 8.516 -22.711 23.380 1.00 76.75 340 VAL A N 1
ATOM 2705 C CA . VAL A 1 340 ? 8.749 -23.413 24.652 1.00 76.75 340 VAL A CA 1
ATOM 2706 C C . VAL A 1 340 ? 9.578 -24.672 24.433 1.00 76.75 340 VAL A C 1
ATOM 2708 O O . VAL A 1 340 ? 10.567 -24.901 25.126 1.00 76.75 340 VAL A O 1
ATOM 2711 N N . ALA A 1 341 ? 9.166 -25.513 23.485 1.00 76.62 341 ALA A N 1
ATOM 2712 C CA . ALA A 1 341 ? 9.800 -26.797 23.215 1.00 76.62 341 ALA A CA 1
ATOM 2713 C C . ALA A 1 341 ? 9.447 -27.298 21.815 1.00 76.62 341 ALA A C 1
ATOM 2715 O O . ALA A 1 341 ? 8.386 -26.988 21.285 1.00 76.62 341 ALA A O 1
ATOM 2716 N N . THR A 1 342 ? 10.303 -28.139 21.243 1.00 75.12 342 THR A N 1
ATOM 2717 C CA . THR A 1 342 ? 9.973 -28.915 20.045 1.00 75.12 342 THR A CA 1
ATOM 2718 C C . THR A 1 342 ? 9.783 -30.369 20.455 1.00 75.12 342 THR A C 1
ATOM 2720 O O . THR A 1 342 ? 10.635 -30.918 21.155 1.00 75.12 342 THR A O 1
ATOM 2723 N N . ASP A 1 343 ? 8.679 -30.997 20.057 1.00 73.12 343 ASP A N 1
ATOM 2724 C CA . ASP A 1 343 ? 8.461 -32.411 20.362 1.00 73.12 343 ASP A CA 1
ATOM 2725 C C . ASP A 1 343 ? 9.249 -33.354 19.436 1.00 73.12 343 ASP A C 1
ATOM 2727 O O . ASP A 1 343 ? 9.941 -32.943 18.502 1.00 73.12 343 ASP A O 1
ATOM 2731 N N . SER A 1 344 ? 9.135 -34.659 19.693 1.00 71.94 344 SER A N 1
ATOM 2732 C CA . SER A 1 344 ? 9.800 -35.711 18.916 1.00 71.94 344 SER A CA 1
ATOM 2733 C C . SER A 1 344 ? 9.380 -35.769 17.443 1.00 71.94 344 SER A C 1
ATOM 2735 O O . SER A 1 344 ? 10.084 -36.380 16.643 1.00 71.94 344 SER A O 1
ATOM 2737 N N . ASN A 1 345 ? 8.247 -35.159 17.081 1.00 67.06 345 ASN A N 1
ATOM 2738 C CA . ASN A 1 345 ? 7.759 -35.071 15.705 1.00 67.06 345 ASN A CA 1
ATOM 2739 C C . ASN A 1 345 ? 8.220 -33.779 15.012 1.00 67.06 345 ASN A C 1
ATOM 2741 O O . ASN A 1 345 ? 7.882 -33.552 13.850 1.00 67.06 345 ASN A O 1
ATOM 2745 N N . GLY A 1 346 ? 8.993 -32.934 15.701 1.00 61.41 346 GLY A N 1
ATOM 2746 C CA . GLY A 1 346 ? 9.453 -31.655 15.176 1.00 61.41 346 GLY A CA 1
ATOM 2747 C C . GLY A 1 346 ? 8.415 -30.534 15.278 1.00 61.41 346 GLY A C 1
ATOM 2748 O O . GLY A 1 346 ? 8.601 -29.503 14.630 1.00 61.41 346 GLY A O 1
ATOM 2749 N N . VAL A 1 347 ? 7.334 -30.708 16.052 1.00 63.88 347 VAL A N 1
ATOM 2750 C CA . VAL A 1 347 ? 6.305 -29.674 16.248 1.00 63.88 347 VAL A CA 1
ATOM 2751 C C . VAL A 1 347 ? 6.753 -28.7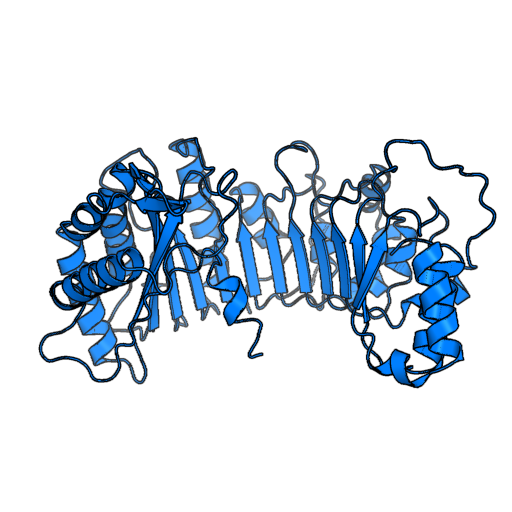00 17.332 1.00 63.88 347 VAL A C 1
ATOM 2753 O O . VAL A 1 347 ? 7.120 -29.104 18.434 1.00 63.88 347 VAL A O 1
ATOM 2756 N N . ALA A 1 348 ? 6.721 -27.408 17.006 1.00 64.12 348 ALA A N 1
ATOM 2757 C CA . ALA A 1 348 ? 7.017 -26.314 17.922 1.00 64.12 348 ALA A CA 1
ATOM 2758 C C . ALA A 1 348 ? 5.813 -26.023 18.835 1.00 64.12 348 ALA A C 1
ATOM 2760 O O . ALA A 1 348 ? 4.739 -25.657 18.358 1.00 64.12 348 ALA A O 1
ATOM 2761 N N . HIS A 1 349 ? 6.020 -26.139 20.143 1.00 69.25 349 HIS A N 1
ATOM 2762 C CA . HIS A 1 349 ? 5.072 -25.784 21.197 1.00 69.25 349 HIS A CA 1
ATOM 2763 C C . HIS A 1 349 ? 5.295 -24.328 21.609 1.00 69.25 349 HIS A C 1
ATOM 2765 O O . HIS A 1 349 ? 6.426 -23.930 21.899 1.00 69.25 349 HIS A O 1
ATOM 2771 N N . LEU A 1 350 ? 4.227 -23.530 21.612 1.00 72.06 350 LEU A N 1
ATOM 2772 C CA . LEU A 1 350 ? 4.267 -22.088 21.879 1.00 72.06 350 LEU A CA 1
ATOM 2773 C C . LEU A 1 350 ? 3.703 -21.763 23.266 1.00 72.06 350 LEU A C 1
ATOM 2775 O O . LEU A 1 350 ? 2.783 -22.436 23.734 1.00 72.06 350 LEU A O 1
ATOM 2779 N N . ASP A 1 351 ? 4.227 -20.719 23.910 1.00 73.94 351 ASP A N 1
ATOM 2780 C CA . ASP A 1 351 ? 3.722 -20.267 25.208 1.00 73.94 351 ASP A CA 1
ATOM 2781 C C . ASP A 1 351 ? 2.456 -19.418 25.052 1.00 73.94 351 ASP A C 1
ATOM 2783 O O . ASP A 1 351 ? 2.515 -18.271 24.616 1.00 73.94 351 ASP A O 1
ATOM 2787 N N . PHE A 1 352 ? 1.311 -19.962 25.471 1.00 72.62 352 PHE A N 1
ATOM 2788 C CA . PHE A 1 352 ? 0.020 -19.269 25.461 1.00 72.62 352 PHE A CA 1
ATOM 2789 C C . PHE A 1 352 ? -0.256 -18.396 26.697 1.00 72.62 352 PHE A C 1
ATOM 2791 O O . PHE A 1 352 ? -1.328 -17.791 26.789 1.00 72.62 352 PHE A O 1
ATOM 2798 N N . SER A 1 353 ? 0.686 -18.293 27.641 1.00 73.75 353 SER A N 1
ATOM 2799 C CA . SER A 1 353 ? 0.517 -17.539 28.893 1.00 73.75 353 SER A CA 1
ATOM 2800 C C . SER A 1 353 ? 0.331 -16.026 28.695 1.00 73.75 353 SER A C 1
ATOM 2802 O O . SER A 1 353 ? -0.278 -15.359 29.540 1.00 73.75 353 SER A O 1
ATOM 2804 N N . THR A 1 354 ? 0.788 -15.486 27.563 1.00 68.88 354 THR A N 1
ATOM 2805 C CA . THR A 1 354 ? 0.716 -14.059 27.209 1.00 68.88 354 THR A CA 1
ATOM 2806 C C . THR A 1 354 ? -0.672 -13.620 26.742 1.00 68.88 354 THR A C 1
ATOM 2808 O O . THR A 1 354 ? -1.073 -12.482 26.998 1.00 68.88 354 THR A O 1
ATOM 2811 N N . LEU A 1 355 ? -1.459 -14.513 26.128 1.00 70.56 355 LEU A N 1
ATOM 2812 C CA . LEU A 1 355 ? -2.790 -14.179 25.605 1.00 70.56 355 LEU A CA 1
ATOM 2813 C C . LEU A 1 355 ? -3.738 -13.656 26.695 1.00 70.56 355 LEU A C 1
ATOM 2815 O O . LEU A 1 355 ? -4.294 -12.569 26.519 1.00 70.56 355 LEU A O 1
ATOM 2819 N N . PRO A 1 356 ? -3.877 -14.315 27.868 1.00 73.06 356 PRO A N 1
ATOM 2820 C CA . PRO A 1 356 ? -4.660 -13.769 28.973 1.00 73.06 356 PRO A CA 1
ATOM 2821 C C . PRO A 1 356 ? -4.247 -12.360 29.427 1.00 73.06 356 PRO A C 1
ATOM 2823 O O . PRO A 1 356 ? -5.075 -11.655 29.999 1.00 73.06 356 PRO A O 1
ATOM 2826 N N . LEU A 1 357 ? -2.999 -11.928 29.212 1.00 72.31 357 LEU A N 1
ATOM 2827 C CA . LEU A 1 357 ? -2.524 -10.606 29.641 1.00 72.31 357 LEU A CA 1
ATOM 2828 C C . LEU A 1 357 ? -3.024 -9.480 28.730 1.00 72.31 357 LEU A C 1
ATOM 2830 O O . LEU A 1 357 ? -3.409 -8.423 29.238 1.00 72.31 357 LEU A O 1
ATOM 2834 N N . ILE A 1 358 ? -3.104 -9.731 27.415 1.00 70.00 358 ILE A N 1
ATOM 2835 C CA . ILE A 1 358 ? -3.751 -8.828 26.440 1.00 70.00 358 ILE A CA 1
ATOM 2836 C C . ILE A 1 358 ? -5.200 -8.579 26.867 1.00 70.00 358 ILE A C 1
ATOM 2838 O O . ILE A 1 358 ? -5.737 -7.478 26.794 1.00 70.00 358 ILE A O 1
ATOM 2842 N N . PHE A 1 359 ? -5.817 -9.637 27.369 1.00 70.12 359 PHE A N 1
ATOM 2843 C CA . PHE A 1 359 ? -7.239 -9.795 27.601 1.00 70.12 359 PHE A CA 1
ATOM 2844 C C . PHE A 1 359 ? -7.760 -9.294 28.950 1.00 70.12 359 PHE A C 1
ATOM 2846 O O . PHE A 1 359 ? -8.966 -9.101 29.096 1.00 70.12 359 PHE A O 1
ATOM 2853 N N . ARG A 1 360 ? -6.882 -9.068 29.933 1.00 72.62 360 ARG A N 1
ATOM 2854 C CA . ARG A 1 360 ? -7.248 -8.631 31.296 1.00 72.62 360 ARG A CA 1
ATOM 2855 C C . ARG A 1 360 ? -7.388 -7.113 31.456 1.00 72.62 360 ARG A C 1
ATOM 2857 O O . ARG A 1 360 ? -7.699 -6.647 32.550 1.00 72.62 360 ARG A O 1
ATOM 2864 N N . GLN A 1 361 ? -7.160 -6.338 30.397 1.00 77.62 361 GLN A N 1
ATOM 2865 C CA . GLN A 1 361 ? -7.159 -4.876 30.471 1.00 77.62 361 GLN A CA 1
ATOM 2866 C C . GLN A 1 361 ? -8.574 -4.302 30.629 1.00 77.62 361 GLN A C 1
ATOM 2868 O O . GLN A 1 361 ? -9.482 -4.630 29.865 1.00 77.62 361 GLN A O 1
ATOM 2873 N N . SER A 1 362 ? -8.755 -3.373 31.573 1.00 78.69 362 SER A N 1
ATOM 2874 C CA . SER A 1 362 ? -10.050 -2.713 31.819 1.00 78.69 362 SER A CA 1
ATOM 2875 C C . SER A 1 362 ? -10.556 -1.915 30.610 1.00 78.69 362 SER A C 1
ATOM 2877 O O . SER A 1 362 ? -11.766 -1.801 30.413 1.00 78.69 362 SER A O 1
ATOM 2879 N N . ALA A 1 363 ? -9.645 -1.441 29.751 1.00 82.00 363 ALA A N 1
ATOM 2880 C CA . ALA A 1 363 ? -9.962 -0.724 28.517 1.00 82.00 363 ALA A CA 1
ATOM 2881 C C . ALA A 1 363 ? -10.862 -1.525 27.555 1.00 82.00 363 ALA A C 1
ATOM 2883 O O . ALA A 1 363 ? -11.638 -0.926 26.811 1.00 82.00 363 ALA A O 1
ATOM 2884 N N . TRP A 1 364 ? -10.848 -2.863 27.612 1.00 80.81 364 TRP A N 1
ATOM 2885 C CA . TRP A 1 364 ? -11.753 -3.701 26.818 1.00 80.81 364 TRP A CA 1
ATOM 2886 C C . TRP A 1 364 ? -13.226 -3.487 27.153 1.00 80.81 364 TRP A C 1
ATOM 2888 O O . TRP A 1 364 ? -14.072 -3.569 26.267 1.00 80.81 364 TRP A O 1
ATOM 2898 N N . SER A 1 365 ? -13.544 -3.140 28.403 1.00 81.62 365 SER A N 1
ATOM 2899 C CA . SER A 1 365 ? -14.920 -2.810 28.792 1.00 81.62 365 SER A CA 1
ATOM 2900 C C . SER A 1 365 ? -15.408 -1.534 28.101 1.00 81.62 365 SER A C 1
ATOM 2902 O O . SER A 1 365 ? -16.572 -1.437 27.714 1.00 81.62 365 SER A O 1
ATOM 2904 N N . ASP A 1 366 ? -14.522 -0.555 27.910 1.00 83.12 366 ASP A N 1
ATOM 2905 C CA . ASP A 1 366 ? -14.829 0.679 27.182 1.00 83.12 366 ASP A CA 1
ATOM 2906 C C . ASP A 1 366 ? -15.002 0.403 25.687 1.00 83.12 366 ASP A C 1
ATOM 2908 O O . ASP A 1 366 ? -15.991 0.833 25.093 1.00 83.12 366 ASP A O 1
ATOM 2912 N N . ILE A 1 367 ? -14.091 -0.383 25.106 1.00 83.00 367 ILE A N 1
ATOM 2913 C CA . ILE A 1 367 ? -14.141 -0.810 23.702 1.00 83.00 367 ILE A CA 1
ATOM 2914 C C . ILE A 1 367 ? -15.442 -1.571 23.419 1.00 83.00 367 ILE A C 1
ATOM 2916 O O . ILE A 1 367 ? -16.164 -1.210 22.493 1.00 83.00 367 ILE A O 1
ATOM 2920 N N . LYS A 1 368 ? -15.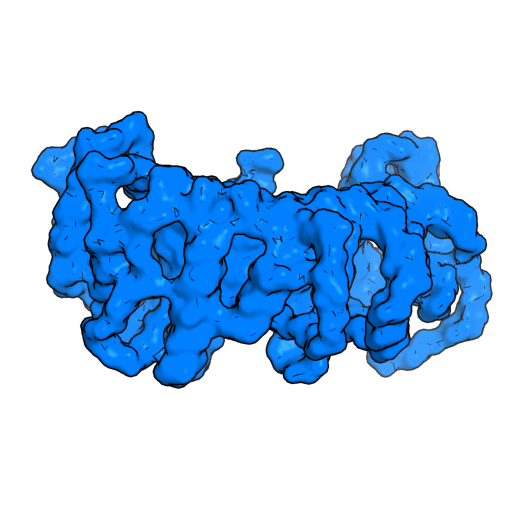814 -2.539 24.268 1.00 80.31 368 LYS A N 1
ATOM 2921 C CA . LYS A 1 368 ? -17.081 -3.281 24.167 1.00 80.31 368 LYS A CA 1
ATOM 2922 C C . LYS A 1 368 ? -18.287 -2.342 24.156 1.00 80.31 368 LYS A C 1
ATOM 2924 O O . LYS A 1 368 ? -19.173 -2.474 23.315 1.00 80.31 368 LYS A O 1
ATOM 2929 N N . ARG A 1 369 ? -18.324 -1.370 25.076 1.00 81.69 369 ARG A N 1
ATOM 2930 C CA . ARG A 1 369 ? -19.416 -0.385 25.149 1.00 81.69 369 ARG A CA 1
ATOM 2931 C C . ARG A 1 369 ? -19.502 0.477 23.890 1.00 81.69 369 ARG A C 1
ATOM 2933 O O . ARG A 1 369 ? -20.608 0.801 23.470 1.00 81.69 369 ARG A O 1
ATOM 2940 N N . LEU A 1 370 ? -18.369 0.855 23.301 1.00 80.69 370 LEU A N 1
ATOM 2941 C CA . LEU A 1 370 ? -18.336 1.601 22.042 1.00 80.69 370 LEU A CA 1
ATOM 2942 C C . LEU A 1 370 ? -18.820 0.740 20.875 1.00 80.69 370 LEU A C 1
ATOM 2944 O O . LEU A 1 370 ? -19.693 1.173 20.130 1.00 80.69 370 LEU A O 1
ATOM 2948 N N . MET A 1 371 ? -18.326 -0.492 20.765 1.00 77.69 371 MET A N 1
ATOM 2949 C CA . MET A 1 371 ? -18.729 -1.433 19.719 1.00 77.69 371 MET A CA 1
ATOM 2950 C C . MET A 1 371 ? -20.235 -1.693 19.718 1.00 77.69 371 MET A C 1
ATOM 2952 O O . MET A 1 371 ? -20.849 -1.655 18.659 1.00 77.69 371 MET A O 1
ATOM 2956 N N . ILE A 1 372 ? -20.847 -1.891 20.892 1.00 77.50 372 ILE A N 1
ATOM 2957 C CA . ILE A 1 372 ? -22.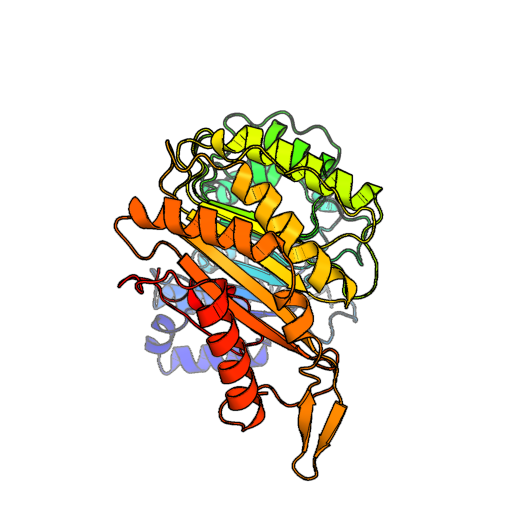305 -2.063 21.007 1.00 77.50 372 ILE A CA 1
ATOM 2958 C C . ILE A 1 372 ? -23.040 -0.851 20.417 1.00 77.50 372 ILE A C 1
ATOM 2960 O O . ILE A 1 372 ? -23.955 -1.025 19.617 1.00 77.50 372 ILE A O 1
ATOM 2964 N N . LYS A 1 373 ? -22.599 0.373 20.736 1.00 78.88 373 LYS A N 1
ATOM 2965 C CA . LYS A 1 373 ? -23.208 1.606 20.211 1.00 78.88 373 LYS A CA 1
ATOM 2966 C C . LYS A 1 373 ? -23.075 1.741 18.691 1.00 78.88 373 LYS A C 1
ATOM 2968 O O . LYS A 1 373 ? -23.988 2.262 18.054 1.00 78.88 373 LYS A O 1
ATOM 2973 N N . PHE A 1 374 ? -21.953 1.309 18.111 1.00 76.69 374 PHE A N 1
ATOM 2974 C CA . PHE A 1 374 ? -21.781 1.294 16.653 1.00 76.69 374 PHE A CA 1
ATOM 2975 C C . PHE A 1 374 ? -22.655 0.222 15.999 1.00 76.69 374 PHE A C 1
ATOM 2977 O O . PHE A 1 374 ? -23.325 0.493 15.003 1.00 76.69 374 PHE A O 1
ATOM 2984 N N . ALA A 1 375 ? -22.718 -0.964 16.599 1.00 71.81 375 ALA A N 1
ATOM 2985 C CA . ALA A 1 375 ? -23.480 -2.086 16.078 1.00 71.81 375 ALA A CA 1
ATOM 2986 C C . ALA A 1 375 ? -25.001 -1.852 16.103 1.00 71.81 375 ALA A C 1
ATOM 2988 O O . ALA A 1 375 ? -25.683 -2.240 15.161 1.00 71.81 375 ALA A O 1
ATOM 2989 N N . GLU A 1 376 ? -25.530 -1.132 17.100 1.00 71.44 376 GLU A N 1
ATOM 2990 C CA . GLU A 1 376 ? -26.941 -0.695 17.144 1.00 71.44 376 GLU A CA 1
ATOM 2991 C C . GLU A 1 376 ? -27.361 0.157 15.930 1.00 71.44 376 GLU A C 1
ATOM 2993 O O . GLU A 1 376 ? -28.551 0.312 15.655 1.00 71.44 376 GLU A O 1
ATOM 2998 N N . ARG A 1 377 ? -26.398 0.735 15.204 1.00 67.50 377 ARG A N 1
ATOM 2999 C CA . ARG A 1 377 ? -26.634 1.667 14.089 1.00 67.50 377 ARG A CA 1
ATOM 3000 C C . ARG A 1 377 ? -26.149 1.146 12.740 1.00 67.50 377 ARG A C 1
ATOM 3002 O O . ARG A 1 377 ? -26.431 1.775 11.709 1.00 67.50 377 ARG A O 1
ATOM 3009 N N . ALA A 1 378 ? -25.419 0.038 12.742 1.00 60.50 378 ALA A N 1
ATOM 3010 C CA . ALA A 1 378 ? -24.860 -0.573 11.553 1.00 60.50 378 ALA A CA 1
ATOM 3011 C C . ALA A 1 378 ? -25.915 -1.371 10.780 1.00 60.50 378 ALA A C 1
ATOM 3013 O O . ALA A 1 378 ? -26.873 -1.897 11.340 1.00 60.50 378 ALA A O 1
ATOM 3014 N N . THR A 1 379 ? -25.739 -1.445 9.462 1.00 56.38 379 THR A N 1
ATOM 3015 C CA . THR A 1 379 ? -26.635 -2.201 8.564 1.00 56.38 379 THR A CA 1
ATOM 3016 C C . THR A 1 379 ? -26.013 -3.511 8.072 1.00 56.38 379 THR A C 1
ATOM 3018 O O . THR A 1 379 ? -26.718 -4.351 7.519 1.00 56.38 379 THR A O 1
ATOM 3021 N N . ARG A 1 380 ? -24.705 -3.699 8.294 1.00 59.44 380 ARG A N 1
ATOM 3022 C CA . ARG A 1 380 ? -23.895 -4.876 7.941 1.00 59.44 380 ARG A CA 1
ATOM 3023 C C . ARG A 1 380 ? -23.007 -5.262 9.126 1.00 59.44 380 ARG A C 1
ATOM 3025 O O . ARG A 1 380 ? -23.171 -4.675 10.192 1.00 59.44 380 ARG A O 1
ATOM 3032 N N . GLN A 1 381 ? -22.157 -6.279 8.958 1.00 61.97 381 GLN A N 1
ATOM 3033 C CA . GLN A 1 381 ? -21.256 -6.785 9.996 1.00 61.97 381 GLN A CA 1
ATOM 3034 C C . GLN A 1 381 ? -20.362 -5.658 10.538 1.00 61.97 381 GLN A C 1
ATOM 3036 O O . GLN A 1 381 ? -19.390 -5.291 9.885 1.00 61.97 381 GLN A O 1
ATOM 3041 N N . PRO A 1 382 ? -20.671 -5.096 11.720 1.00 64.94 382 PRO A N 1
ATOM 3042 C CA . PRO A 1 382 ? -20.027 -3.872 12.189 1.00 64.94 382 PRO A CA 1
ATOM 3043 C C . PRO A 1 382 ? -18.641 -4.122 12.770 1.00 64.94 382 PRO A C 1
ATOM 3045 O O . PRO A 1 382 ? -17.964 -3.181 13.175 1.00 64.94 382 PRO A O 1
ATOM 3048 N N . PHE A 1 383 ? -18.265 -5.390 12.925 1.00 70.75 383 PHE A N 1
ATOM 3049 C CA . PHE A 1 383 ? -17.088 -5.776 13.667 1.00 70.75 383 PHE A CA 1
ATOM 3050 C C . PHE A 1 383 ? -16.508 -7.087 13.148 1.00 70.75 383 PHE A C 1
ATOM 3052 O O . PHE A 1 383 ? -17.187 -8.114 13.164 1.00 70.75 383 PHE A O 1
ATOM 3059 N N . SER A 1 384 ? -15.234 -7.038 12.773 1.00 71.50 384 SER A N 1
ATOM 3060 C CA . SER A 1 384 ? -14.394 -8.202 12.515 1.00 71.50 384 SER A CA 1
ATOM 3061 C C . SER A 1 384 ? -13.220 -8.203 13.485 1.00 71.50 384 SER A C 1
ATOM 3063 O O . SER A 1 384 ? -12.586 -7.170 13.707 1.00 71.50 384 SER A O 1
ATOM 3065 N N . PHE A 1 385 ? -12.910 -9.373 14.038 1.00 71.62 385 PHE A N 1
ATOM 3066 C CA . PHE A 1 385 ? -11.742 -9.586 14.886 1.00 71.62 385 PHE A CA 1
ATOM 3067 C C . PHE A 1 385 ? -10.944 -10.787 14.401 1.00 71.62 385 PHE A C 1
ATOM 3069 O O . PHE A 1 385 ? -11.498 -11.885 14.276 1.00 71.62 385 PHE A O 1
ATOM 3076 N N . SER A 1 386 ? -9.645 -10.586 14.201 1.00 69.31 386 SER A N 1
ATOM 3077 C CA . SER A 1 386 ? -8.687 -11.650 13.933 1.00 69.31 386 SER A CA 1
ATOM 3078 C C . SER A 1 386 ? -7.510 -11.590 14.898 1.00 69.31 386 SER A C 1
ATOM 3080 O O . SER A 1 386 ? -7.098 -10.532 15.374 1.00 69.31 386 SER A O 1
ATOM 3082 N N . MET A 1 387 ? -6.959 -12.763 15.202 1.00 69.19 387 MET A N 1
ATOM 3083 C CA . MET A 1 387 ? -5.720 -12.885 15.954 1.00 69.19 387 MET A CA 1
ATOM 3084 C C . MET A 1 387 ? -4.802 -13.879 15.261 1.00 69.19 387 MET A C 1
ATOM 3086 O O . MET A 1 387 ? -5.209 -15.004 14.969 1.00 69.19 387 MET A O 1
ATOM 3090 N N . HIS A 1 388 ? -3.573 -13.443 15.031 1.00 70.12 388 HIS A N 1
ATOM 3091 C CA . HIS A 1 388 ? -2.517 -14.157 14.341 1.00 70.12 388 HIS A CA 1
ATOM 3092 C C . HIS A 1 388 ? -1.366 -14.378 15.315 1.00 70.12 388 HIS A C 1
ATOM 3094 O O . HIS A 1 388 ? -1.038 -13.504 16.117 1.00 70.12 388 HIS A O 1
ATOM 3100 N N . VAL A 1 389 ? -0.736 -15.545 15.228 1.00 66.56 389 VAL A N 1
ATOM 3101 C CA . VAL A 1 389 ? 0.445 -15.875 16.024 1.00 66.56 389 VAL A CA 1
ATOM 3102 C C . VAL A 1 389 ? 1.669 -15.863 15.123 1.00 66.56 389 VAL A C 1
ATOM 3104 O O . VAL A 1 389 ? 1.728 -16.595 14.135 1.00 66.56 389 VAL A O 1
ATOM 3107 N N . ARG A 1 390 ? 2.671 -15.062 15.488 1.00 65.25 390 ARG A N 1
ATOM 3108 C CA . ARG A 1 390 ? 3.999 -15.079 14.866 1.00 65.25 390 ARG A CA 1
ATOM 3109 C C . ARG A 1 390 ? 4.951 -15.819 15.806 1.00 65.25 390 ARG A C 1
ATOM 3111 O O . ARG A 1 390 ? 4.980 -15.546 17.001 1.00 65.25 390 ARG A O 1
ATOM 3118 N N . ASN A 1 391 ? 5.721 -16.772 15.284 1.00 62.41 391 ASN A N 1
ATOM 3119 C CA . ASN A 1 391 ? 6.805 -17.406 16.042 1.00 62.41 391 ASN A CA 1
ATOM 3120 C C . ASN A 1 391 ? 8.099 -16.610 15.814 1.00 62.41 391 ASN A C 1
ATOM 3122 O O . ASN A 1 391 ? 8.451 -16.318 14.668 1.00 62.41 391 ASN A O 1
ATOM 3126 N N . ARG A 1 392 ? 8.803 -16.280 16.901 1.00 58.97 392 ARG A N 1
ATOM 3127 C CA . ARG A 1 392 ? 10.075 -15.542 16.900 1.00 58.97 392 ARG A CA 1
ATOM 3128 C C . ARG A 1 392 ? 11.172 -16.214 16.063 1.00 58.97 392 ARG A C 1
ATOM 3130 O O . ARG A 1 392 ? 11.947 -15.518 15.410 1.00 58.97 392 ARG A O 1
ATOM 3137 N N . ASP A 1 393 ? 11.183 -17.544 15.997 1.00 57.28 393 ASP A N 1
ATOM 3138 C CA . ASP A 1 393 ? 12.233 -18.334 15.337 1.00 57.28 393 ASP A CA 1
ATOM 3139 C C . ASP A 1 393 ? 11.921 -18.699 13.874 1.00 57.28 393 ASP A C 1
ATOM 3141 O O . ASP A 1 393 ? 12.565 -19.569 13.282 1.00 57.28 393 ASP A O 1
ATOM 3145 N N . TYR A 1 394 ? 10.968 -18.009 13.232 1.00 46.25 394 TYR A N 1
ATOM 3146 C CA . TYR A 1 394 ? 10.545 -18.300 11.850 1.00 46.25 394 TYR A CA 1
ATOM 3147 C C . TYR A 1 394 ? 11.685 -18.286 10.812 1.00 46.25 394 TYR A C 1
ATOM 3149 O O . TYR A 1 394 ? 11.552 -18.891 9.751 1.00 46.25 394 TYR A O 1
ATOM 3157 N N . ARG A 1 395 ? 12.824 -17.637 11.104 1.00 42.09 395 ARG A N 1
ATOM 3158 C CA . ARG A 1 395 ? 14.015 -17.655 10.231 1.00 42.09 395 ARG A CA 1
ATOM 3159 C C . ARG A 1 395 ? 14.742 -19.013 10.222 1.00 42.09 395 ARG A C 1
ATOM 3161 O O . ARG A 1 395 ? 15.515 -19.265 9.304 1.00 42.09 395 ARG A O 1
ATOM 3168 N N . TYR A 1 396 ? 14.477 -19.892 11.195 1.00 36.53 396 TYR A N 1
ATOM 3169 C CA . TYR A 1 396 ? 15.151 -21.189 11.367 1.00 36.53 396 TYR A CA 1
ATOM 3170 C C . TYR A 1 396 ? 14.201 -22.397 11.366 1.00 36.53 396 TYR A C 1
ATOM 3172 O O . TYR A 1 396 ? 14.637 -23.524 11.120 1.00 36.53 396 TYR A O 1
ATOM 3180 N N . CYS A 1 397 ? 12.898 -22.194 11.571 1.00 36.47 397 CYS A N 1
ATOM 3181 C CA . CYS A 1 397 ? 11.914 -23.271 11.501 1.00 36.47 397 CYS A CA 1
ATOM 318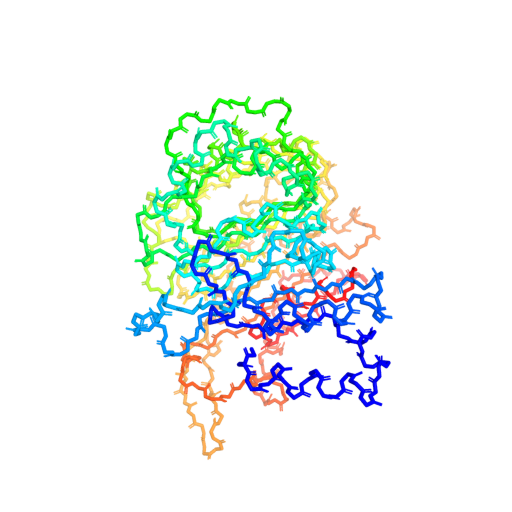2 C C . CYS A 1 397 ? 11.484 -23.533 10.046 1.00 36.47 397 CYS A C 1
ATOM 3184 O O . CYS A 1 397 ? 10.715 -22.777 9.462 1.00 36.47 397 CYS A O 1
ATOM 3186 N N . LYS A 1 398 ? 11.919 -24.659 9.462 1.00 31.38 398 LYS A N 1
ATOM 3187 C CA . LYS A 1 398 ? 11.519 -25.139 8.115 1.00 31.38 398 LYS A CA 1
ATOM 3188 C C . LYS A 1 398 ? 10.018 -25.459 7.950 1.00 31.38 398 LYS A C 1
ATOM 3190 O O . LYS A 1 398 ? 9.614 -25.936 6.890 1.00 31.38 398 LYS A O 1
ATOM 3195 N N . TYR A 1 399 ? 9.182 -25.216 8.956 1.00 38.81 399 TYR A N 1
ATOM 3196 C CA . TYR A 1 399 ? 7.784 -25.635 8.969 1.00 38.81 399 TYR A CA 1
ATOM 3197 C C . TYR A 1 399 ? 6.854 -24.447 8.725 1.00 38.81 399 TYR A C 1
ATOM 3199 O O . TYR A 1 399 ? 6.614 -23.617 9.594 1.00 38.81 399 TYR A O 1
ATOM 3207 N N . LYS A 1 400 ? 6.315 -24.399 7.504 1.00 37.53 400 LYS A N 1
ATOM 3208 C CA . LYS A 1 400 ? 5.433 -23.347 6.972 1.00 37.53 400 LYS A CA 1
ATOM 3209 C C . LYS A 1 400 ? 3.974 -23.444 7.462 1.00 37.53 400 LYS A C 1
ATOM 3211 O O . LYS A 1 400 ? 3.126 -22.691 7.000 1.00 37.53 400 LYS A O 1
ATOM 3216 N N . TYR A 1 401 ? 3.676 -24.379 8.366 1.00 41.03 401 TYR A N 1
ATOM 3217 C CA . TYR A 1 401 ? 2.321 -24.700 8.820 1.00 41.03 401 TYR A CA 1
ATOM 3218 C C . TYR A 1 401 ? 2.333 -25.039 10.313 1.00 41.03 401 TYR A C 1
ATOM 3220 O O . TYR A 1 401 ? 2.133 -26.182 10.712 1.00 41.03 401 TYR A O 1
ATOM 3228 N N . MET A 1 402 ? 2.618 -24.050 11.158 1.00 46.09 402 MET A N 1
ATOM 3229 C CA . MET A 1 402 ? 2.273 -24.164 12.573 1.00 46.09 402 MET A CA 1
ATOM 3230 C C . MET A 1 402 ? 0.780 -23.864 12.700 1.00 46.09 402 MET A C 1
ATOM 3232 O O . MET A 1 402 ? 0.353 -22.759 12.389 1.00 46.09 402 MET A O 1
ATOM 3236 N N . MET A 1 403 ? 0.005 -24.834 13.183 1.00 52.88 403 MET A N 1
ATOM 3237 C CA . MET A 1 403 ? -1.355 -24.640 13.705 1.00 52.88 403 MET A CA 1
ATOM 3238 C C . MET A 1 403 ? -2.536 -24.654 12.721 1.00 52.88 403 MET A C 1
ATOM 3240 O O . MET A 1 403 ? -3.526 -23.961 12.943 1.00 52.88 403 MET A O 1
ATOM 3244 N N . ALA A 1 404 ? -2.507 -25.515 11.700 1.00 43.19 404 ALA A N 1
ATOM 3245 C CA . ALA A 1 404 ? -3.718 -26.225 11.267 1.00 43.19 404 ALA A CA 1
ATOM 3246 C C . ALA A 1 404 ? -3.356 -27.528 10.523 1.00 43.19 404 ALA A C 1
ATOM 3248 O O . ALA A 1 404 ? -2.598 -27.456 9.554 1.00 43.19 404 ALA A O 1
ATOM 3249 N N . PRO A 1 405 ? -3.892 -28.705 10.915 1.00 51.47 405 PRO A N 1
ATOM 3250 C CA . PRO A 1 405 ? -4.769 -28.999 12.050 1.00 51.47 405 PRO A CA 1
ATOM 3251 C C . PRO A 1 405 ? -3.965 -29.649 13.194 1.00 51.47 405 PRO A C 1
ATOM 3253 O O . PRO A 1 405 ? -3.853 -30.871 13.256 1.00 51.47 405 PRO A O 1
ATOM 3256 N N . THR A 1 406 ? -3.377 -28.854 14.089 1.00 61.69 406 THR A N 1
ATOM 3257 C CA . THR A 1 406 ? -2.657 -29.379 15.268 1.00 61.69 406 THR A CA 1
ATOM 3258 C C . THR A 1 406 ? -3.416 -29.054 16.557 1.00 61.69 406 THR A C 1
ATOM 3260 O O . THR A 1 406 ? -4.240 -28.135 16.578 1.00 61.69 406 THR A O 1
ATOM 3263 N N . ASN A 1 407 ? -3.164 -29.809 17.632 1.00 65.81 407 ASN A N 1
ATOM 3264 C CA . ASN A 1 407 ? -3.829 -29.618 18.928 1.00 65.81 407 ASN A CA 1
ATOM 3265 C C . ASN A 1 407 ? -3.586 -28.211 19.500 1.00 65.81 407 ASN A C 1
ATOM 3267 O O . ASN A 1 407 ? -4.480 -27.624 20.101 1.00 65.81 407 ASN A O 1
ATOM 3271 N N . GLU A 1 408 ? -2.410 -27.636 19.255 1.00 62.56 408 GLU A N 1
ATOM 3272 C CA . GLU A 1 408 ? -2.028 -26.285 19.676 1.00 62.56 408 GLU A CA 1
ATOM 3273 C C . GLU A 1 408 ? -2.887 -25.221 18.981 1.00 62.56 408 GLU A C 1
ATOM 3275 O O . GLU A 1 408 ? -3.342 -24.278 19.625 1.00 62.56 40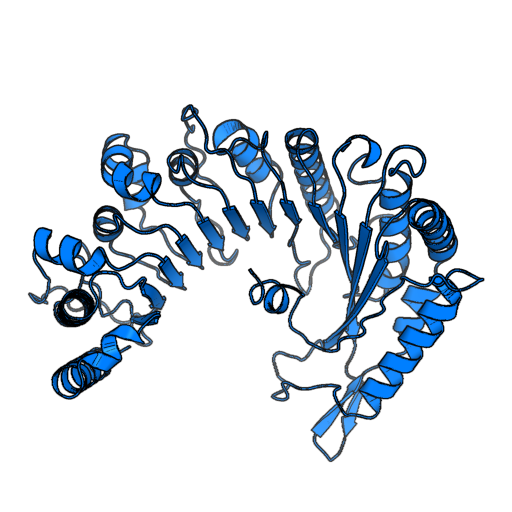8 GLU A O 1
ATOM 3280 N N . GLY A 1 409 ? -3.191 -25.409 17.690 1.00 64.00 409 GLY A N 1
ATOM 3281 C CA . GLY A 1 409 ? -4.105 -24.532 16.953 1.00 64.00 409 GLY A CA 1
ATOM 3282 C C . GLY A 1 409 ? -5.536 -24.580 17.488 1.00 64.00 409 GLY A C 1
ATOM 3283 O O . GLY A 1 409 ? -6.190 -23.544 17.585 1.00 64.00 409 GLY A O 1
ATOM 3284 N N . ALA A 1 410 ? -6.005 -25.763 17.900 1.00 68.31 410 ALA A N 1
ATOM 3285 C CA . ALA A 1 410 ? -7.318 -25.917 18.525 1.00 68.31 410 ALA A CA 1
ATOM 3286 C C . ALA A 1 410 ? -7.384 -25.257 19.916 1.00 68.31 410 ALA A C 1
ATOM 3288 O O . ALA A 1 410 ? -8.373 -24.599 20.236 1.00 68.31 410 ALA A O 1
ATOM 3289 N N . ILE A 1 411 ? -6.323 -25.384 20.725 1.00 68.00 411 ILE A N 1
ATOM 3290 C CA . ILE A 1 411 ? -6.210 -24.723 22.036 1.00 68.00 411 ILE A CA 1
ATOM 3291 C C . ILE A 1 411 ? -6.200 -23.200 21.868 1.00 68.00 411 ILE A C 1
ATOM 3293 O O . ILE A 1 411 ? -6.926 -22.499 22.573 1.00 68.00 411 ILE A O 1
ATOM 3297 N N . PHE A 1 412 ? -5.424 -22.686 20.912 1.00 66.94 412 PHE A N 1
ATOM 3298 C CA . PHE A 1 412 ? -5.377 -21.261 20.599 1.00 66.94 412 PHE A CA 1
ATOM 3299 C C . PHE A 1 412 ? -6.752 -20.714 20.189 1.00 66.94 412 PHE A C 1
ATOM 3301 O O . PHE A 1 412 ? -7.233 -19.757 20.798 1.00 66.94 412 PHE A O 1
ATOM 3308 N N . ASP A 1 413 ? -7.420 -21.352 19.220 1.00 69.94 413 ASP A N 1
ATOM 3309 C CA . ASP A 1 413 ? -8.759 -20.950 18.768 1.00 69.94 413 ASP A CA 1
ATOM 3310 C C . ASP A 1 413 ? -9.768 -20.985 19.928 1.00 69.94 413 ASP A C 1
ATOM 3312 O O . ASP A 1 413 ? -10.553 -20.053 20.108 1.00 69.94 413 ASP A O 1
ATOM 3316 N N . GLN A 1 414 ? -9.704 -22.004 20.793 1.00 73.12 414 GLN A N 1
ATOM 3317 C CA . GLN A 1 414 ? -10.561 -22.089 21.974 1.00 73.12 414 GLN A CA 1
ATOM 3318 C C . GLN A 1 414 ? -10.333 -20.923 22.951 1.00 73.12 414 GLN A C 1
ATOM 3320 O O . GLN A 1 414 ? -11.310 -20.314 23.394 1.00 73.12 414 GLN A O 1
ATOM 3325 N N . ILE A 1 415 ? -9.077 -20.598 23.282 1.00 69.25 415 ILE A N 1
ATOM 3326 C CA . ILE A 1 415 ? -8.733 -19.491 24.194 1.00 69.25 415 ILE A CA 1
ATOM 3327 C C . ILE A 1 415 ? -9.246 -18.163 23.630 1.00 69.25 415 ILE A C 1
ATOM 3329 O O . ILE A 1 415 ? -9.907 -17.400 24.341 1.00 69.25 415 ILE A O 1
ATOM 3333 N N . VAL A 1 416 ? -8.986 -17.904 22.345 1.00 70.12 416 VAL A N 1
ATOM 3334 C CA . VAL A 1 416 ? -9.413 -16.673 21.673 1.00 70.12 416 VAL A CA 1
ATOM 3335 C C . VAL A 1 416 ? -10.938 -16.588 21.630 1.00 70.12 416 VAL A C 1
ATOM 3337 O O . VAL A 1 416 ? -11.498 -15.580 22.054 1.00 70.12 416 VAL A O 1
ATOM 3340 N N . ARG A 1 417 ? -11.646 -17.647 21.214 1.00 72.94 417 ARG A N 1
ATOM 3341 C CA . ARG A 1 417 ? -13.120 -17.657 21.171 1.00 72.94 417 ARG A CA 1
ATOM 3342 C C . ARG A 1 417 ? -13.757 -17.446 22.537 1.00 72.94 417 ARG A C 1
ATOM 3344 O O . ARG A 1 417 ? -14.713 -16.674 22.645 1.00 72.94 417 ARG A O 1
ATOM 3351 N N . GLN A 1 418 ? -13.253 -18.112 23.577 1.00 74.12 418 GLN A N 1
ATOM 3352 C CA . GLN A 1 418 ? -13.766 -17.948 24.940 1.00 74.12 418 GLN A CA 1
ATOM 3353 C C . GLN A 1 418 ? -13.610 -16.503 25.413 1.00 74.12 418 GLN A C 1
ATOM 3355 O O . GLN A 1 418 ? -14.566 -15.911 25.921 1.00 74.12 418 GLN A O 1
ATOM 3360 N N . TRP A 1 419 ? -12.432 -15.913 25.202 1.00 72.56 419 TRP A N 1
ATOM 3361 C CA . TRP A 1 419 ? -12.196 -14.527 25.578 1.00 72.56 419 TRP A CA 1
ATOM 3362 C C . TRP A 1 419 ? -13.085 -13.556 24.802 1.00 72.56 419 TRP A C 1
ATOM 3364 O O . TRP A 1 419 ? -13.743 -12.709 25.411 1.00 72.56 419 TRP A O 1
ATOM 3374 N N . THR A 1 420 ? -13.138 -13.702 23.480 1.00 69.44 420 THR A N 1
ATOM 3375 C CA . THR A 1 420 ? -13.941 -12.866 22.590 1.00 69.44 420 THR A CA 1
ATOM 3376 C C . THR A 1 420 ? -15.418 -12.918 22.973 1.00 69.44 420 THR A C 1
ATOM 3378 O O . THR A 1 420 ? -16.082 -11.884 23.043 1.00 69.44 420 THR A O 1
ATOM 3381 N N . THR A 1 421 ? -15.921 -14.102 23.334 1.00 70.19 421 THR A N 1
ATOM 3382 C CA . THR A 1 421 ? -17.295 -14.272 23.824 1.00 70.19 421 THR A CA 1
ATOM 3383 C C . THR A 1 421 ? -17.534 -13.542 25.142 1.00 70.19 421 THR A C 1
ATOM 3385 O O . THR A 1 421 ? -18.552 -12.874 25.308 1.00 70.19 421 THR A O 1
ATOM 3388 N N . ALA A 1 422 ? -16.586 -13.605 26.076 1.00 69.12 422 ALA A N 1
ATOM 3389 C CA . ALA A 1 422 ? -16.712 -12.910 27.352 1.00 69.12 422 ALA A CA 1
ATOM 3390 C C . ALA A 1 422 ? -16.599 -11.373 27.211 1.00 69.12 422 ALA A C 1
ATOM 3392 O O . ALA A 1 422 ? -17.336 -10.626 27.865 1.00 69.12 422 ALA A O 1
ATOM 3393 N N . ASN A 1 423 ? -15.714 -10.879 26.339 1.00 66.94 423 ASN A N 1
ATOM 3394 C CA . ASN A 1 423 ? -15.252 -9.486 26.379 1.00 66.94 423 ASN A CA 1
ATOM 3395 C C . ASN A 1 423 ? -15.682 -8.627 25.191 1.00 66.94 423 ASN A C 1
ATOM 3397 O O . ASN A 1 423 ? -15.844 -7.426 25.370 1.00 66.94 423 ASN A O 1
ATOM 3401 N N . LEU A 1 424 ? -15.914 -9.204 24.014 1.00 65.50 424 LEU A N 1
ATOM 3402 C CA . LEU A 1 424 ? -16.260 -8.447 22.807 1.00 65.50 424 LEU A CA 1
ATOM 3403 C C . LEU A 1 424 ? -17.707 -8.676 22.369 1.00 65.50 424 LEU A C 1
ATOM 3405 O O . LEU A 1 424 ? -18.343 -7.750 21.869 1.00 65.50 424 LEU A O 1
ATOM 3409 N N . LEU A 1 425 ? -18.261 -9.868 22.615 1.00 64.62 425 LEU A N 1
ATOM 3410 C CA . LEU A 1 425 ? -19.631 -10.178 22.216 1.00 64.62 425 LEU A CA 1
ATOM 3411 C C . LEU A 1 425 ? -20.681 -9.449 23.081 1.00 64.62 425 LEU A C 1
ATOM 3413 O O . LEU A 1 425 ? -20.617 -9.505 24.320 1.00 64.62 425 LEU A O 1
ATOM 3417 N N . PRO A 1 426 ? -21.661 -8.768 22.456 1.00 59.28 426 PRO A N 1
ATOM 3418 C CA . PRO A 1 426 ? -22.828 -8.239 23.153 1.00 59.28 426 PRO A CA 1
ATOM 3419 C C . PRO A 1 426 ? -23.666 -9.374 23.756 1.00 59.28 426 PRO A C 1
ATOM 3421 O O . PRO A 1 426 ? -23.750 -10.458 23.185 1.00 59.28 426 PRO A O 1
ATOM 3424 N N . ASN A 1 427 ? -24.316 -9.104 24.890 1.00 56.22 427 ASN A N 1
ATOM 3425 C CA . ASN A 1 427 ? -25.393 -9.942 25.419 1.00 56.22 427 ASN A CA 1
ATOM 3426 C C . ASN A 1 427 ? -26.693 -9.120 25.391 1.00 56.22 427 ASN A C 1
ATOM 3428 O O . ASN A 1 427 ? -26.755 -8.125 26.119 1.00 56.22 427 ASN A O 1
ATOM 3432 N N . PRO A 1 428 ? -27.716 -9.502 24.597 1.00 55.53 428 PRO A N 1
ATOM 3433 C CA . PRO A 1 428 ? -27.812 -10.713 23.765 1.00 55.53 428 PRO A CA 1
ATOM 3434 C C . PRO A 1 428 ? -26.909 -10.688 22.509 1.00 55.53 428 PRO A C 1
ATOM 3436 O O . PRO A 1 428 ? -26.536 -9.604 22.056 1.00 55.53 428 PRO A O 1
ATOM 3439 N N . PRO A 1 429 ? -26.559 -11.865 21.946 1.00 58.62 429 PRO A N 1
ATOM 3440 C CA . PRO A 1 429 ? -25.688 -11.976 20.775 1.00 58.62 429 PRO A CA 1
ATOM 3441 C C . PRO A 1 429 ? -26.291 -11.270 19.555 1.00 58.62 429 PRO A C 1
ATOM 3443 O O . PRO A 1 429 ? -27.476 -11.425 19.257 1.00 58.62 429 PRO A O 1
ATOM 3446 N N . MET A 1 430 ? -25.470 -10.497 18.840 1.00 56.34 430 MET A N 1
ATOM 3447 C CA . MET A 1 430 ? -25.885 -9.806 17.617 1.00 56.34 430 MET A CA 1
ATOM 3448 C C . MET A 1 430 ? -25.693 -10.710 16.388 1.00 56.34 430 MET A C 1
ATOM 3450 O O . MET A 1 430 ? -24.641 -11.333 16.264 1.00 56.34 430 MET A O 1
ATOM 3454 N N . PRO A 1 431 ? -26.662 -10.761 15.455 1.00 46.47 431 PRO A N 1
ATOM 3455 C CA . PRO A 1 431 ? -26.678 -11.725 14.348 1.00 46.47 431 PRO A CA 1
ATOM 3456 C C . PRO A 1 431 ? -25.587 -11.524 13.278 1.00 46.47 431 PRO A C 1
ATOM 3458 O O . PRO A 1 431 ? -25.434 -12.389 12.426 1.00 46.47 431 PRO A O 1
ATOM 3461 N N . ASN A 1 432 ? -24.826 -10.423 13.322 1.00 50.47 432 ASN A N 1
ATOM 3462 C CA . ASN A 1 432 ? -23.874 -10.027 12.277 1.00 50.47 432 ASN A CA 1
ATOM 3463 C C . ASN A 1 432 ? -22.437 -9.821 12.806 1.00 50.47 432 ASN A C 1
ATOM 3465 O O . ASN A 1 432 ? -21.725 -8.965 12.293 1.00 50.47 432 ASN A O 1
ATOM 3469 N N . LEU A 1 433 ? -22.005 -10.521 13.859 1.00 49.28 433 LEU A N 1
ATOM 3470 C CA . LEU A 1 433 ? -20.586 -10.523 14.246 1.00 49.28 433 LEU A CA 1
ATOM 3471 C C . LEU A 1 433 ? -19.893 -11.762 13.674 1.00 49.28 433 LEU A C 1
ATOM 3473 O O . LEU A 1 433 ? -20.133 -12.872 14.148 1.00 49.28 433 LEU A O 1
ATOM 3477 N N . ASP A 1 434 ? -19.019 -11.547 12.692 1.00 49.59 434 ASP A N 1
ATOM 3478 C CA . ASP A 1 434 ? -18.161 -12.594 12.147 1.00 49.59 434 ASP A CA 1
ATOM 3479 C C . ASP A 1 434 ? -16.827 -12.623 12.892 1.00 49.59 434 ASP A C 1
ATOM 3481 O O . ASP A 1 434 ? -16.142 -11.612 13.060 1.00 49.59 434 ASP A O 1
ATOM 3485 N N . PHE A 1 435 ? -16.446 -13.819 13.332 1.00 50.16 435 PHE A N 1
ATOM 3486 C CA . PHE A 1 435 ? -15.168 -14.065 13.983 1.00 50.16 435 PHE A CA 1
ATOM 3487 C C . PHE A 1 435 ? -14.336 -14.997 13.128 1.00 50.16 435 PHE A C 1
ATOM 3489 O O . PHE A 1 435 ? -14.684 -16.165 12.947 1.00 50.16 435 PHE A O 1
ATOM 3496 N N . TYR A 1 436 ? -13.205 -14.484 12.658 1.00 44.44 436 TYR A N 1
ATOM 3497 C CA . TYR A 1 436 ? -12.237 -15.259 11.903 1.00 44.44 436 TYR A CA 1
ATOM 3498 C C . TYR A 1 436 ? -10.942 -15.352 12.703 1.00 44.44 436 TYR A C 1
ATOM 3500 O O . TYR A 1 436 ? -10.132 -14.430 12.735 1.00 44.44 436 TYR A O 1
ATOM 3508 N N . CYS A 1 437 ? -10.729 -16.497 13.349 1.00 43.75 437 CYS A N 1
ATOM 3509 C CA . CYS A 1 437 ? -9.411 -16.861 13.851 1.00 43.75 437 CYS A CA 1
ATOM 3510 C C . CYS A 1 437 ? -8.637 -17.511 12.698 1.00 43.75 437 CYS A C 1
ATOM 3512 O O . CYS A 1 437 ? -9.086 -18.512 12.136 1.00 43.75 437 CYS A O 1
ATOM 3514 N N . SER A 1 438 ? -7.503 -16.930 12.301 1.00 43.25 438 SER A N 1
ATOM 3515 C CA . SER A 1 438 ? -6.645 -17.516 11.272 1.00 43.25 438 SER A CA 1
ATOM 3516 C C . SER A 1 438 ? -5.197 -17.523 11.742 1.00 43.25 438 SER A C 1
ATOM 3518 O O . SER A 1 438 ? -4.678 -16.514 12.206 1.00 43.25 438 SER A O 1
ATOM 3520 N N . THR A 1 439 ? -4.539 -18.671 11.618 1.00 45.09 439 THR A N 1
ATOM 3521 C CA . THR A 1 439 ? -3.160 -18.906 12.071 1.00 45.09 439 THR A CA 1
ATOM 3522 C C . THR A 1 439 ? -2.131 -18.694 10.957 1.00 45.09 439 THR A C 1
ATOM 3524 O O . THR A 1 439 ? -0.998 -19.163 11.047 1.00 45.09 439 THR A O 1
ATOM 3527 N N . TYR A 1 440 ? -2.503 -17.985 9.886 1.00 39.53 440 TYR A N 1
ATOM 3528 C CA . TYR A 1 440 ? -1.594 -17.742 8.771 1.00 39.53 440 TYR A CA 1
ATOM 3529 C C . TYR A 1 440 ? -0.580 -16.637 9.122 1.00 39.53 440 TYR A C 1
ATOM 3531 O O . TYR A 1 440 ? -0.993 -15.567 9.569 1.00 39.53 440 TYR A O 1
ATOM 3539 N N . PRO A 1 441 ? 0.727 -16.847 8.863 1.00 38.53 441 PRO A N 1
ATOM 3540 C CA . PRO A 1 441 ? 1.755 -15.803 8.940 1.00 38.53 441 PRO A CA 1
ATOM 3541 C C . PRO A 1 441 ? 1.678 -14.806 7.769 1.00 38.53 441 PRO A C 1
ATOM 3543 O O . PRO A 1 441 ? 2.513 -13.913 7.665 1.00 38.53 441 PRO A O 1
ATOM 3546 N N . GLY A 1 442 ? 0.714 -14.981 6.861 1.00 33.97 442 GLY A N 1
ATOM 3547 C CA . GLY A 1 442 ? 0.384 -13.982 5.857 1.00 33.97 442 GLY A CA 1
ATOM 3548 C C . GLY A 1 442 ? -0.543 -12.958 6.487 1.00 33.97 442 GLY A C 1
ATOM 3549 O O . GLY A 1 442 ? -1.637 -13.314 6.922 1.00 33.97 442 GLY A O 1
ATOM 3550 N N . LEU A 1 443 ? -0.094 -11.706 6.522 1.00 37.03 443 LEU A N 1
ATOM 3551 C CA . LEU A 1 443 ? -0.956 -10.550 6.740 1.00 37.03 443 LEU A CA 1
ATOM 3552 C C . LEU A 1 443 ? -2.187 -10.651 5.828 1.00 37.03 443 LEU A C 1
ATOM 3554 O O . LEU A 1 443 ? -2.149 -11.292 4.772 1.00 37.03 443 LEU A O 1
ATOM 3558 N N . PHE A 1 444 ? -3.263 -9.954 6.180 1.00 37.12 444 PHE A N 1
ATOM 3559 C CA . PHE A 1 444 ? -4.461 -9.778 5.345 1.00 37.12 444 PHE A CA 1
ATOM 3560 C C . PHE A 1 444 ? -4.192 -9.338 3.878 1.00 37.12 444 PHE A C 1
ATOM 3562 O O . PHE A 1 444 ? -5.121 -9.306 3.068 1.00 37.12 444 PHE A O 1
ATOM 3569 N N . SER A 1 445 ? -2.939 -9.047 3.504 1.00 35.81 445 SER A N 1
ATOM 3570 C CA . SER A 1 445 ? -2.491 -8.676 2.163 1.00 35.81 445 SER A CA 1
ATOM 3571 C C . SER A 1 445 ? -2.608 -9.763 1.092 1.00 35.81 445 SER A C 1
ATOM 3573 O O . SER A 1 445 ? -2.478 -9.412 -0.066 1.00 35.81 445 SER A O 1
ATOM 3575 N N . ASP A 1 446 ? -2.828 -11.047 1.395 1.00 30.12 446 ASP A N 1
ATOM 3576 C CA . ASP A 1 446 ? -2.917 -12.069 0.326 1.00 30.12 446 ASP A CA 1
ATOM 3577 C C . ASP A 1 446 ? -4.363 -12.443 -0.051 1.00 30.12 446 ASP A C 1
ATOM 3579 O O . ASP A 1 446 ? -4.610 -12.933 -1.153 1.00 30.12 446 ASP A O 1
ATOM 3583 N N . ARG A 1 447 ? -5.349 -12.182 0.822 1.00 28.53 447 ARG A N 1
ATOM 3584 C CA . ARG A 1 447 ? -6.754 -12.579 0.580 1.00 28.53 447 ARG A CA 1
ATOM 3585 C C . ARG A 1 447 ? -7.637 -11.504 -0.048 1.00 28.53 447 ARG A C 1
ATOM 3587 O O . ARG A 1 447 ? -8.651 -11.856 -0.629 1.00 28.53 447 ARG A O 1
ATOM 3594 N N . ILE A 1 448 ? -7.261 -10.226 0.015 1.00 34.06 448 ILE A N 1
ATOM 3595 C CA . ILE A 1 448 ? -8.051 -9.152 -0.621 1.00 34.06 448 ILE A CA 1
ATOM 3596 C C . ILE A 1 448 ? -7.622 -8.910 -2.083 1.00 34.06 448 ILE A C 1
ATOM 3598 O O . ILE A 1 448 ? -8.398 -8.387 -2.870 1.00 34.06 448 ILE A O 1
ATOM 3602 N N . TYR A 1 449 ? -6.444 -9.381 -2.506 1.00 31.69 449 TYR A N 1
ATOM 3603 C CA . TYR A 1 449 ? -5.994 -9.257 -3.904 1.00 31.69 449 TYR A CA 1
ATOM 3604 C C . TYR A 1 449 ? -6.507 -10.366 -4.838 1.00 31.69 449 TYR A C 1
ATOM 3606 O O . TYR A 1 449 ? -6.132 -10.392 -6.006 1.00 31.69 449 TYR A O 1
ATOM 3614 N N . THR A 1 450 ? -7.332 -11.297 -4.348 1.00 25.41 450 THR A N 1
ATOM 3615 C CA . THR A 1 450 ? -7.896 -12.390 -5.164 1.00 25.41 450 THR A CA 1
ATOM 3616 C C . THR A 1 450 ? -9.380 -12.229 -5.495 1.00 25.41 450 THR A C 1
ATOM 3618 O O . THR A 1 450 ? -9.898 -13.015 -6.283 1.00 25.41 450 THR A O 1
ATOM 3621 N N . GLU A 1 451 ? -10.041 -11.183 -4.993 1.00 24.61 451 GLU A N 1
ATOM 3622 C CA . GLU A 1 451 ? -11.408 -10.814 -5.387 1.00 24.61 451 GLU A CA 1
ATOM 3623 C C . GLU A 1 451 ? -11.523 -9.305 -5.653 1.00 24.61 451 GLU A C 1
ATOM 3625 O O . GLU A 1 451 ? -12.295 -8.613 -4.997 1.00 24.61 451 GLU A O 1
ATOM 3630 N N . LEU A 1 452 ? -10.747 -8.797 -6.617 1.00 25.73 452 LEU A N 1
ATOM 3631 C CA . LEU A 1 452 ? -11.057 -7.593 -7.401 1.00 25.73 452 LEU A CA 1
ATOM 3632 C C . LEU A 1 452 ? -10.495 -7.739 -8.817 1.00 25.73 452 LEU A C 1
ATOM 3634 O O . LEU A 1 452 ? -9.282 -8.026 -8.936 1.00 25.73 452 LEU A O 1
#

Sequence (452 aa):
MTSLRINQLIIFLRVNPRLATYISEITTSTQQFVPHQGLDHRLAFLLFRIKQISPHSSLDLEVRPHDTDLVPFDTTSTRFVAPPAQMACLSLVTSLKLVFVGEFPSILLFYLTNVTCLKLKIMDFHPALDTFESPRLVQLATSLCRSITTLSIKNSEENGNQKFPGILIASCHSLERLVLDAVTFTDDMVLSASPRPKITFLELADFRYDMVKTLVDFLVDLSEIYELVDFTEPQDREEFTSKEYNDIVEALRYLLNASKGSLVNLRLLHCVSASSETKPSIFDLSQIPNLTTLGFTVQCVRAVDHIKAAVYLRNNLLTLSPQTQKVDLYLEFVVLMEHVATDSNGVAHLDFSTLPLIFRQSAWSDIKRLMIKFAERATRQPFSFSMHVRNRDYRYCKYKYMMAPTNEGAIFDQIVRQWTTANLLPNPPMPNLDFYCSTYPGLFSDRIYTEL

Foldseek 3Di:
DDLVVLVVVVVVCVVPVVVLQVAAEDEEEPVQAQALQGGFQSLLVSLLSSCVSPVQAAHAYEYDHDPVVVDDDPNPDPGGDDLVSLLNSQQSYQHYAYACAADDNVLSLLSNQNHQYYHAHAYNDDCVCCVVVPVVVLVSNLSNLQRHQYYAHAHDCVVVPDADALVSLQSNQNHAEYHEHLHHHDPPDQPQSPPGHEYQYYEYEPDFQVRLCCCPVGHHQQLAHAEYEYDHDDDLDDAPDPVNVVRVLNSVQVNCVRNLNHYAEYADEDDDGPDDLDDAASYLNCSNQNHAEYHYEQEASDLVSLARVLVRVLRNLVSHDLPRDQYQYEYEYEHEWEFDDQDPVRATDTDPPSVVSSLPYPSLQSVLVSQVSNLVVYPAQRYEYEYEYDYPVVVPRPDQDHAVPDPNVVVVVVVVVVSCCVRNADVVGDPHHDYDYDHHPDDVVPVVVVPD

Organism: Hypholoma sublateritium (strain FD-334 SS-4) (NCBI:txid945553)

pLDDT: mean 74.84, std 16.78, range [24.61, 98.38]

Radius of gyration: 24.99 Å; chains: 1; bounding box: 60×59×65 Å

Secondary structure (DSSP, 8-state):
--HHHHHHHHHHHHH-GGGGGG--EEEEEGGGEETTTEEBHHHHHHHHHHHHH-TT--EEEEEE--TTTTS---TT---B--HHHHHHHHTTEEEEEEES-S---GGGGGG-TT--EEEEES-PPPTTSGGGGSHHHHHHHHHHHHH--EEEEE--GGGTTPPB-THHHHH-TT--EEEEES--B--S-----SSPPB-SEEEEES--HHHHHHIIIII-B-TT--EEEE--PPPTT-PPPHHHHHHHHHHHHHHHHHHTTT--EEEEEEE--SS-S-PPPSS-GGG-TT--EEEEEEEE-STTHHHHHHHHHHHHHTTS-TTT---EEEEEEEEEE-EEEE-TTSPEEE-GGGHHHHHT-THHHHHHHHHHHHHTT-SS--EEEEEEEEETTTTT---S-SSSSSHHHHHHHHHHHHHHHHHTS-SSPPTT-EE-----SS-TTTTSTT--